Protein AF-A0A2G6EHA2-F1 (afdb_monomer_lite)

pLDDT: mean 75.26, std 22.92, range [24.14, 98.5]

Secondary structure (DSSP, 8-state):
--------------------------------------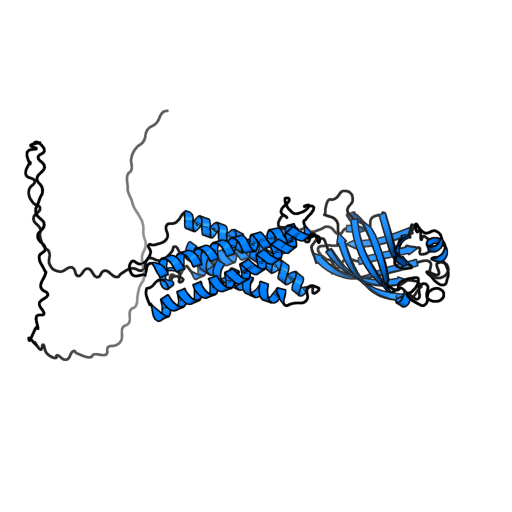-------------PPPP---PPPP------------PPPP----------------PPPPHHHHHHHHHHHHHHHHHHHHHHHHTTS-TTSHHHHHHHHHHHHHHHHHHHHHHHHHHHHHHSPPPPPPTTS-HHHHHHHHHHHHHHHHHHHHHHHHHHHHHHT-TT---EEETTTEEEPP-HHHHT-TTHHHHHHHHHHHHHHHHHHHHHHHHHHHHHHHHIIIII--STGGGTSPPSSTTHHHHHHHHHHHHHHHHHHHHHHT---PPPEEEEEEEEEEEEEEETTEEEEEEES-EEEEEEE-SS-GGG-EEEEEEEGGGEEESSHHHHHHTTSTTTT-TTT--EEEEEEEEEEEEETTEEEEEEEEEETTEEEEEEEEEEEPPTT-TT-EEEEEEEEEGGGGT-STTT--STTTEEEEEEEEEEEEEEE-

Sequence (470 aa):
MPRARCCARNSAWTSSRRPSAMKCRSTSARSFSPTELHCRDLSRRQPRHEWRAGSRRYRPVVHSMVHATVVIAGHPKPTMTTSPGQSVNRSVSIQRYSDVAIILHWLMAVLFIGLLAVGKYMASLPEDSAETFTLIQWHKTCGVLVLLLAVLRLLWRCTHKPPPETDAMPAWQQGGASAVHFCLYLAMLLIPLSGWVMVSASELGVPTLLFDVIEWPHLSLVENAANSRTISSNAHRAHELLANVAILALLVHVGAAIKHRLVDRDGVMQRMLPGKGTGFGGKLLVLGLLVAAGAALVNVLDARNSTPTTAGAESVVGFVATISGEAVGGNFTESNVDALIDADNAAGSHIRAEVQTGSVISDNAQVAGSLPDADWFDAQEHPLAVFESTAITATSADRMSVEGDLTIKGITQAVSFELLLDEEGAEDRHAHGEFTVDRRDFAVGLSQQPDDSMVAYEVMIRFSFSLEQA

Radius of gyration: 40.74 Å; chains: 1; bounding box: 104×83×125 Å

Structure (mmCIF, N/CA/C/O backbone):
data_AF-A0A2G6EHA2-F1
#
_entry.id   AF-A0A2G6EHA2-F1
#
loop_
_atom_site.group_PDB
_atom_site.id
_atom_site.type_symbol
_atom_site.label_atom_id
_atom_site.label_alt_id
_atom_site.label_comp_id
_atom_site.label_asym_id
_atom_site.label_entity_id
_atom_site.label_seq_id
_atom_site.pdbx_PDB_ins_code
_atom_site.Cartn_x
_atom_site.Cartn_y
_atom_site.Cartn_z
_atom_site.occupancy
_atom_site.B_iso_or_equiv
_atom_site.auth_seq_id
_atom_site.auth_comp_id
_atom_site.auth_asym_id
_atom_site.auth_atom_id
_atom_site.pdbx_PDB_model_num
ATOM 1 N N . MET A 1 1 ? -26.297 57.860 32.855 1.00 45.28 1 MET A N 1
ATOM 2 C CA . MET A 1 1 ? -25.363 56.717 33.007 1.00 45.28 1 MET A CA 1
ATOM 3 C C . MET A 1 1 ? -24.725 56.869 34.380 1.00 45.28 1 MET A C 1
ATOM 5 O O . MET A 1 1 ? -24.187 57.946 34.592 1.00 45.28 1 MET A O 1
ATOM 9 N N . PRO A 1 2 ? -24.909 55.949 35.349 1.00 45.44 2 PRO A N 1
ATOM 10 C CA . PRO A 1 2 ? -24.743 54.491 35.273 1.00 45.44 2 PRO A CA 1
ATOM 11 C C . PRO A 1 2 ? -25.977 53.664 35.724 1.00 45.44 2 PRO A C 1
ATOM 13 O O . PRO A 1 2 ? -27.006 54.217 36.089 1.00 45.44 2 PRO A O 1
ATOM 16 N N . ARG A 1 3 ? -25.825 52.331 35.617 1.00 30.42 3 ARG A N 1
ATOM 17 C CA . ARG A 1 3 ? -26.546 51.173 36.210 1.00 30.42 3 ARG A CA 1
ATOM 18 C C . ARG A 1 3 ? -27.792 51.427 37.087 1.00 30.42 3 ARG A C 1
ATOM 20 O O . ARG A 1 3 ? -27.670 52.075 38.115 1.00 30.42 3 ARG A O 1
ATOM 27 N N . ALA A 1 4 ? -28.874 50.673 36.844 1.00 27.30 4 ALA A N 1
ATOM 28 C CA . ALA A 1 4 ? -29.357 49.605 37.745 1.00 27.30 4 ALA A CA 1
ATOM 29 C C . ALA A 1 4 ? -30.698 48.987 37.287 1.00 27.30 4 ALA A C 1
ATOM 31 O O . ALA A 1 4 ? -31.493 49.591 36.581 1.00 27.30 4 ALA A O 1
ATOM 32 N N . ARG A 1 5 ? -30.873 47.734 37.713 1.00 31.27 5 ARG A N 1
ATOM 33 C CA . ARG A 1 5 ? -31.951 46.757 37.487 1.00 31.27 5 ARG A CA 1
ATOM 34 C C . ARG A 1 5 ? -33.317 47.234 38.007 1.00 31.27 5 ARG A C 1
ATOM 36 O O . ARG A 1 5 ? -33.333 47.945 39.002 1.00 31.27 5 ARG A O 1
ATOM 43 N N . CYS A 1 6 ? -34.424 46.698 37.474 1.00 24.14 6 CYS A N 1
ATOM 44 C CA . CYS A 1 6 ? -35.304 45.766 38.208 1.00 24.14 6 CYS A CA 1
ATOM 45 C C . CYS A 1 6 ? -36.634 45.436 37.499 1.00 24.14 6 CYS A C 1
ATOM 47 O O . CYS A 1 6 ? -37.259 46.284 36.879 1.00 24.14 6 CYS A O 1
ATOM 49 N N . CYS A 1 7 ? -37.086 44.216 37.805 1.00 26.12 7 CYS A N 1
ATOM 50 C CA . CYS A 1 7 ? -38.467 43.773 38.013 1.00 26.12 7 CYS A CA 1
ATOM 51 C C . CYS A 1 7 ? -39.408 43.438 36.841 1.00 26.12 7 CYS A C 1
ATOM 53 O O . CYS A 1 7 ? -39.661 44.191 35.913 1.00 26.12 7 CYS A O 1
ATOM 55 N N . ALA A 1 8 ? -39.984 42.249 37.023 1.00 29.25 8 ALA A N 1
ATOM 56 C CA . ALA A 1 8 ? -41.040 41.581 36.287 1.00 29.25 8 ALA A CA 1
ATOM 57 C C . ALA A 1 8 ? -42.425 42.239 36.426 1.00 29.25 8 ALA A C 1
ATOM 59 O O . ALA A 1 8 ? -42.714 42.817 37.473 1.00 29.25 8 ALA A O 1
ATOM 60 N N . ARG A 1 9 ? -43.324 41.976 35.458 1.00 27.00 9 ARG A N 1
ATOM 61 C CA . ARG A 1 9 ? -44.693 41.448 35.690 1.00 27.00 9 ARG A CA 1
ATOM 62 C C . ARG A 1 9 ? -45.500 41.245 34.392 1.00 27.00 9 ARG A C 1
ATOM 64 O O . ARG A 1 9 ? -45.652 42.161 33.606 1.00 27.00 9 ARG A O 1
ATOM 71 N N . ASN A 1 10 ? -46.026 40.024 34.266 1.00 26.86 10 ASN A N 1
ATOM 72 C CA . ASN A 1 10 ? -47.385 39.576 33.912 1.00 26.86 10 ASN A CA 1
ATOM 73 C C . ASN A 1 10 ? -48.320 40.308 32.921 1.00 26.86 10 ASN A C 1
ATOM 75 O O . ASN A 1 10 ? -48.570 41.502 33.029 1.00 26.86 10 ASN A O 1
ATOM 79 N N . SER A 1 11 ? -49.082 39.423 32.243 1.00 28.75 11 SER A N 1
ATOM 80 C CA . SER A 1 11 ? -50.488 39.503 31.771 1.00 28.75 11 SER A CA 1
ATOM 81 C C . SER A 1 11 ? -50.746 40.226 30.441 1.00 28.75 11 SER A C 1
ATOM 83 O O . SER A 1 11 ? -50.097 41.219 30.171 1.00 28.75 11 SER A O 1
ATOM 85 N N . ALA A 1 12 ? -51.700 39.870 29.570 1.00 29.05 12 ALA A N 1
ATOM 86 C CA . ALA A 1 12 ? -52.578 38.715 29.305 1.00 29.05 12 ALA A CA 1
ATOM 87 C C . ALA A 1 12 ? -53.459 39.093 28.063 1.00 29.05 12 ALA A C 1
ATOM 89 O O . ALA A 1 12 ? -53.420 40.251 27.659 1.00 29.05 12 ALA A O 1
ATOM 90 N N . TRP A 1 13 ? -54.298 38.164 27.553 1.00 26.95 13 TRP A N 1
ATOM 91 C CA . TRP A 1 13 ? -55.448 38.359 26.611 1.00 26.95 13 TRP A CA 1
ATOM 92 C C . TRP A 1 13 ? -55.123 38.605 25.107 1.00 26.95 13 TRP A C 1
ATOM 94 O O . TRP A 1 13 ? -54.177 39.310 24.804 1.00 26.95 13 TRP A O 1
ATOM 104 N N . THR A 1 14 ? -55.830 38.122 24.062 1.00 29.73 14 THR A N 1
ATOM 105 C CA . THR A 1 14 ? -56.952 37.166 23.853 1.00 29.73 14 THR A CA 1
ATOM 106 C C . THR A 1 14 ? -57.197 36.881 22.353 1.00 29.73 14 THR A C 1
ATOM 108 O O . THR A 1 14 ? -56.766 37.655 21.503 1.00 29.73 14 THR A O 1
ATOM 111 N N . SER A 1 15 ? -58.056 35.874 22.097 1.00 29.95 15 SER A N 1
ATOM 112 C CA . SER A 1 15 ? -58.975 35.654 20.947 1.00 29.95 15 SER A CA 1
ATOM 113 C C . SER A 1 15 ? -58.571 34.507 20.010 1.00 29.95 15 SER A C 1
ATOM 115 O O . SER A 1 15 ? -57.392 34.275 19.803 1.00 29.95 15 SER A O 1
ATOM 117 N N . SER A 1 16 ? -59.441 33.756 19.329 1.00 29.19 16 SER A N 1
ATOM 118 C CA . SER A 1 16 ? -60.795 33.200 19.530 1.00 29.19 16 SER A CA 1
ATOM 119 C C . SER A 1 16 ? -61.135 32.469 18.214 1.00 29.19 16 SER A C 1
ATOM 121 O O . SER A 1 16 ? -60.985 33.098 17.169 1.00 29.19 16 SER A O 1
ATOM 123 N N . ARG A 1 17 ? -61.604 31.208 18.242 1.00 30.27 17 ARG A N 1
ATOM 124 C CA . ARG A 1 17 ? -62.672 30.612 17.385 1.00 30.27 17 ARG A CA 1
ATOM 125 C C . ARG A 1 17 ? -62.670 29.066 17.476 1.00 30.27 17 ARG A C 1
ATOM 127 O O . ARG A 1 17 ? -61.631 28.423 17.495 1.00 30.27 17 ARG A O 1
ATOM 134 N N . ARG A 1 18 ? -63.879 28.505 17.567 1.00 32.50 18 ARG A N 1
ATOM 135 C CA . ARG A 1 18 ? -64.351 27.093 17.629 1.00 32.50 18 ARG A CA 1
ATOM 136 C C . ARG A 1 18 ? -65.484 26.968 16.559 1.00 32.50 18 ARG A C 1
ATOM 138 O O . ARG A 1 18 ? -65.861 28.022 16.047 1.00 32.50 18 ARG A O 1
ATOM 145 N N . PRO A 1 19 ? -66.236 25.851 16.389 1.00 54.53 19 PRO A N 1
ATOM 146 C CA . PRO A 1 19 ? -65.918 24.406 16.296 1.00 54.53 19 PRO A CA 1
ATOM 147 C C . PRO A 1 19 ? -66.753 23.659 15.194 1.00 54.53 19 PRO A C 1
ATOM 149 O O . PRO A 1 19 ? -67.629 24.253 14.574 1.00 54.53 19 PRO A O 1
ATOM 152 N N . SER A 1 20 ? -66.560 22.338 15.015 1.00 30.86 20 SER A N 1
ATOM 153 C CA . SER A 1 20 ? -67.586 21.307 14.656 1.00 30.86 20 SER A CA 1
ATOM 154 C C . SER A 1 20 ? -66.929 19.907 14.722 1.00 30.86 20 SER A C 1
ATOM 156 O O . SER A 1 20 ? -65.885 19.722 14.112 1.00 30.86 20 SER A O 1
ATOM 158 N N . ALA A 1 21 ? -67.272 19.018 15.674 1.00 32.69 21 ALA A N 1
ATOM 159 C CA . ALA A 1 21 ? -68.370 18.019 15.683 1.00 32.69 21 ALA A CA 1
ATOM 160 C C . ALA A 1 21 ? -68.115 16.830 14.717 1.00 32.69 21 ALA A C 1
ATOM 162 O O . ALA A 1 21 ? -67.705 17.063 13.595 1.00 32.69 21 ALA A O 1
ATOM 163 N N . MET A 1 22 ? -68.378 15.539 14.967 1.00 28.36 22 MET A N 1
ATOM 164 C CA . MET A 1 22 ? -68.814 14.684 16.088 1.00 28.36 22 MET A CA 1
ATOM 165 C C . MET A 1 22 ? -68.985 13.271 15.465 1.00 28.36 22 MET A C 1
ATOM 167 O O . MET A 1 22 ? -69.522 13.206 14.361 1.00 28.36 22 MET A O 1
ATOM 171 N N . LYS A 1 23 ? -68.601 12.164 16.131 1.00 26.86 23 LYS A N 1
ATOM 172 C CA . LYS A 1 23 ? -69.380 10.893 16.213 1.00 26.86 23 LYS A CA 1
ATOM 173 C C . LYS A 1 23 ? -68.607 9.742 16.876 1.00 26.86 23 LYS A C 1
ATOM 175 O O . LYS A 1 23 ? -67.627 9.234 16.345 1.00 26.86 23 LYS A O 1
ATOM 180 N N . CYS A 1 24 ? -69.157 9.287 18.002 1.00 24.56 24 CYS A N 1
ATOM 181 C CA . CYS A 1 24 ? -68.990 7.946 18.560 1.00 24.56 24 CYS A CA 1
ATOM 182 C C . CYS A 1 24 ? -69.909 6.946 17.840 1.00 24.56 24 CYS A C 1
ATOM 184 O O . CYS A 1 24 ? -71.031 7.299 17.467 1.00 24.56 24 CYS A O 1
ATOM 186 N N . ARG A 1 25 ? -69.511 5.669 17.799 1.00 26.14 25 ARG A N 1
ATOM 187 C CA . ARG A 1 25 ? -70.455 4.543 17.862 1.00 26.14 25 ARG A CA 1
ATOM 188 C C . ARG A 1 25 ? -69.832 3.355 18.595 1.00 26.14 25 ARG A C 1
ATOM 190 O O . ARG A 1 25 ? -68.686 2.997 18.354 1.00 26.14 25 ARG A O 1
ATOM 197 N N . SER A 1 26 ? -70.616 2.807 19.514 1.00 31.91 26 SER A N 1
ATOM 198 C CA . SER A 1 26 ? -70.397 1.600 20.304 1.00 31.91 26 SER A CA 1
ATOM 199 C C . SER A 1 26 ? -70.992 0.370 19.609 1.00 31.91 26 SER A C 1
ATOM 201 O O . SER A 1 26 ? -71.928 0.530 18.829 1.00 31.91 26 SER A O 1
ATOM 203 N N . THR A 1 27 ? -70.460 -0.816 19.945 1.00 28.56 27 THR A N 1
ATOM 204 C CA . THR A 1 27 ? -71.067 -2.177 20.032 1.00 28.56 27 THR A CA 1
ATOM 205 C C . THR A 1 27 ? -69.894 -3.174 20.130 1.00 28.56 27 THR A C 1
ATOM 207 O O . THR A 1 27 ? -68.930 -2.998 19.402 1.00 28.56 27 THR A O 1
ATOM 210 N N . SER A 1 28 ? -69.831 -4.219 20.958 1.00 31.62 28 SER A N 1
ATOM 211 C CA . SER A 1 28 ? -70.812 -4.884 21.817 1.00 31.62 28 SER A CA 1
ATOM 212 C C . SER A 1 28 ? -70.122 -5.789 22.857 1.00 31.62 28 SER A C 1
ATOM 214 O O . SER A 1 28 ? -69.139 -6.459 22.556 1.00 31.62 28 SER A O 1
ATOM 216 N N . ALA A 1 29 ? -70.721 -5.830 24.046 1.00 29.22 29 ALA A N 1
ATOM 217 C CA . ALA A 1 29 ? -70.651 -6.829 25.114 1.00 29.22 29 ALA A CA 1
ATOM 218 C C . ALA A 1 29 ? -70.268 -8.284 24.750 1.00 29.22 29 ALA A C 1
ATOM 220 O O . ALA A 1 29 ? -70.856 -8.878 23.847 1.00 29.22 29 ALA A O 1
ATOM 221 N N . ARG A 1 30 ? -69.451 -8.908 25.617 1.00 30.42 30 ARG A N 1
ATOM 222 C CA . ARG A 1 30 ? -69.724 -10.242 26.186 1.00 30.42 30 ARG A CA 1
ATOM 223 C C . ARG A 1 30 ? -69.344 -10.277 27.670 1.00 30.42 30 ARG A C 1
ATOM 225 O O . ARG A 1 30 ? -68.253 -9.889 28.066 1.00 30.42 30 ARG A O 1
ATOM 232 N N . SER A 1 31 ? -70.319 -10.714 28.451 1.00 30.95 31 SER A N 1
ATOM 233 C CA . SER A 1 31 ? -70.377 -10.913 29.896 1.00 30.95 31 SER A CA 1
ATOM 234 C C . SER A 1 31 ? -69.737 -12.230 30.337 1.00 30.95 31 SER A C 1
ATOM 236 O O . SER A 1 31 ? -70.006 -13.241 29.698 1.00 30.95 31 SER A O 1
ATOM 238 N N . PHE A 1 32 ? -69.042 -12.246 31.478 1.00 29.52 32 PHE A N 1
ATOM 239 C CA . PHE A 1 32 ? -69.046 -13.374 32.423 1.00 29.52 32 PHE A CA 1
ATOM 240 C C . PHE A 1 32 ? -68.835 -12.842 33.851 1.00 29.52 32 PHE A C 1
ATOM 242 O O . PHE A 1 32 ? -67.946 -12.030 34.100 1.00 29.52 32 PHE A O 1
ATOM 249 N N . SER A 1 33 ? -69.722 -13.249 34.758 1.00 33.97 33 SER A N 1
ATOM 250 C CA . SER A 1 33 ? -69.773 -12.905 36.184 1.00 33.97 33 SER A CA 1
ATOM 251 C C . SER A 1 33 ? -68.767 -13.715 37.020 1.00 33.97 33 SER A C 1
ATOM 253 O O . SER A 1 33 ? -68.335 -14.783 36.582 1.00 33.97 33 SER A O 1
ATOM 255 N N . PRO A 1 34 ? -68.420 -13.254 38.238 1.00 37.09 34 PRO A N 1
ATOM 256 C CA . PRO A 1 34 ? -67.477 -13.931 39.121 1.00 37.09 34 PRO A CA 1
ATOM 257 C C . PRO A 1 34 ? -68.168 -15.072 39.876 1.00 37.09 34 PRO A C 1
ATOM 259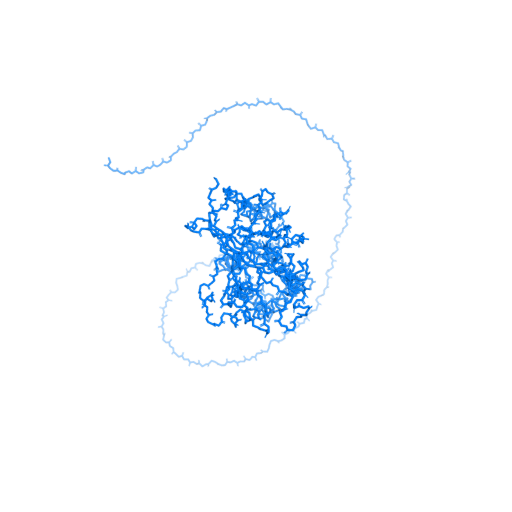 O O . PRO A 1 34 ? -69.297 -14.921 40.335 1.00 37.09 34 PRO A O 1
ATOM 262 N N . THR A 1 35 ? -67.482 -16.205 40.025 1.00 31.78 35 THR A N 1
ATOM 263 C CA . THR A 1 35 ? -67.894 -17.259 40.963 1.00 31.78 35 THR A CA 1
ATOM 264 C C . THR A 1 35 ? -66.943 -17.223 42.153 1.00 31.78 35 THR A C 1
ATOM 266 O O . THR A 1 35 ? -65.725 -17.273 41.980 1.00 31.78 35 THR A O 1
ATOM 269 N N . GLU A 1 36 ? -67.521 -17.064 43.342 1.00 33.53 36 GLU A N 1
ATOM 270 C CA . GLU A 1 36 ? -66.879 -17.214 44.645 1.00 33.53 36 GLU A CA 1
ATOM 271 C C . GLU A 1 36 ? -66.089 -18.522 44.750 1.00 33.53 36 GLU A C 1
ATOM 273 O O . GLU A 1 36 ? -66.538 -19.532 44.218 1.00 33.53 36 GLU A O 1
ATOM 278 N N . LEU A 1 37 ? -64.997 -18.533 45.527 1.00 30.28 37 LEU A N 1
ATOM 279 C CA . LEU A 1 37 ? -64.633 -19.678 46.372 1.00 30.28 37 LEU A CA 1
ATOM 280 C C . LEU A 1 37 ? -63.563 -19.299 47.417 1.00 30.28 37 LEU A C 1
ATOM 282 O O . LEU A 1 37 ? -62.379 -19.180 47.127 1.00 30.28 37 LEU A O 1
ATOM 286 N N . HIS A 1 38 ? -64.055 -19.158 48.650 1.00 28.66 38 HIS A N 1
ATOM 287 C CA . HIS A 1 38 ? -63.513 -19.683 49.907 1.00 28.66 38 HIS A CA 1
ATOM 288 C C . HIS A 1 38 ? -62.104 -19.291 50.399 1.00 28.66 38 HIS A C 1
ATOM 290 O O . HIS A 1 38 ? -61.078 -19.829 49.987 1.00 28.66 38 HIS A O 1
ATOM 296 N N . CYS A 1 39 ? -62.112 -18.502 51.482 1.00 25.83 39 CYS A N 1
ATOM 297 C CA . CYS A 1 39 ? -61.106 -18.533 52.543 1.00 25.83 39 CYS A CA 1
ATOM 298 C C . CYS A 1 39 ? -60.906 -19.958 53.079 1.00 25.83 39 CYS A C 1
ATOM 300 O O . CYS A 1 39 ? -61.871 -20.628 53.456 1.00 25.83 39 CYS A O 1
ATOM 302 N N . ARG A 1 40 ? -59.645 -20.375 53.234 1.00 30.22 40 ARG A N 1
ATOM 303 C CA . ARG A 1 40 ? -59.286 -21.461 54.148 1.00 30.22 40 ARG A CA 1
ATOM 304 C C . ARG A 1 40 ? -58.016 -21.112 54.916 1.00 30.22 40 ARG A C 1
ATOM 306 O O . ARG A 1 40 ? -56.918 -21.084 54.371 1.00 30.22 40 ARG A O 1
ATOM 313 N N . ASP A 1 41 ? -58.238 -20.820 56.191 1.00 31.91 41 ASP A N 1
ATOM 314 C CA . ASP A 1 41 ? -57.260 -20.794 57.271 1.00 31.91 41 ASP A CA 1
ATOM 315 C C . ASP A 1 41 ? -56.613 -22.180 57.415 1.00 31.91 41 ASP A C 1
ATOM 317 O O . ASP A 1 41 ? -57.306 -23.193 57.537 1.00 31.91 41 ASP A O 1
ATOM 321 N N . LEU A 1 42 ? -55.281 -22.215 57.389 1.00 34.84 42 LEU A N 1
ATOM 322 C CA . LEU A 1 42 ? -54.481 -23.340 57.857 1.00 34.84 42 LEU A CA 1
ATOM 323 C C . LEU A 1 42 ? -53.354 -22.810 58.744 1.00 34.84 42 LEU A C 1
ATOM 325 O O . LEU A 1 42 ? -52.175 -22.788 58.396 1.00 34.84 42 LEU A O 1
ATOM 329 N N . SER A 1 43 ? -53.734 -22.410 59.950 1.00 32.03 43 SER A N 1
ATOM 330 C CA . SER A 1 43 ? -52.875 -22.516 61.120 1.00 32.03 43 SER A CA 1
ATOM 331 C C . SER A 1 43 ? -52.321 -23.946 61.265 1.00 32.03 43 SER A C 1
ATOM 333 O O . SER A 1 43 ? -53.084 -24.895 61.438 1.00 32.03 43 SER A O 1
ATOM 335 N N . ARG A 1 44 ? -50.985 -24.114 61.238 1.00 31.08 44 ARG A N 1
ATOM 336 C CA . ARG A 1 44 ? -50.208 -24.899 62.230 1.00 31.08 44 ARG A CA 1
ATOM 337 C C . ARG A 1 44 ? -48.724 -25.106 61.873 1.00 31.08 44 ARG A C 1
ATOM 339 O O . ARG A 1 44 ? -48.386 -25.641 60.829 1.00 31.08 44 ARG A O 1
ATOM 346 N N . ARG A 1 45 ? -47.920 -24.868 62.923 1.00 32.78 45 ARG A N 1
ATOM 347 C CA . ARG A 1 45 ? -46.671 -25.538 63.355 1.00 32.78 45 ARG A CA 1
ATOM 348 C C . ARG A 1 45 ? -45.320 -25.038 62.811 1.00 32.78 45 ARG A C 1
ATOM 350 O O . ARG A 1 45 ? -44.867 -25.395 61.735 1.00 32.78 45 ARG A O 1
ATOM 357 N N . GLN A 1 46 ? -44.640 -24.301 63.701 1.00 36.06 46 GLN A N 1
ATOM 358 C CA . GLN A 1 46 ? -43.178 -24.187 63.811 1.00 36.06 46 GLN A CA 1
ATOM 359 C C . GLN A 1 46 ? -42.496 -25.563 63.922 1.00 36.06 46 GLN A C 1
ATOM 361 O O . GLN A 1 46 ? -43.082 -26.497 64.478 1.00 36.06 46 GLN A O 1
ATOM 366 N N . PRO A 1 47 ? -41.191 -25.607 63.611 1.00 36.50 47 PRO A N 1
ATOM 367 C CA . PRO A 1 47 ? -40.222 -26.008 64.625 1.00 36.50 47 PRO A CA 1
ATOM 368 C C . PRO A 1 47 ? -39.139 -24.944 64.847 1.00 36.50 47 PRO A C 1
ATOM 370 O O . PRO A 1 47 ? -38.613 -24.333 63.919 1.00 36.50 47 PRO A O 1
ATOM 373 N N . ARG A 1 48 ? -38.819 -24.738 66.127 1.00 31.00 48 ARG A N 1
ATOM 374 C CA . ARG A 1 48 ? -37.675 -23.965 66.614 1.00 31.00 48 ARG A CA 1
ATOM 375 C C . ARG A 1 48 ? -36.401 -24.785 66.413 1.00 31.00 48 ARG A C 1
ATOM 377 O O . ARG A 1 48 ? -36.368 -25.937 66.832 1.00 31.00 48 ARG A O 1
ATOM 384 N N . HIS A 1 49 ? -35.348 -24.166 65.890 1.00 32.19 49 HIS A N 1
ATOM 385 C CA . HIS A 1 49 ? -33.978 -24.621 66.114 1.00 32.19 49 HIS A CA 1
ATOM 386 C C . HIS A 1 49 ? -33.184 -23.494 66.773 1.00 32.19 49 HIS A C 1
ATOM 388 O O . HIS A 1 49 ? -32.988 -22.421 66.206 1.00 32.19 49 HIS A O 1
ATOM 394 N N . GLU A 1 50 ? -32.806 -23.756 68.022 1.00 30.86 50 GLU A N 1
ATOM 395 C CA . GLU A 1 50 ? -31.898 -22.969 68.845 1.00 30.86 50 GLU A CA 1
ATOM 396 C C . GLU A 1 50 ? -30.483 -23.003 68.258 1.00 30.86 50 GLU A C 1
ATOM 398 O O . GLU A 1 50 ? -29.944 -24.077 67.999 1.00 30.86 50 GLU A O 1
ATOM 403 N N . TRP A 1 51 ? -29.842 -21.840 68.147 1.00 31.36 51 TRP A N 1
ATOM 404 C CA . TRP A 1 51 ? -28.386 -21.739 68.076 1.00 31.36 51 TRP A CA 1
ATOM 405 C C . TRP A 1 51 ? -27.891 -20.994 69.315 1.00 31.36 51 TRP A C 1
ATOM 407 O O . TRP A 1 51 ? -28.222 -19.831 69.547 1.00 31.36 51 TRP A O 1
ATOM 417 N N . ARG A 1 52 ? -27.128 -21.711 70.146 1.00 31.64 52 ARG A N 1
ATOM 418 C CA . ARG A 1 52 ? -26.472 -21.212 71.359 1.00 31.64 52 ARG A CA 1
ATOM 419 C C . ARG A 1 52 ? -25.284 -20.326 70.982 1.00 31.64 52 ARG A C 1
ATOM 421 O O . ARG A 1 52 ? -24.367 -20.784 70.307 1.00 31.64 52 ARG A O 1
ATOM 428 N N . ALA A 1 53 ? -25.267 -19.093 71.481 1.00 36.34 53 ALA A N 1
ATOM 429 C CA . ALA A 1 53 ? -24.099 -18.218 71.445 1.00 36.34 53 ALA A CA 1
ATOM 430 C C . ALA A 1 53 ? -23.183 -18.509 72.648 1.00 36.34 53 ALA A C 1
ATOM 432 O O . ALA A 1 53 ? -23.607 -18.426 73.803 1.00 36.34 53 ALA A O 1
ATOM 433 N N . GLY A 1 54 ? -21.929 -18.869 72.369 1.00 33.03 54 GLY A N 1
ATOM 434 C CA . GLY A 1 54 ? -20.875 -19.058 73.363 1.00 33.03 54 GLY A CA 1
ATOM 435 C C . GLY A 1 54 ? -20.310 -17.722 73.846 1.00 33.03 54 GLY A C 1
ATOM 436 O O . GLY A 1 54 ? -19.939 -16.861 73.053 1.00 33.03 54 GLY A O 1
ATOM 437 N N . SER A 1 55 ? -20.232 -17.563 75.163 1.00 33.03 55 SER A N 1
ATOM 438 C CA . SER A 1 55 ? -19.661 -16.408 75.847 1.00 33.03 55 SER A CA 1
ATOM 439 C C . SER A 1 55 ? -18.150 -16.581 76.044 1.00 33.03 55 SER A C 1
ATOM 441 O O . SER A 1 55 ? -17.696 -17.520 76.694 1.00 33.03 55 SER A O 1
ATOM 443 N N . ARG A 1 56 ? -17.346 -15.640 75.532 1.00 36.12 56 ARG A N 1
ATOM 444 C CA . ARG A 1 56 ? -15.970 -15.417 76.005 1.00 36.12 56 ARG A CA 1
ATOM 445 C C . ARG A 1 56 ? -15.911 -14.081 76.735 1.00 36.12 56 ARG A C 1
ATOM 447 O O . ARG A 1 56 ? -16.210 -13.035 76.173 1.00 36.12 56 ARG A O 1
ATOM 454 N N . ARG A 1 57 ? -15.557 -14.158 78.019 1.00 33.28 57 ARG A N 1
ATOM 455 C CA . ARG A 1 57 ? -15.297 -13.022 78.908 1.00 33.28 57 ARG A CA 1
ATOM 456 C C . ARG A 1 57 ? -13.961 -12.388 78.529 1.00 33.28 57 ARG A C 1
ATOM 458 O O . ARG A 1 57 ? -12.969 -13.103 78.433 1.00 33.28 57 ARG A O 1
ATOM 465 N N . TYR A 1 58 ? -13.924 -11.065 78.421 1.00 32.62 58 TYR A N 1
ATOM 466 C CA . TYR A 1 58 ? -12.686 -10.291 78.484 1.00 32.62 58 TYR A CA 1
ATOM 467 C C . TYR A 1 58 ? -12.816 -9.264 79.614 1.00 32.62 58 TYR A C 1
ATOM 469 O O . TYR A 1 58 ? -13.832 -8.579 79.724 1.00 32.62 58 TYR A O 1
ATOM 477 N N . ARG A 1 59 ? -11.826 -9.244 80.512 1.00 33.19 59 ARG A N 1
ATOM 478 C CA . ARG A 1 59 ? -11.718 -8.322 81.655 1.00 33.19 59 ARG A CA 1
ATOM 479 C C . ARG A 1 59 ? -11.197 -6.955 81.180 1.00 33.19 59 ARG A C 1
ATOM 481 O O . ARG A 1 59 ? -10.357 -6.945 80.281 1.00 33.19 59 ARG A O 1
ATOM 488 N N . PRO A 1 60 ? -11.609 -5.828 81.787 1.00 40.97 60 PRO A N 1
ATOM 489 C CA . PRO A 1 60 ? -11.063 -4.523 81.445 1.00 40.97 60 PRO A CA 1
ATOM 490 C C . PRO A 1 60 ? -9.785 -4.230 82.245 1.00 40.97 60 PRO A C 1
ATOM 492 O O . PRO A 1 60 ? -9.683 -4.568 83.426 1.00 40.97 60 PRO A O 1
ATOM 495 N N . VAL A 1 61 ? -8.832 -3.563 81.595 1.00 38.75 61 VAL A N 1
ATOM 496 C CA . VAL A 1 61 ? -7.727 -2.848 82.240 1.00 38.75 61 VAL A CA 1
ATOM 497 C C . VAL A 1 61 ? -8.137 -1.381 82.327 1.00 38.75 61 VAL A C 1
ATOM 499 O O . VAL A 1 61 ? -8.491 -0.758 81.330 1.00 38.75 61 VAL A O 1
ATOM 502 N N . VAL A 1 62 ? -8.126 -0.864 83.549 1.00 34.78 62 VAL A N 1
ATOM 503 C CA . VAL A 1 62 ? -8.341 0.539 83.911 1.00 34.78 62 VAL A CA 1
ATOM 504 C C . VAL A 1 62 ? -7.164 1.388 83.437 1.00 34.78 62 VAL A C 1
ATOM 506 O O . VAL A 1 62 ? -6.022 1.061 83.747 1.00 34.78 62 VAL A O 1
ATOM 509 N N . HIS A 1 63 ? -7.441 2.500 82.756 1.00 34.66 63 HIS A N 1
ATOM 510 C CA . HIS A 1 63 ? -6.592 3.691 82.772 1.00 34.66 63 HIS A CA 1
ATOM 511 C C . HIS A 1 63 ? -7.477 4.918 82.992 1.00 34.66 63 HIS A C 1
ATOM 513 O O . HIS A 1 63 ? -8.483 5.124 82.317 1.00 34.66 63 HIS A O 1
ATOM 519 N N . SER A 1 64 ? -7.096 5.676 84.014 1.00 34.03 64 SER A N 1
ATOM 520 C CA . SER A 1 64 ? -7.691 6.928 84.458 1.00 34.03 64 SER A CA 1
ATOM 521 C C . SER A 1 64 ? -7.307 8.055 83.503 1.00 34.03 64 SER A C 1
ATOM 523 O O . SER A 1 64 ? -6.122 8.216 83.228 1.00 34.03 64 SER A O 1
ATOM 525 N N . MET A 1 65 ? -8.274 8.858 83.051 1.00 35.19 65 MET A N 1
ATOM 526 C CA . MET A 1 65 ? -8.030 10.232 82.604 1.00 35.19 65 MET A CA 1
ATOM 527 C C . MET A 1 65 ? -9.284 11.095 82.818 1.00 35.19 65 MET A C 1
ATOM 529 O O . MET A 1 65 ? -10.299 10.938 82.152 1.00 35.19 65 MET A O 1
ATOM 533 N N . VAL A 1 66 ? -9.174 11.931 83.853 1.00 38.16 66 VAL A N 1
ATOM 534 C CA . VAL A 1 66 ? -9.552 13.350 83.992 1.00 38.16 66 VAL A CA 1
ATOM 535 C C . VAL A 1 66 ? -10.792 13.876 83.243 1.00 38.16 66 VAL A C 1
ATOM 537 O O . VAL A 1 66 ? -10.900 13.841 82.023 1.00 38.16 66 VAL A O 1
ATOM 540 N N . HIS A 1 67 ? -11.678 14.471 84.048 1.00 32.34 67 HIS A N 1
ATOM 541 C CA . HIS A 1 67 ? -12.909 15.185 83.715 1.00 32.34 67 HIS A CA 1
ATOM 542 C C . HIS A 1 67 ? -12.825 16.201 82.563 1.00 32.34 67 HIS A C 1
ATOM 544 O O . HIS A 1 67 ? -11.966 17.078 82.550 1.00 32.34 67 HIS A O 1
ATOM 550 N N . ALA A 1 68 ? -13.883 16.215 81.748 1.00 32.94 68 ALA A N 1
ATOM 551 C CA . ALA A 1 68 ? -14.475 17.441 81.223 1.00 32.94 68 ALA A CA 1
ATOM 552 C C . ALA A 1 68 ? -16.006 17.313 81.291 1.00 32.94 68 ALA A C 1
ATOM 554 O O . ALA A 1 68 ? -16.631 16.572 80.534 1.00 32.94 68 ALA A O 1
ATOM 555 N N . THR A 1 69 ? -16.603 18.007 82.255 1.00 35.78 69 THR A N 1
ATOM 556 C CA . THR A 1 69 ? -18.052 18.128 82.423 1.00 35.78 69 THR A CA 1
ATOM 557 C C . THR A 1 69 ? -18.587 19.081 81.357 1.00 35.78 69 THR A C 1
ATOM 559 O O . THR A 1 69 ? -18.329 20.279 81.425 1.00 35.78 69 THR A O 1
ATOM 562 N N . VAL A 1 70 ? -19.353 18.572 80.391 1.00 37.09 70 VAL A N 1
ATOM 563 C CA . VAL A 1 70 ? -20.205 19.403 79.529 1.00 37.09 70 VAL A CA 1
ATOM 564 C C . VAL A 1 70 ? -21.657 19.046 79.818 1.00 37.09 70 VAL A C 1
ATOM 566 O O . VAL A 1 70 ? -22.086 17.902 79.686 1.00 37.09 70 VAL A O 1
ATOM 569 N N . VAL A 1 71 ? -22.386 20.058 80.278 1.00 40.16 71 VAL A N 1
ATOM 570 C CA . VAL A 1 71 ? -23.807 20.033 80.618 1.00 40.16 71 VAL A CA 1
ATOM 571 C C . VAL A 1 71 ? -24.630 19.709 79.367 1.00 40.16 71 VAL A C 1
ATOM 573 O O . VAL A 1 71 ? -24.554 20.408 78.360 1.00 40.16 71 VAL A O 1
ATOM 576 N N . ILE A 1 72 ? -25.428 18.642 79.445 1.00 37.94 72 ILE A N 1
ATOM 577 C CA . ILE A 1 72 ? -26.381 18.226 78.412 1.00 37.94 72 ILE A CA 1
ATOM 578 C C . ILE A 1 72 ? -27.606 19.148 78.477 1.00 37.94 72 ILE A C 1
ATOM 580 O O . ILE A 1 72 ? -28.395 19.070 79.417 1.00 37.94 72 ILE A O 1
ATOM 584 N N . ALA A 1 73 ? -27.796 19.991 77.462 1.00 42.75 73 ALA A N 1
ATOM 585 C CA . ALA A 1 73 ? -29.092 20.601 77.186 1.00 42.75 73 ALA A CA 1
ATOM 586 C C . ALA A 1 73 ? -30.000 19.545 76.532 1.00 42.75 73 ALA A C 1
ATOM 588 O O . ALA A 1 73 ? -29.677 18.989 75.481 1.00 42.75 73 ALA A O 1
ATOM 589 N N . GLY A 1 74 ? -31.118 19.220 77.183 1.00 37.69 74 GLY A N 1
ATOM 590 C CA . GLY A 1 74 ? -32.081 18.238 76.696 1.00 37.69 74 GLY A CA 1
ATOM 591 C C . GLY A 1 74 ? -32.790 18.712 75.427 1.00 37.69 74 GLY A C 1
ATOM 592 O O . GLY A 1 74 ? -33.617 19.618 75.477 1.00 37.69 74 GLY A O 1
ATOM 593 N N . HIS A 1 75 ? -32.514 18.059 74.299 1.00 40.81 75 HIS A N 1
ATOM 594 C CA . HIS A 1 75 ? -33.375 18.132 73.122 1.00 40.81 75 HIS A CA 1
ATOM 595 C C . HIS A 1 75 ? -34.596 17.213 73.315 1.00 40.81 75 HIS A C 1
ATOM 597 O O . HIS A 1 75 ? -34.430 16.064 73.742 1.00 40.81 75 HIS A O 1
ATOM 603 N N . PRO A 1 76 ? -35.825 17.663 72.999 1.00 47.69 76 PRO A N 1
ATOM 604 C CA . PRO A 1 76 ? -36.993 16.792 73.021 1.00 47.69 76 PRO A CA 1
ATOM 605 C C . PRO A 1 76 ? -36.835 15.680 71.974 1.00 47.69 76 PRO A C 1
ATOM 607 O O . PRO A 1 76 ? -36.479 15.932 70.823 1.00 47.69 76 PRO A O 1
ATOM 610 N N . LYS A 1 77 ? -37.086 14.433 72.390 1.00 43.47 77 LYS A N 1
ATOM 611 C CA . LYS A 1 77 ? -37.065 13.254 71.513 1.00 43.47 77 LYS A CA 1
ATOM 612 C C . LYS A 1 77 ? -38.092 13.437 70.384 1.00 43.47 77 LYS A C 1
ATOM 614 O O . LYS A 1 77 ? -39.244 13.738 70.695 1.00 43.47 77 LYS A O 1
ATOM 619 N N . PRO A 1 78 ? -37.740 13.207 69.107 1.00 45.28 78 PRO A N 1
ATOM 620 C CA . PRO A 1 78 ? -38.735 13.160 68.050 1.00 45.28 78 PRO A CA 1
ATOM 621 C C . PRO A 1 78 ? -39.643 11.949 68.276 1.00 45.28 78 PRO A C 1
ATOM 623 O O . PRO A 1 78 ? -39.189 10.807 68.383 1.00 45.28 78 PRO A O 1
ATOM 626 N N . THR A 1 79 ? -40.938 12.216 68.379 1.00 45.25 79 THR A N 1
ATOM 627 C CA . THR A 1 79 ? -42.008 11.225 68.409 1.00 45.25 79 THR A CA 1
ATOM 628 C C . THR A 1 79 ? -41.925 10.398 67.125 1.00 45.25 79 THR A C 1
ATOM 630 O O . THR A 1 79 ? -42.185 10.906 66.037 1.00 45.25 79 THR A O 1
ATOM 633 N N . MET A 1 80 ? -41.521 9.127 67.223 1.00 41.59 80 MET A N 1
ATOM 634 C CA . MET A 1 80 ? -41.600 8.206 66.090 1.00 41.59 80 MET A CA 1
ATOM 635 C C . MET A 1 80 ? -43.058 7.807 65.877 1.00 41.59 80 MET A C 1
ATOM 637 O O . MET A 1 80 ? -43.550 6.849 66.472 1.00 41.59 80 MET A O 1
ATOM 641 N N . THR A 1 81 ? -43.748 8.532 65.003 1.00 44.28 81 THR A N 1
ATOM 642 C CA . THR A 1 81 ? -44.989 8.058 64.395 1.00 44.28 81 THR A CA 1
ATOM 643 C C . THR A 1 81 ? -44.614 6.945 63.417 1.00 44.28 81 THR A C 1
ATOM 645 O O . THR A 1 81 ? -44.217 7.195 62.280 1.00 44.28 81 THR A O 1
ATOM 648 N N . THR A 1 82 ? -44.657 5.695 63.872 1.00 47.34 82 THR A N 1
ATOM 649 C CA . THR A 1 82 ? -44.529 4.531 62.993 1.00 47.34 82 THR A CA 1
ATOM 650 C C . THR A 1 82 ? -45.815 4.412 62.181 1.00 47.34 82 THR A C 1
ATOM 652 O O . THR A 1 82 ? -46.849 3.994 62.688 1.00 47.34 82 THR A O 1
ATOM 655 N N . SER A 1 83 ? -45.765 4.832 60.916 1.00 42.50 83 SER A N 1
ATOM 656 C CA . SER A 1 83 ? -46.819 4.533 59.945 1.00 42.50 83 SER A CA 1
ATOM 657 C C . SER A 1 83 ? -46.610 3.100 59.434 1.00 42.50 83 SER A C 1
ATOM 659 O O . SER A 1 83 ? -45.552 2.823 58.858 1.00 42.50 83 SER A O 1
ATOM 661 N N . PRO A 1 84 ? -47.541 2.158 59.661 1.00 52.72 84 PRO A N 1
ATOM 662 C CA . PRO A 1 84 ? -47.408 0.805 59.151 1.00 52.72 84 PRO A CA 1
ATOM 663 C C . PRO A 1 84 ? -47.862 0.761 57.685 1.00 52.72 84 PRO A C 1
ATOM 665 O O . PRO A 1 84 ? -48.974 1.170 57.363 1.00 52.72 84 PRO A O 1
ATOM 668 N N . GLY A 1 85 ? -47.022 0.215 56.799 1.00 49.03 85 GLY A N 1
ATOM 669 C CA . GLY A 1 85 ? -47.503 -0.321 55.519 1.00 49.03 85 GLY A CA 1
ATOM 670 C C . GLY A 1 85 ? -47.071 0.378 54.229 1.00 49.03 85 GLY A C 1
ATOM 671 O O . GLY A 1 85 ? -47.847 0.397 53.280 1.00 49.03 85 GLY A O 1
ATOM 672 N N . GLN A 1 86 ? -45.836 0.875 54.117 1.00 48.25 86 GLN A N 1
ATOM 673 C CA . GLN A 1 86 ? -45.227 1.011 52.788 1.00 48.25 86 GLN A CA 1
ATOM 674 C C . GLN A 1 86 ? -44.312 -0.181 52.520 1.00 48.25 86 GLN A C 1
ATOM 676 O O . GLN A 1 86 ? -43.175 -0.237 52.983 1.00 48.25 86 GLN A O 1
ATOM 681 N N . SER A 1 87 ? -44.822 -1.150 51.757 1.00 48.25 87 SER A N 1
ATOM 682 C CA . SER A 1 87 ? -43.992 -2.132 51.068 1.00 48.25 87 SER A CA 1
ATOM 683 C C . SER A 1 87 ? -43.071 -1.373 50.114 1.00 48.25 87 SER A C 1
ATOM 685 O O . SER A 1 87 ? -43.476 -0.995 49.012 1.00 48.25 87 SER A O 1
ATOM 687 N N . VAL A 1 88 ? -41.842 -1.093 50.547 1.00 52.19 88 VAL A N 1
ATOM 688 C CA . VAL A 1 88 ? -40.815 -0.532 49.671 1.00 52.19 88 VAL A CA 1
ATOM 689 C C . VAL A 1 88 ? -40.446 -1.628 48.681 1.00 52.19 88 VAL A C 1
ATOM 691 O O . VAL A 1 88 ? -39.580 -2.461 48.941 1.00 52.19 88 VAL A O 1
ATOM 694 N N . ASN A 1 89 ? -41.135 -1.652 47.545 1.00 45.53 89 ASN A N 1
ATOM 695 C CA . ASN A 1 89 ? -40.767 -2.486 46.417 1.00 45.53 89 ASN A CA 1
ATOM 696 C C . ASN A 1 89 ? -39.490 -1.878 45.814 1.00 45.53 89 ASN A C 1
ATOM 698 O O . ASN A 1 89 ? -39.546 -1.083 44.877 1.00 45.53 89 ASN A O 1
ATOM 702 N N . ARG A 1 90 ? -38.325 -2.157 46.419 1.00 48.53 90 ARG A N 1
ATOM 703 C CA . ARG A 1 90 ? -37.026 -1.828 45.821 1.00 48.53 90 ARG A CA 1
ATOM 704 C C . ARG A 1 90 ? -36.851 -2.741 44.616 1.00 48.53 90 ARG A C 1
ATOM 706 O O . ARG A 1 90 ? -36.232 -3.795 44.714 1.00 48.53 90 ARG A O 1
ATOM 713 N N . SER A 1 91 ? -37.382 -2.334 43.467 1.00 48.47 91 SER A N 1
ATOM 714 C CA . SER A 1 91 ? -36.879 -2.835 42.196 1.00 48.47 91 SER A CA 1
ATOM 715 C C . SER A 1 91 ? -35.384 -2.518 42.166 1.00 48.47 91 SER A C 1
ATOM 717 O O . SER A 1 91 ? -35.012 -1.344 42.111 1.00 48.47 91 SER A O 1
ATOM 719 N N . VAL A 1 92 ? -34.529 -3.534 42.284 1.00 55.03 92 VAL A N 1
ATOM 720 C CA . VAL A 1 92 ? -33.080 -3.378 42.128 1.00 55.03 92 VAL A CA 1
ATOM 721 C C . VAL A 1 92 ? -32.847 -2.912 40.694 1.00 55.03 92 VAL A C 1
ATOM 723 O O . VAL A 1 92 ? -32.945 -3.691 39.748 1.00 55.03 92 VAL A O 1
ATOM 726 N N . SER A 1 93 ? -32.641 -1.610 40.509 1.00 60.66 93 SER A N 1
ATOM 727 C CA . SER A 1 93 ? -32.391 -1.038 39.195 1.00 60.66 93 SER A CA 1
ATOM 728 C C . SER A 1 93 ? -30.946 -1.340 38.801 1.00 60.66 93 SER A C 1
ATOM 730 O O . SER A 1 93 ? -29.998 -0.866 39.423 1.00 60.66 93 SER A O 1
ATOM 732 N N . ILE A 1 94 ? -30.766 -2.158 37.762 1.00 70.38 94 ILE A N 1
ATOM 733 C CA . ILE A 1 94 ? -29.445 -2.407 37.177 1.00 70.38 94 ILE A CA 1
ATOM 734 C C . ILE A 1 94 ? -28.927 -1.079 36.613 1.00 70.38 94 ILE A C 1
ATOM 736 O O . ILE A 1 94 ? -29.487 -0.551 35.649 1.00 70.38 94 ILE A O 1
ATOM 740 N N . GLN A 1 95 ? -27.860 -0.534 37.203 1.00 80.94 95 GLN A N 1
ATOM 741 C CA . GLN A 1 95 ? -27.229 0.679 36.686 1.00 80.94 95 GLN A CA 1
ATOM 742 C C . GLN A 1 95 ? -26.436 0.370 35.415 1.00 80.94 95 GLN A C 1
ATOM 744 O O . GLN A 1 95 ? -25.464 -0.393 35.437 1.00 80.94 95 GLN A O 1
ATOM 749 N N . ARG A 1 96 ? -26.875 0.967 34.305 1.00 84.69 96 ARG A N 1
ATOM 750 C CA . ARG A 1 96 ? -26.282 0.814 32.971 1.00 84.69 96 ARG A CA 1
ATOM 751 C C . ARG A 1 96 ? -25.185 1.849 32.734 1.00 84.69 96 ARG A C 1
ATOM 753 O O . ARG A 1 96 ? -25.139 2.877 33.406 1.00 84.69 96 ARG A O 1
ATOM 760 N N . TYR A 1 97 ? -24.318 1.568 31.766 1.00 87.69 97 TYR A N 1
ATOM 761 C CA . TYR A 1 97 ? -23.364 2.556 31.266 1.00 87.69 97 TYR A CA 1
ATOM 762 C C . TYR A 1 97 ? -24.083 3.666 30.489 1.00 87.69 97 TYR A C 1
ATOM 764 O O . TYR A 1 97 ? -25.228 3.499 30.063 1.00 87.69 97 TYR A O 1
ATOM 772 N N . SER A 1 98 ? -23.406 4.802 30.302 1.00 88.50 98 SER A N 1
ATOM 773 C CA . SER A 1 98 ? -23.913 5.856 29.424 1.00 88.50 98 SER A CA 1
ATOM 774 C C . SER A 1 98 ? -24.052 5.344 27.987 1.00 88.50 98 SER A C 1
ATOM 776 O O . SER A 1 98 ? -23.261 4.511 27.539 1.00 88.50 98 SER A O 1
ATOM 778 N N . ASP A 1 99 ? -25.027 5.876 27.244 1.00 86.62 99 ASP A N 1
ATOM 779 C CA . ASP A 1 99 ? -25.251 5.504 25.839 1.00 86.62 99 ASP A CA 1
ATOM 780 C C . ASP A 1 99 ? -23.967 5.635 25.001 1.00 86.62 99 ASP A C 1
ATOM 782 O O . ASP A 1 99 ? -23.672 4.761 24.193 1.00 86.62 99 ASP A O 1
ATOM 786 N N . VAL A 1 100 ? -23.171 6.686 25.234 1.00 87.75 100 VAL A N 1
ATOM 787 C CA . VAL A 1 100 ? -21.893 6.919 24.538 1.00 87.75 100 VAL A CA 1
ATOM 788 C C . VAL A 1 100 ? -20.896 5.790 24.805 1.00 87.75 100 VAL A C 1
ATOM 790 O O . VAL A 1 100 ? -20.302 5.265 23.869 1.00 87.75 100 VAL A O 1
ATOM 793 N N . ALA A 1 101 ? -20.743 5.359 26.061 1.00 88.56 101 ALA A N 1
ATOM 794 C CA . ALA A 1 101 ? -19.832 4.269 26.409 1.00 88.56 101 ALA A CA 1
ATOM 795 C C . ALA A 1 101 ? -20.259 2.932 25.780 1.00 88.56 101 ALA A C 1
ATOM 797 O O . ALA A 1 101 ? -19.403 2.148 25.360 1.00 88.56 101 ALA A O 1
ATOM 798 N N . ILE A 1 102 ? -21.573 2.693 25.696 1.00 90.44 102 ILE A N 1
ATOM 799 C CA . ILE A 1 102 ? -22.156 1.515 25.044 1.00 90.44 102 ILE A CA 1
ATOM 800 C C . ILE A 1 102 ? -21.883 1.557 23.538 1.00 90.44 102 ILE A C 1
ATOM 802 O O . ILE A 1 102 ? -21.375 0.582 22.991 1.00 90.44 102 ILE A O 1
ATOM 806 N N . ILE A 1 103 ? -22.161 2.680 22.872 1.00 87.88 103 ILE A N 1
ATOM 807 C CA . ILE A 1 103 ? -21.926 2.838 21.429 1.00 87.88 103 ILE A CA 1
ATOM 808 C C . ILE A 1 103 ? -20.442 2.652 21.106 1.00 87.88 103 ILE A C 1
ATOM 810 O O . ILE A 1 103 ? -20.105 1.812 20.275 1.00 87.88 103 ILE A O 1
ATOM 814 N N . LEU A 1 104 ? -19.552 3.345 21.826 1.00 90.06 104 LEU A N 1
ATOM 815 C CA . LEU A 1 104 ? -18.107 3.178 21.666 1.00 90.06 104 LEU A CA 1
ATOM 816 C C . LEU A 1 104 ? -17.658 1.739 21.947 1.00 90.06 104 LEU A C 1
ATOM 818 O O . LEU A 1 104 ? -16.644 1.315 21.419 1.00 90.06 104 LEU A O 1
ATOM 822 N N . HIS A 1 105 ? -18.350 0.976 22.798 1.00 92.69 105 HIS A N 1
ATOM 823 C CA . HIS A 1 105 ? -17.973 -0.414 23.073 1.00 92.69 105 HIS A CA 1
ATOM 824 C C . HIS A 1 105 ? -18.289 -1.325 21.903 1.00 92.69 105 HIS A C 1
ATOM 826 O O . HIS A 1 105 ? -17.409 -2.054 21.461 1.00 92.69 105 HIS A O 1
ATOM 832 N N . TRP A 1 106 ? -19.519 -1.268 21.400 1.00 91.81 106 TRP A N 1
ATOM 833 C CA . TRP A 1 106 ? -19.944 -2.141 20.313 1.00 91.81 106 TRP A CA 1
ATOM 834 C C . TRP A 1 106 ? -19.296 -1.769 18.985 1.00 91.81 106 TRP A C 1
ATOM 836 O O . TRP A 1 106 ? -18.909 -2.669 18.249 1.00 91.81 106 TRP A O 1
ATOM 846 N N . LEU A 1 107 ? -19.102 -0.474 18.715 1.00 90.06 107 LEU A N 1
ATOM 847 C CA . LEU A 1 107 ? -18.350 -0.027 17.543 1.00 90.06 107 LEU A CA 1
ATOM 848 C C . LEU A 1 107 ? -16.918 -0.578 17.573 1.00 90.06 107 LEU A C 1
ATOM 850 O O . LEU A 1 107 ? -16.487 -1.219 16.620 1.00 90.06 107 LEU A O 1
ATOM 854 N N . MET A 1 108 ? -16.219 -0.405 18.700 1.00 92.62 108 MET A N 1
ATOM 855 C CA . MET A 1 108 ? -14.872 -0.954 18.881 1.00 92.62 108 MET A CA 1
ATOM 856 C C . MET A 1 108 ? -14.858 -2.476 18.790 1.00 92.62 108 MET A C 1
ATOM 858 O O . MET A 1 108 ? -13.960 -3.028 18.174 1.00 92.62 108 MET A O 1
ATOM 862 N N . ALA A 1 109 ? -15.843 -3.164 19.372 1.00 92.38 109 ALA A N 1
ATOM 863 C CA . ALA A 1 109 ? -15.913 -4.619 19.325 1.00 92.38 109 ALA A CA 1
ATOM 864 C C . ALA A 1 109 ? -16.022 -5.132 17.882 1.00 92.38 109 ALA A C 1
ATOM 866 O O . ALA A 1 109 ? -15.278 -6.031 17.510 1.00 92.38 109 ALA A O 1
ATOM 867 N N . VAL A 1 110 ? -16.898 -4.539 17.062 1.00 92.56 110 VAL A N 1
ATOM 868 C CA . VAL A 1 110 ? -17.060 -4.926 15.651 1.00 92.56 110 VAL A CA 1
ATOM 869 C C . VAL A 1 110 ? -15.783 -4.656 14.857 1.00 92.56 110 VAL A C 1
ATOM 871 O O . VAL A 1 110 ? -15.283 -5.566 14.200 1.00 92.56 110 VAL A O 1
ATOM 874 N N . LEU A 1 111 ? -15.223 -3.446 14.960 1.00 92.38 111 LEU A N 1
ATOM 875 C CA . LEU A 1 111 ? -14.005 -3.075 14.232 1.00 92.38 111 LEU A CA 1
ATOM 876 C C . LEU A 1 111 ? -12.804 -3.930 14.647 1.00 92.38 111 LEU A C 1
ATOM 878 O O . LEU A 1 111 ? -12.070 -4.422 13.798 1.00 92.38 111 LEU A O 1
ATOM 882 N N . PHE A 1 112 ? -12.618 -4.147 15.949 1.00 95.25 112 PHE A N 1
ATOM 883 C CA . PHE A 1 112 ? -11.479 -4.890 16.479 1.00 95.25 112 PHE A CA 1
ATOM 884 C C . PHE A 1 112 ? -11.553 -6.383 16.134 1.00 95.25 112 PHE A C 1
ATOM 886 O O . PHE A 1 112 ? -10.546 -6.966 15.749 1.00 95.25 112 PHE A O 1
ATOM 893 N N . ILE A 1 113 ? -12.742 -6.998 16.200 1.00 94.94 113 ILE A N 1
ATOM 894 C CA . ILE A 1 113 ? -12.945 -8.383 15.740 1.00 94.94 113 ILE A CA 1
ATOM 895 C C . ILE A 1 113 ? -12.668 -8.493 14.236 1.00 94.94 113 ILE A C 1
ATOM 897 O O . ILE A 1 113 ? -11.955 -9.404 13.819 1.00 94.94 113 ILE A O 1
ATOM 901 N N . GLY A 1 114 ? -13.203 -7.562 13.438 1.00 93.12 114 GLY A N 1
ATOM 902 C CA . GLY A 1 114 ? -12.984 -7.518 11.993 1.00 93.12 114 GLY A CA 1
ATOM 903 C C . GLY A 1 114 ? -11.503 -7.408 11.637 1.00 93.12 114 GLY A C 1
ATOM 904 O O . GLY A 1 114 ? -11.009 -8.212 10.857 1.00 93.12 114 GLY A O 1
ATOM 905 N N . LEU A 1 115 ? -10.773 -6.489 12.275 1.00 95.69 115 LEU A N 1
ATOM 906 C CA . LEU A 1 115 ? -9.331 -6.315 12.075 1.00 95.69 115 LEU A CA 1
ATOM 907 C C . LEU A 1 115 ? -8.528 -7.568 12.420 1.00 95.69 115 LEU A C 1
ATOM 909 O O . LEU A 1 115 ? -7.652 -7.945 11.651 1.00 95.69 115 LEU A O 1
ATOM 913 N N . LEU A 1 116 ? -8.822 -8.237 13.540 1.00 94.25 116 LEU A N 1
ATOM 914 C CA . LEU A 1 116 ? -8.120 -9.470 13.912 1.00 94.25 116 LEU A CA 1
ATOM 915 C C . LEU A 1 116 ? -8.375 -10.599 12.900 1.00 94.25 116 LEU A C 1
ATOM 917 O O . LEU A 1 116 ? -7.452 -11.340 12.566 1.00 94.25 116 LEU A O 1
ATOM 921 N N . ALA A 1 117 ? -9.608 -10.721 12.396 1.00 92.94 117 ALA A N 1
ATOM 922 C CA . ALA A 1 117 ? -9.959 -11.711 11.380 1.00 92.94 117 ALA A CA 1
ATOM 923 C C . ALA A 1 117 ? -9.296 -11.405 10.027 1.00 92.94 117 ALA A C 1
ATOM 925 O O . ALA A 1 117 ? -8.645 -12.277 9.457 1.00 92.94 117 ALA A O 1
ATOM 926 N N . VAL A 1 118 ? -9.406 -10.159 9.552 1.00 90.81 118 VAL A N 1
ATOM 927 C CA . VAL A 1 118 ? -8.777 -9.698 8.304 1.00 90.81 118 VAL A CA 1
ATOM 928 C C . VAL A 1 118 ? -7.261 -9.825 8.386 1.00 90.81 118 VAL A C 1
ATOM 930 O O . VAL A 1 118 ? -6.663 -10.333 7.451 1.00 90.81 118 VAL A O 1
ATOM 933 N N . GLY A 1 119 ? -6.644 -9.459 9.513 1.00 91.06 119 GLY A N 1
ATOM 934 C CA . GLY A 1 119 ? -5.199 -9.585 9.721 1.00 91.06 119 GLY A CA 1
ATOM 935 C C . GLY A 1 119 ? -4.701 -11.029 9.597 1.00 91.06 119 GLY A C 1
ATOM 936 O O . GLY A 1 119 ? -3.655 -11.273 9.006 1.00 91.06 119 GLY A O 1
ATOM 937 N N . LYS A 1 120 ? -5.468 -12.010 10.095 1.00 90.44 120 LYS A N 1
ATOM 938 C CA . LYS A 1 120 ? -5.151 -13.436 9.900 1.00 90.44 120 LYS A CA 1
ATOM 939 C C . LYS A 1 120 ? -5.399 -13.918 8.475 1.00 90.44 120 LYS A C 1
ATOM 941 O O . LYS A 1 120 ? -4.647 -14.760 8.000 1.00 90.44 120 LYS A O 1
ATOM 946 N N . TYR A 1 121 ? -6.432 -13.401 7.818 1.00 89.00 121 TYR A N 1
ATOM 947 C CA . TYR A 1 121 ? -6.750 -13.749 6.439 1.00 89.00 121 TYR A CA 1
ATOM 948 C C . TYR A 1 121 ? -5.700 -13.209 5.459 1.00 89.00 121 TYR A C 1
ATOM 950 O O . TYR A 1 121 ? -5.133 -13.991 4.705 1.00 89.00 121 TYR A O 1
ATOM 958 N N . MET A 1 122 ? -5.360 -11.918 5.527 1.00 85.06 122 MET A N 1
ATOM 959 C CA . MET A 1 122 ? -4.357 -11.306 4.644 1.00 85.06 122 MET A CA 1
ATOM 960 C C . MET A 1 122 ? -2.970 -11.944 4.801 1.00 85.06 122 MET A C 1
ATOM 962 O O . MET A 1 122 ? -2.273 -12.123 3.815 1.00 85.06 122 MET A O 1
ATOM 966 N N . ALA A 1 123 ? -2.604 -12.382 6.013 1.00 86.19 123 ALA A N 1
ATOM 967 C CA . ALA A 1 123 ? -1.348 -13.094 6.266 1.00 86.19 123 ALA A CA 1
ATOM 968 C C . ALA A 1 123 ? -1.297 -14.514 5.662 1.00 86.19 123 ALA A C 1
ATOM 970 O O . ALA A 1 123 ? -0.263 -15.172 5.736 1.00 86.19 123 ALA A O 1
ATOM 971 N N . SER A 1 124 ? -2.413 -15.017 5.124 1.00 83.56 124 SER A N 1
ATOM 972 C CA . SER A 1 124 ? -2.487 -16.315 4.440 1.00 83.56 124 SER A CA 1
ATOM 973 C C . SER A 1 124 ? -2.517 -16.209 2.914 1.00 83.56 124 SER A C 1
ATOM 975 O O . SER A 1 124 ? -2.514 -17.240 2.243 1.00 83.56 124 SER A O 1
ATOM 977 N N . LEU A 1 125 ? -2.568 -14.989 2.372 1.00 78.88 125 LEU A N 1
ATOM 978 C CA . LEU A 1 125 ? -2.612 -14.728 0.936 1.00 78.88 125 LEU A CA 1
ATOM 979 C C . LEU A 1 125 ? -1.199 -14.505 0.365 1.00 78.88 125 LEU A C 1
ATOM 981 O O . LEU A 1 125 ? -0.297 -14.137 1.119 1.00 78.88 125 LEU A O 1
ATOM 985 N N . PRO A 1 126 ? -0.997 -14.696 -0.953 1.00 76.44 126 PRO A N 1
ATOM 986 C CA . PRO A 1 126 ? 0.234 -14.294 -1.634 1.00 76.44 126 PRO A CA 1
ATOM 987 C C . PRO A 1 126 ? 0.464 -12.775 -1.535 1.00 76.44 126 PRO A C 1
ATOM 989 O O . PRO A 1 126 ? -0.471 -11.991 -1.736 1.00 76.44 126 PRO A O 1
ATOM 992 N N . GLU A 1 127 ? 1.691 -12.363 -1.201 1.00 70.94 127 GLU A N 1
ATOM 993 C CA . GLU A 1 127 ? 2.063 -10.956 -0.955 1.00 70.94 127 GLU A CA 1
ATOM 994 C C . GLU A 1 127 ? 2.124 -10.102 -2.235 1.00 70.94 127 GLU A C 1
ATOM 996 O O . GLU A 1 127 ? 2.017 -8.883 -2.159 1.00 70.94 127 GLU A O 1
ATOM 1001 N N . ASP A 1 128 ? 2.250 -10.736 -3.400 1.00 69.62 128 ASP A N 1
ATOM 1002 C CA . ASP A 1 128 ? 2.442 -10.132 -4.723 1.00 69.62 128 ASP A CA 1
ATOM 1003 C C . ASP A 1 128 ? 1.136 -9.778 -5.454 1.00 69.62 128 ASP A C 1
ATOM 1005 O O . ASP A 1 128 ? 1.160 -9.197 -6.537 1.00 69.62 128 ASP A O 1
ATOM 1009 N N . SER A 1 129 ? -0.024 -10.101 -4.877 1.00 69.81 129 SER A N 1
ATOM 1010 C CA . SER A 1 129 ? -1.312 -9.811 -5.513 1.00 69.81 129 SER A CA 1
ATOM 1011 C C . SER A 1 129 ? -1.850 -8.416 -5.171 1.00 69.81 129 SER A C 1
ATOM 1013 O O . SER A 1 129 ? -1.826 -7.980 -4.015 1.00 69.81 129 SER A O 1
ATOM 1015 N N . ALA A 1 130 ? -2.436 -7.744 -6.170 1.00 72.88 130 ALA A N 1
ATOM 1016 C CA . ALA A 1 130 ? -3.105 -6.452 -5.995 1.00 72.88 130 ALA A CA 1
ATOM 1017 C C . ALA A 1 130 ? -4.221 -6.506 -4.931 1.00 72.88 130 ALA A C 1
ATOM 1019 O O . ALA A 1 130 ? -4.383 -5.579 -4.140 1.00 72.88 130 ALA A O 1
ATOM 1020 N N . GLU A 1 131 ? -4.948 -7.627 -4.844 1.00 71.69 131 GLU A N 1
ATOM 1021 C CA . GLU A 1 131 ? -5.988 -7.828 -3.827 1.00 71.69 131 GLU A CA 1
ATOM 1022 C C . GLU A 1 131 ? -5.420 -7.825 -2.399 1.00 71.69 131 GLU A C 1
ATOM 1024 O O . GLU A 1 131 ? -5.997 -7.194 -1.505 1.00 71.69 131 GLU A O 1
ATOM 1029 N N . THR A 1 132 ? -4.280 -8.493 -2.171 1.00 74.56 132 THR A N 1
ATOM 1030 C CA . THR A 1 132 ? -3.590 -8.481 -0.871 1.00 74.56 132 THR A CA 1
ATOM 1031 C C . THR A 1 132 ? -3.162 -7.064 -0.508 1.00 74.56 132 THR A C 1
ATOM 1033 O O . THR A 1 132 ? -3.388 -6.634 0.626 1.00 74.56 132 THR A O 1
ATOM 1036 N N . PHE A 1 133 ? -2.620 -6.306 -1.465 1.00 78.56 133 PHE A N 1
ATOM 1037 C CA . PHE A 1 133 ? -2.231 -4.912 -1.253 1.00 78.56 133 PHE A CA 1
ATOM 1038 C C . PHE A 1 133 ? -3.418 -4.035 -0.825 1.00 78.56 133 PHE A C 1
ATOM 1040 O O . PHE A 1 133 ? -3.360 -3.386 0.225 1.00 78.56 133 PHE A O 1
ATOM 1047 N N . THR A 1 134 ? -4.532 -4.069 -1.563 1.00 79.94 134 THR A N 1
ATOM 1048 C CA . THR A 1 134 ? -5.749 -3.314 -1.218 1.00 79.94 134 THR A CA 1
ATOM 1049 C C . THR A 1 134 ? -6.265 -3.693 0.169 1.00 79.94 134 THR A C 1
ATOM 1051 O O . THR A 1 134 ? -6.595 -2.829 0.986 1.00 79.94 134 THR A O 1
ATOM 1054 N N . LEU A 1 135 ? -6.304 -4.990 0.482 1.00 82.38 135 LEU A N 1
ATOM 1055 C CA . LEU A 1 135 ? -6.770 -5.472 1.778 1.00 82.38 135 LEU A CA 1
ATOM 1056 C C . LEU A 1 135 ? -5.878 -4.978 2.931 1.00 82.38 135 LEU A C 1
ATOM 1058 O O . LEU A 1 135 ? -6.390 -4.614 3.995 1.00 82.38 135 LEU A O 1
ATOM 1062 N N . ILE A 1 136 ? -4.561 -4.915 2.714 1.00 87.19 136 ILE A N 1
ATOM 1063 C CA . ILE A 1 136 ? -3.588 -4.362 3.662 1.00 87.19 136 ILE A CA 1
ATOM 1064 C C . ILE A 1 136 ? -3.834 -2.865 3.896 1.00 87.19 136 ILE A C 1
ATOM 1066 O O . ILE A 1 136 ? -3.843 -2.434 5.053 1.00 87.19 136 ILE A O 1
ATOM 1070 N N . GLN A 1 137 ? -4.072 -2.068 2.852 1.00 84.31 137 GLN A N 1
ATOM 1071 C CA . GLN A 1 137 ? -4.343 -0.629 3.002 1.00 84.31 137 GLN A CA 1
ATOM 1072 C C . GLN A 1 137 ? -5.632 -0.376 3.803 1.00 84.31 137 GLN A C 1
ATOM 1074 O O . GLN A 1 137 ? -5.640 0.411 4.760 1.00 84.31 137 GLN A O 1
ATOM 1079 N N . TRP A 1 138 ? -6.696 -1.140 3.529 1.00 85.12 138 TRP A N 1
ATOM 1080 C CA . TRP A 1 138 ? -7.928 -1.096 4.325 1.00 85.12 138 TRP A CA 1
ATOM 1081 C C . TRP A 1 138 ? -7.713 -1.526 5.779 1.00 85.12 138 TRP A C 1
ATOM 1083 O O . TRP A 1 138 ? -8.273 -0.915 6.699 1.00 85.12 138 TRP A O 1
ATOM 1093 N N . HIS A 1 139 ? -6.877 -2.540 6.014 1.00 92.81 139 HIS A N 1
ATOM 1094 C CA . HIS A 1 139 ? -6.500 -2.973 7.358 1.00 92.81 139 HIS A CA 1
ATOM 1095 C C . HIS A 1 139 ? -5.768 -1.861 8.125 1.00 92.81 139 HIS A C 1
ATOM 1097 O O . HIS A 1 139 ? -6.126 -1.578 9.272 1.00 92.81 139 HIS A O 1
ATOM 1103 N N . LYS A 1 140 ? -4.796 -1.181 7.499 1.00 90.75 140 LYS A N 1
ATOM 1104 C CA . LYS A 1 140 ? -4.079 -0.040 8.099 1.00 90.75 140 LYS A CA 1
ATOM 1105 C C . LYS A 1 140 ? -5.040 1.100 8.443 1.00 90.75 140 LYS A C 1
ATOM 1107 O O . LYS A 1 140 ? -5.058 1.553 9.589 1.00 90.75 140 LYS A O 1
ATOM 1112 N N . THR A 1 141 ? -5.898 1.493 7.498 1.00 88.00 141 THR A N 1
ATOM 1113 C CA . THR A 1 141 ? -6.907 2.552 7.685 1.00 88.00 141 THR A CA 1
ATOM 1114 C C . THR A 1 141 ? -7.818 2.258 8.878 1.00 88.00 141 THR A C 1
ATOM 1116 O O . THR A 1 141 ? -7.970 3.075 9.793 1.00 88.00 141 THR A O 1
ATOM 1119 N N . CYS A 1 142 ? -8.396 1.056 8.919 1.00 91.00 142 CYS A N 1
ATOM 1120 C CA . CYS A 1 142 ? -9.261 0.640 10.021 1.00 91.00 142 CYS A CA 1
ATOM 1121 C C . CYS A 1 142 ? -8.490 0.539 11.349 1.00 91.00 142 CYS A C 1
ATOM 1123 O O . CYS A 1 142 ? -9.043 0.847 12.408 1.00 91.00 142 CYS A O 1
ATOM 1125 N N . GLY A 1 143 ? -7.213 0.148 11.308 1.00 94.56 143 GLY A N 1
ATOM 1126 C CA . GLY A 1 143 ? -6.319 0.109 12.464 1.00 94.56 143 GLY A CA 1
ATOM 1127 C C . GLY A 1 143 ? -6.102 1.487 13.092 1.00 94.56 143 GLY A C 1
ATOM 1128 O O . GLY A 1 143 ? -6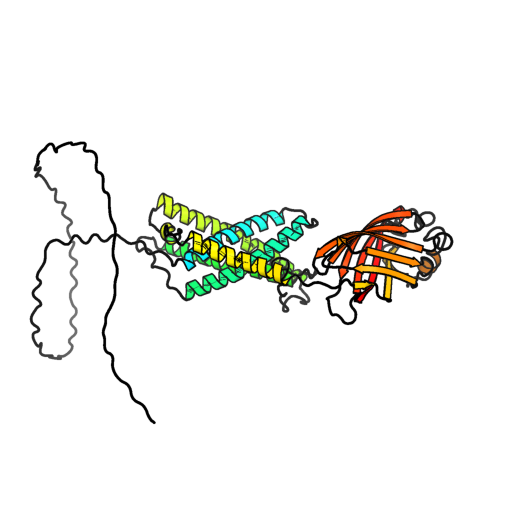.242 1.634 14.310 1.00 94.56 143 GLY A O 1
ATOM 1129 N N . VAL A 1 144 ? -5.844 2.514 12.276 1.00 92.88 144 VAL A N 1
ATOM 1130 C CA . VAL A 1 144 ? -5.723 3.910 12.738 1.00 92.88 144 VAL A CA 1
ATOM 1131 C C . VAL A 1 144 ? -7.051 4.413 13.307 1.00 92.88 144 VAL A C 1
ATOM 1133 O O . VAL A 1 144 ? -7.073 5.008 14.386 1.00 92.88 144 VAL A O 1
ATOM 1136 N N . LEU A 1 145 ? -8.181 4.101 12.665 1.00 91.75 145 LEU A N 1
ATOM 1137 C CA . LEU A 1 145 ? -9.505 4.445 13.194 1.00 91.75 145 LEU A CA 1
ATOM 1138 C C . LEU A 1 145 ? -9.742 3.839 14.588 1.00 91.75 145 LEU A C 1
ATOM 1140 O O . LEU A 1 145 ? -10.200 4.531 15.501 1.00 91.75 145 LEU A O 1
ATOM 1144 N N . VAL A 1 146 ? -9.403 2.562 14.781 1.00 93.94 146 VAL A N 1
ATOM 1145 C CA . VAL A 1 146 ? -9.500 1.893 16.088 1.00 93.94 146 VAL A CA 1
ATOM 1146 C C . VAL A 1 146 ? -8.574 2.536 17.116 1.00 93.94 146 VAL A C 1
ATOM 1148 O O . VAL A 1 146 ? -9.006 2.725 18.252 1.00 93.94 146 VAL A O 1
ATOM 1151 N N . LEU A 1 147 ? -7.353 2.930 16.746 1.00 95.12 147 LEU A N 1
ATOM 1152 C CA . LEU A 1 147 ? -6.437 3.647 17.640 1.00 95.12 147 LEU A CA 1
ATOM 1153 C C . LEU A 1 147 ? -7.054 4.965 18.138 1.00 95.12 147 LEU A C 1
ATOM 1155 O O . LEU A 1 147 ? -7.102 5.212 19.346 1.00 95.12 147 LEU A O 1
ATOM 1159 N N . LEU A 1 148 ? -7.598 5.784 17.234 1.00 93.50 148 LEU A N 1
ATOM 1160 C CA . LEU A 1 148 ? -8.237 7.060 17.579 1.00 93.50 148 LEU A CA 1
ATOM 1161 C C . LEU A 1 148 ? -9.473 6.859 18.470 1.00 93.50 148 LEU A C 1
ATOM 1163 O O . LEU A 1 148 ? -9.634 7.524 19.500 1.00 93.50 148 LEU A O 1
ATOM 1167 N N . LEU A 1 149 ? -10.331 5.895 18.124 1.00 93.50 149 LEU A N 1
ATOM 1168 C CA . LEU A 1 149 ? -11.510 5.555 18.921 1.00 93.50 149 LEU A CA 1
ATOM 1169 C C . LEU A 1 149 ? -11.139 4.944 20.282 1.00 93.50 149 LEU A C 1
ATOM 1171 O O . LEU A 1 149 ? -11.844 5.184 21.266 1.00 93.50 149 LEU A O 1
ATOM 1175 N N . ALA A 1 150 ? -10.033 4.202 20.379 1.00 94.56 150 ALA A N 1
ATOM 1176 C CA . ALA A 1 150 ? -9.511 3.678 21.639 1.00 94.56 150 ALA A CA 1
ATOM 1177 C C . ALA A 1 150 ? -9.074 4.811 22.574 1.00 94.56 150 ALA A C 1
ATOM 1179 O O . ALA A 1 150 ? -9.435 4.791 23.755 1.00 94.56 150 ALA A O 1
ATOM 1180 N N . VAL A 1 151 ? -8.369 5.822 22.053 1.00 94.19 151 VAL A N 1
ATOM 1181 C CA . VAL A 1 151 ? -7.997 7.026 22.813 1.00 94.19 151 VAL A CA 1
ATOM 1182 C C . VAL A 1 151 ? -9.249 7.759 23.292 1.00 94.19 151 VAL A C 1
ATOM 1184 O O . VAL A 1 151 ? -9.378 8.028 24.487 1.00 94.19 151 VAL A O 1
ATOM 1187 N N . LEU A 1 152 ? -10.227 7.996 22.412 1.00 93.31 152 LEU A N 1
ATOM 1188 C CA . LEU A 1 152 ? -11.501 8.620 22.788 1.00 93.31 152 LEU A CA 1
ATOM 1189 C C . LEU A 1 152 ? -12.235 7.819 23.875 1.00 93.31 152 LEU A C 1
ATOM 1191 O O . LEU A 1 152 ? -12.734 8.381 24.851 1.00 93.31 152 LEU A O 1
ATOM 1195 N N . ARG A 1 153 ? -12.273 6.490 23.743 1.00 92.12 153 ARG A N 1
ATOM 1196 C CA . ARG A 1 153 ? -12.871 5.583 24.728 1.00 92.12 153 ARG A CA 1
ATOM 1197 C C . ARG A 1 153 ? -12.147 5.648 26.073 1.00 92.12 153 ARG A C 1
ATOM 1199 O O . ARG A 1 153 ? -12.807 5.578 27.113 1.00 92.12 153 ARG A O 1
ATOM 1206 N N . LEU A 1 154 ? -10.821 5.757 26.072 1.00 93.19 154 LEU A N 1
ATOM 1207 C CA . LEU A 1 154 ? -10.017 5.887 27.284 1.00 93.19 154 LEU A CA 1
ATOM 1208 C C . LEU A 1 154 ? -10.276 7.235 27.968 1.00 93.19 154 LEU A C 1
ATOM 1210 O O . LEU A 1 154 ? -10.583 7.258 29.159 1.00 93.19 154 LEU A O 1
ATOM 1214 N N . LEU A 1 155 ? -10.271 8.335 27.210 1.00 92.44 155 LEU A N 1
ATOM 1215 C CA . LEU A 1 155 ? -10.623 9.671 27.702 1.00 92.44 155 LEU A CA 1
ATOM 1216 C C . LEU A 1 155 ? -12.035 9.700 28.298 1.00 92.44 155 LEU A C 1
ATOM 1218 O O . LEU A 1 155 ? -12.243 10.235 29.391 1.00 92.44 155 LEU A O 1
ATOM 1222 N N . TRP A 1 156 ? -13.004 9.065 27.633 1.00 92.25 156 TRP A N 1
ATOM 1223 C CA . TRP A 1 156 ? -14.366 8.940 28.149 1.00 92.25 156 TRP A CA 1
ATOM 1224 C C . TRP A 1 156 ? -14.399 8.189 29.483 1.00 92.25 156 TRP A C 1
ATOM 1226 O O . TRP A 1 156 ? -15.051 8.629 30.429 1.00 92.25 156 TRP A O 1
ATOM 1236 N N . ARG A 1 157 ? -13.664 7.077 29.592 1.00 90.00 157 ARG A N 1
ATOM 1237 C CA . ARG A 1 157 ? -13.584 6.286 30.827 1.00 90.00 157 ARG A CA 1
ATOM 1238 C C . ARG A 1 157 ? -12.909 7.041 31.974 1.00 90.00 157 ARG A C 1
ATOM 1240 O O . ARG A 1 157 ? -13.322 6.868 33.116 1.00 90.00 157 ARG A O 1
ATOM 1247 N N . CYS A 1 158 ? -11.914 7.877 31.691 1.00 91.06 158 CYS A N 1
ATOM 1248 C CA . CYS A 1 158 ? -11.249 8.697 32.707 1.00 91.06 158 CYS A CA 1
ATOM 1249 C C . CYS A 1 158 ? -12.130 9.857 33.202 1.00 91.06 158 CYS A C 1
ATOM 1251 O O . CYS A 1 158 ? -12.019 10.265 34.354 1.00 91.06 158 CYS A O 1
ATOM 1253 N N . THR A 1 159 ? -13.020 10.374 32.353 1.00 90.75 159 THR A N 1
ATOM 1254 C CA . THR A 1 159 ? -13.894 11.518 32.674 1.00 90.75 159 THR A CA 1
ATOM 1255 C C . THR A 1 159 ? -15.255 11.114 33.248 1.00 90.75 159 THR A C 1
ATOM 1257 O O . THR A 1 159 ? -15.894 11.915 33.929 1.00 90.75 159 THR A O 1
ATOM 1260 N N . HIS A 1 160 ? -15.698 9.871 33.036 1.00 89.50 160 HIS A N 1
ATOM 1261 C CA . HIS A 1 160 ? -17.004 9.379 33.474 1.00 89.50 160 HIS A CA 1
ATOM 1262 C C . HIS A 1 160 ? -16.862 8.189 34.423 1.00 89.50 160 HIS A C 1
ATOM 1264 O O . HIS A 1 160 ? -16.335 7.140 34.054 1.00 89.50 160 HIS A O 1
ATOM 1270 N N . LYS A 1 161 ? -17.396 8.320 35.645 1.00 83.00 161 LYS A N 1
ATOM 1271 C CA . LYS A 1 161 ? -17.351 7.239 36.639 1.00 83.00 161 LYS A CA 1
ATOM 1272 C C . LYS A 1 161 ? -18.128 6.014 36.131 1.00 83.00 161 LYS A C 1
ATOM 1274 O O . LYS A 1 161 ? -19.319 6.152 35.834 1.00 83.00 161 LYS A O 1
ATOM 1279 N N . PRO A 1 162 ? -17.500 4.825 36.043 1.00 81.38 162 PRO A N 1
ATOM 1280 C CA . PRO A 1 162 ? -18.224 3.610 35.715 1.00 81.38 162 PRO A CA 1
ATOM 1281 C C . PRO A 1 162 ? -19.227 3.304 36.835 1.00 81.38 162 PRO A C 1
ATOM 1283 O O . PRO A 1 162 ? -18.959 3.603 38.004 1.00 81.38 162 PRO A O 1
ATOM 1286 N N . PRO A 1 163 ? -20.391 2.726 36.506 1.00 79.06 163 PRO A N 1
ATOM 1287 C CA . PRO A 1 163 ? -21.348 2.350 37.526 1.00 79.06 163 PRO A CA 1
ATOM 1288 C C . PRO A 1 163 ? -20.725 1.259 38.425 1.00 79.06 163 PRO A C 1
ATOM 1290 O O . PRO A 1 163 ? -19.963 0.426 37.927 1.00 79.06 163 PRO A O 1
ATOM 1293 N N . PRO A 1 164 ? -21.020 1.263 39.737 1.00 76.94 164 PRO A N 1
ATOM 1294 C CA . PRO A 1 164 ? -20.300 0.463 40.728 1.00 76.94 164 PRO A CA 1
ATOM 1295 C C . PRO A 1 164 ? -20.339 -1.031 40.402 1.00 76.94 164 PRO A C 1
ATOM 1297 O O . PRO A 1 164 ? -21.300 -1.523 39.795 1.00 76.94 164 PRO A O 1
ATOM 1300 N N . GLU A 1 165 ? -19.282 -1.753 40.767 1.00 71.12 165 GLU A N 1
ATOM 1301 C CA . GLU A 1 165 ? -19.275 -3.210 40.655 1.00 71.12 165 GLU A CA 1
ATOM 1302 C C . GLU A 1 165 ? -20.379 -3.804 41.535 1.00 71.12 165 GLU A C 1
ATOM 1304 O O . GLU A 1 165 ? -20.777 -3.226 42.544 1.00 71.12 165 GLU A O 1
ATOM 1309 N N . THR A 1 166 ? -20.957 -4.920 41.103 1.00 67.00 166 THR A N 1
ATOM 1310 C CA . THR A 1 166 ? -22.018 -5.570 41.871 1.00 67.00 166 THR A CA 1
ATOM 1311 C C . THR A 1 166 ? -21.403 -6.232 43.100 1.00 67.00 166 THR A C 1
ATOM 1313 O O . THR A 1 166 ? -20.555 -7.109 42.941 1.00 67.00 166 THR A O 1
ATOM 1316 N N . ASP A 1 167 ? -21.888 -5.896 44.298 1.00 62.56 167 ASP A N 1
ATOM 1317 C CA . ASP A 1 167 ? -21.412 -6.443 45.585 1.00 62.56 167 ASP A CA 1
ATOM 1318 C C . ASP A 1 167 ? -21.466 -7.988 45.681 1.00 62.56 167 ASP A C 1
ATOM 1320 O O . ASP A 1 167 ? -20.913 -8.583 46.600 1.00 62.56 167 ASP A O 1
ATOM 1324 N N . ALA A 1 168 ? -22.134 -8.652 44.732 1.00 70.94 168 ALA A N 1
ATOM 1325 C CA . ALA A 1 168 ? -22.301 -10.102 44.669 1.00 70.94 168 ALA A CA 1
ATOM 1326 C C . ALA A 1 168 ? -21.154 -10.865 43.967 1.00 70.94 168 ALA A C 1
ATOM 1328 O O . ALA A 1 168 ? -21.158 -12.095 43.983 1.00 70.94 168 ALA A O 1
ATOM 1329 N N . MET A 1 169 ? -20.192 -10.186 43.326 1.00 80.19 169 MET A N 1
ATOM 1330 C CA . MET A 1 169 ? -19.154 -10.860 42.531 1.00 80.19 169 MET A CA 1
ATOM 1331 C C . MET A 1 169 ? -17.927 -11.249 43.383 1.00 80.19 169 MET A C 1
ATOM 1333 O O . MET A 1 169 ? -17.397 -10.388 44.085 1.00 80.19 169 MET A O 1
ATOM 1337 N N . PRO A 1 170 ? -17.409 -12.494 43.303 1.00 86.88 170 PRO A N 1
ATOM 1338 C CA . PRO A 1 170 ? -16.167 -12.883 43.974 1.00 86.88 170 PRO A CA 1
ATOM 1339 C C . PRO A 1 170 ? -14.966 -12.026 43.547 1.00 86.88 170 PRO A C 1
ATOM 1341 O O . PRO A 1 170 ? -14.797 -11.741 42.362 1.00 86.88 170 PRO A O 1
ATOM 1344 N N . ALA A 1 171 ? -14.070 -11.699 44.484 1.00 87.44 171 ALA A N 1
ATOM 1345 C CA . ALA A 1 171 ? -12.922 -10.817 44.232 1.00 87.44 171 ALA A CA 1
ATOM 1346 C C . ALA A 1 171 ? -11.998 -11.290 43.089 1.00 87.44 171 ALA A C 1
ATOM 1348 O O . ALA A 1 171 ? -11.460 -10.474 42.348 1.00 87.44 171 ALA A O 1
ATOM 1349 N N . TRP A 1 172 ? -11.843 -12.606 42.894 1.00 89.38 172 TRP A N 1
ATOM 1350 C CA . TRP A 1 172 ? -11.040 -13.145 41.790 1.00 89.38 172 TRP A CA 1
ATOM 1351 C C . TRP A 1 172 ? -11.682 -12.909 40.413 1.00 89.38 172 TRP A C 1
ATOM 1353 O O . TRP A 1 172 ? -10.960 -12.719 39.437 1.00 89.38 172 TRP A O 1
ATOM 1363 N N . GLN A 1 173 ? -13.019 -12.875 40.322 1.00 90.50 173 GLN A N 1
ATOM 1364 C CA . GLN A 1 173 ? -13.727 -12.536 39.081 1.00 90.50 173 GLN A CA 1
ATOM 1365 C C . GLN A 1 173 ? -13.612 -11.043 38.780 1.00 90.50 173 GLN A C 1
ATOM 1367 O O . GLN A 1 173 ? -13.369 -10.682 37.633 1.00 90.50 173 GLN A O 1
ATOM 1372 N N . GLN A 1 174 ? -13.698 -10.186 39.802 1.00 88.31 174 GLN A N 1
ATOM 1373 C CA . GLN A 1 174 ? -13.473 -8.742 39.663 1.00 88.31 174 GLN A CA 1
ATOM 1374 C C . GLN A 1 174 ? -12.037 -8.441 39.202 1.00 88.31 174 GLN A C 1
ATOM 1376 O O . GLN A 1 174 ? -11.817 -7.695 38.243 1.00 88.31 174 GLN A O 1
ATOM 1381 N N . GLY A 1 175 ? -11.049 -9.088 39.834 1.00 90.06 175 GLY A N 1
ATOM 1382 C CA . GLY A 1 175 ? -9.640 -8.988 39.456 1.00 90.06 175 GLY A CA 1
ATOM 1383 C C . GLY A 1 175 ? -9.379 -9.500 38.038 1.00 90.06 175 GLY A C 1
ATOM 1384 O O . GLY A 1 175 ? -8.740 -8.810 37.245 1.00 90.06 175 GLY A O 1
ATOM 1385 N N . GLY A 1 176 ? -9.936 -10.662 37.681 1.00 93.19 176 GLY A N 1
ATOM 1386 C CA . GLY A 1 176 ? -9.834 -11.228 36.334 1.00 93.19 176 GLY A CA 1
ATOM 1387 C C . GLY A 1 176 ? -10.488 -10.348 35.268 1.00 93.19 176 GLY A C 1
ATOM 1388 O O . GLY A 1 176 ? -9.886 -10.093 34.227 1.00 93.19 176 GLY A O 1
ATOM 1389 N N . ALA A 1 177 ? -11.680 -9.812 35.540 1.00 91.31 177 ALA A N 1
ATOM 1390 C CA . ALA A 1 177 ? -12.349 -8.872 34.648 1.00 91.31 177 ALA A CA 1
ATOM 1391 C C . ALA A 1 177 ? -11.511 -7.603 34.455 1.00 91.31 177 ALA A C 1
ATOM 1393 O O . ALA A 1 177 ? -11.345 -7.148 33.324 1.00 91.31 177 ALA A O 1
ATOM 1394 N N . SER A 1 178 ? -10.948 -7.046 35.527 1.00 91.19 178 SER A N 1
ATOM 1395 C CA . SER A 1 178 ? -10.071 -5.874 35.451 1.00 91.19 178 SER A CA 1
ATOM 1396 C C . SER A 1 178 ? -8.818 -6.150 34.618 1.00 91.19 178 SER A C 1
ATOM 1398 O O . SER A 1 178 ? -8.490 -5.351 33.740 1.00 91.19 178 SER A O 1
ATOM 1400 N N . ALA A 1 179 ? -8.170 -7.299 34.828 1.00 95.06 179 ALA A N 1
ATOM 1401 C CA . ALA A 1 179 ? -6.986 -7.714 34.079 1.00 95.06 179 ALA A CA 1
ATOM 1402 C C . ALA A 1 179 ? -7.283 -7.890 32.583 1.00 95.06 179 ALA A C 1
ATOM 1404 O O . ALA A 1 179 ? -6.594 -7.306 31.753 1.00 95.06 179 ALA A O 1
ATOM 1405 N N . VAL A 1 180 ? -8.348 -8.615 32.223 1.00 96.50 180 VAL A N 1
ATOM 1406 C CA . VAL A 1 180 ? -8.727 -8.833 30.816 1.00 96.50 180 VAL A CA 1
ATOM 1407 C C . VAL A 1 180 ? -9.084 -7.519 30.125 1.00 96.50 180 VAL A C 1
ATOM 1409 O O . VAL A 1 180 ? -8.624 -7.270 29.013 1.00 96.50 180 VAL A O 1
ATOM 1412 N N . HIS A 1 181 ? -9.854 -6.639 30.777 1.00 94.00 181 HIS A N 1
ATOM 1413 C CA . HIS A 1 181 ? -10.134 -5.320 30.208 1.00 94.00 181 HIS A CA 1
ATOM 1414 C C . HIS A 1 181 ? -8.850 -4.513 30.011 1.00 94.00 181 HIS A C 1
ATOM 1416 O O . HIS A 1 181 ? -8.695 -3.894 28.963 1.00 94.00 181 HIS A O 1
ATOM 1422 N N . PHE A 1 182 ? -7.934 -4.521 30.982 1.00 95.06 182 PHE A N 1
ATOM 1423 C CA . PHE A 1 182 ? -6.648 -3.836 30.867 1.00 95.06 182 PHE A CA 1
ATOM 1424 C C . PHE A 1 182 ? -5.815 -4.375 29.697 1.00 95.06 182 PHE A C 1
ATOM 1426 O O . PHE A 1 182 ? -5.355 -3.587 28.873 1.00 95.06 182 PHE A O 1
ATOM 1433 N N . CYS A 1 183 ? -5.703 -5.699 29.555 1.00 96.56 183 CYS A N 1
ATOM 1434 C CA . CYS A 1 183 ? -5.035 -6.337 28.420 1.00 96.56 183 CYS A CA 1
ATOM 1435 C C . CYS A 1 183 ? -5.658 -5.927 27.081 1.00 96.56 183 CYS A C 1
ATOM 1437 O O . CYS A 1 183 ? -4.929 -5.597 26.153 1.00 96.56 183 CYS A O 1
ATOM 1439 N N . LEU A 1 184 ? -6.990 -5.889 26.982 1.00 96.31 184 LEU A N 1
ATOM 1440 C CA . LEU A 1 184 ? -7.674 -5.448 25.764 1.00 96.31 184 LEU A CA 1
ATOM 1441 C C . LEU A 1 184 ? -7.435 -3.961 25.468 1.00 96.31 184 LEU A C 1
ATOM 1443 O O . LEU A 1 184 ? -7.258 -3.603 24.309 1.00 96.31 184 LEU A O 1
ATOM 1447 N N . TYR A 1 185 ? -7.384 -3.090 26.483 1.00 95.50 185 TYR A N 1
ATOM 1448 C CA . TYR A 1 185 ? -7.010 -1.683 26.286 1.00 95.50 185 TYR A CA 1
ATOM 1449 C C . TYR A 1 185 ? -5.583 -1.537 25.768 1.00 95.50 185 TYR A C 1
ATOM 1451 O O . TYR A 1 185 ? -5.367 -0.784 24.822 1.00 95.50 185 TYR A O 1
ATOM 1459 N N . LEU A 1 186 ? -4.628 -2.266 26.352 1.00 96.88 186 LEU A N 1
ATOM 1460 C CA . LEU A 1 186 ? -3.257 -2.279 25.852 1.00 96.88 186 LEU A CA 1
ATOM 1461 C C . LEU A 1 186 ? -3.198 -2.810 24.421 1.00 96.88 186 LEU A C 1
ATOM 1463 O O . LEU A 1 186 ? -2.556 -2.189 23.589 1.00 96.88 186 LEU A O 1
ATOM 1467 N N . ALA A 1 187 ? -3.903 -3.895 24.106 1.00 97.00 187 ALA A N 1
ATOM 1468 C CA . ALA A 1 187 ? -3.942 -4.452 22.758 1.00 97.00 187 ALA A CA 1
ATOM 1469 C C . ALA A 1 187 ? -4.472 -3.446 21.724 1.00 97.00 187 ALA A C 1
ATOM 1471 O O . ALA A 1 187 ? -3.834 -3.236 20.696 1.00 97.00 187 ALA A O 1
ATOM 1472 N N . MET A 1 188 ? -5.586 -2.766 22.019 1.00 96.38 188 MET A N 1
ATOM 1473 C CA . MET A 1 188 ? -6.179 -1.760 21.124 1.00 96.38 188 MET A CA 1
ATOM 1474 C C . MET A 1 188 ? -5.269 -0.546 20.866 1.00 96.38 188 MET A C 1
ATOM 1476 O O . MET A 1 188 ? -5.499 0.171 19.900 1.00 96.38 188 MET A O 1
ATOM 1480 N N . LEU A 1 189 ? -4.258 -0.303 21.708 1.00 97.06 189 LEU A N 1
ATOM 1481 C CA . LEU A 1 189 ? -3.276 0.768 21.513 1.00 97.06 189 LEU A CA 1
ATOM 1482 C C . LEU A 1 189 ? -1.972 0.240 20.901 1.00 97.06 189 LEU A C 1
ATOM 1484 O O . LEU A 1 189 ? -1.488 0.772 19.910 1.00 97.06 189 LEU A O 1
ATOM 1488 N N . LEU A 1 190 ? -1.399 -0.816 21.475 1.00 97.75 190 LEU A N 1
ATOM 1489 C CA . LEU A 1 190 ? -0.069 -1.311 21.122 1.00 97.75 190 LEU A CA 1
ATOM 1490 C C . LEU A 1 190 ? -0.036 -2.055 19.783 1.00 97.75 190 LEU A C 1
ATOM 1492 O O . LEU A 1 190 ? 0.980 -1.993 19.096 1.00 97.75 190 LEU A O 1
ATOM 1496 N N . ILE A 1 191 ? -1.117 -2.731 19.379 1.00 97.75 191 ILE A N 1
ATOM 1497 C CA . ILE A 1 191 ? -1.191 -3.384 18.061 1.00 97.75 191 ILE A CA 1
ATOM 1498 C C . ILE A 1 191 ? -1.097 -2.341 16.934 1.00 97.75 191 ILE A C 1
ATOM 1500 O O . ILE A 1 191 ? -0.153 -2.416 16.149 1.00 97.75 191 ILE A O 1
ATOM 1504 N N . PRO A 1 192 ? -1.983 -1.331 16.843 1.00 96.38 192 PRO A N 1
ATOM 1505 C CA . PRO A 1 192 ? -1.870 -0.336 15.779 1.00 96.38 192 PRO A CA 1
ATOM 1506 C C . PRO A 1 192 ? -0.594 0.509 15.891 1.00 96.38 192 PRO A C 1
ATOM 1508 O O . PRO A 1 192 ? -0.003 0.821 14.866 1.00 96.38 192 PRO A O 1
ATOM 1511 N N . LEU A 1 193 ? -0.100 0.813 17.100 1.00 96.19 193 LEU A N 1
ATOM 1512 C CA . LEU A 1 193 ? 1.186 1.509 17.261 1.00 96.19 193 LEU A CA 1
ATOM 1513 C C . LEU A 1 193 ? 2.374 0.686 16.743 1.00 96.19 193 LEU A C 1
ATOM 1515 O O . LEU A 1 193 ? 3.240 1.231 16.068 1.00 96.19 193 LEU A O 1
ATOM 1519 N N . SER A 1 194 ? 2.421 -0.620 17.022 1.00 96.56 194 SER A N 1
ATOM 1520 C CA . SER A 1 194 ? 3.466 -1.493 16.466 1.00 96.56 194 SER A CA 1
ATOM 1521 C C . SER A 1 194 ? 3.342 -1.645 14.950 1.00 96.56 194 SER A C 1
ATOM 1523 O O . SER A 1 194 ? 4.361 -1.646 14.269 1.00 96.56 194 SER A O 1
ATOM 1525 N N . GLY A 1 195 ? 2.120 -1.676 14.407 1.00 93.81 195 GLY A N 1
ATOM 1526 C CA . GLY A 1 195 ? 1.889 -1.643 12.958 1.00 93.81 195 GLY A CA 1
ATOM 1527 C C . GLY A 1 195 ? 2.366 -0.335 12.318 1.00 93.81 195 GLY A C 1
ATOM 1528 O O . GLY A 1 195 ? 2.997 -0.359 11.266 1.00 93.81 195 GLY A O 1
ATOM 1529 N N . TRP A 1 196 ? 2.147 0.798 12.990 1.00 93.75 196 TRP A N 1
ATOM 1530 C CA . TRP A 1 196 ? 2.635 2.102 12.540 1.00 93.75 196 TRP A CA 1
ATOM 1531 C C . TRP A 1 196 ? 4.167 2.160 12.540 1.00 93.75 196 TRP A C 1
ATOM 1533 O O . TRP A 1 196 ? 4.762 2.539 11.540 1.00 93.75 196 TRP A O 1
ATOM 1543 N N . VAL A 1 197 ? 4.826 1.679 13.600 1.00 93.56 197 VAL A N 1
ATOM 1544 C CA . VAL A 1 197 ? 6.297 1.559 13.629 1.00 93.56 197 VAL A CA 1
ATOM 1545 C C . VAL A 1 197 ? 6.807 0.635 12.519 1.00 93.56 197 VAL A C 1
ATOM 1547 O O . VAL A 1 197 ? 7.807 0.951 11.883 1.00 93.56 197 VAL A O 1
ATOM 1550 N N . MET A 1 198 ? 6.125 -0.486 12.267 1.00 90.38 198 MET A N 1
ATOM 1551 C CA . MET A 1 198 ? 6.494 -1.450 11.227 1.00 90.38 198 MET A CA 1
ATOM 1552 C C . MET A 1 198 ? 6.513 -0.813 9.834 1.00 90.38 198 MET A C 1
ATOM 1554 O O . MET A 1 198 ? 7.508 -0.964 9.126 1.00 90.38 198 MET A O 1
ATOM 1558 N N . VAL A 1 199 ? 5.450 -0.089 9.461 1.00 87.31 199 VAL A N 1
ATOM 1559 C CA . VAL A 1 199 ? 5.359 0.584 8.153 1.00 87.31 199 VAL A CA 1
ATOM 1560 C C . VAL A 1 199 ? 6.259 1.820 8.080 1.00 87.31 199 VAL A C 1
ATOM 1562 O O . VAL A 1 199 ? 6.853 2.084 7.044 1.00 87.31 199 VAL A O 1
ATOM 1565 N N . SER A 1 200 ? 6.450 2.541 9.190 1.00 86.31 200 SER A N 1
ATOM 1566 C CA . SER A 1 200 ? 7.386 3.670 9.254 1.00 86.31 200 SER A CA 1
ATOM 1567 C C . SER A 1 200 ? 8.851 3.277 9.145 1.00 86.31 200 SER A C 1
ATOM 1569 O O . SER A 1 200 ? 9.641 4.103 8.729 1.00 86.31 200 SER A O 1
ATOM 1571 N N . ALA A 1 201 ? 9.221 2.048 9.496 1.00 85.25 201 ALA A N 1
ATOM 1572 C CA . ALA A 1 201 ? 10.592 1.556 9.375 1.00 85.25 201 ALA A CA 1
ATOM 1573 C C . ALA A 1 201 ? 10.811 0.667 8.133 1.00 85.25 201 ALA A C 1
ATOM 1575 O O . ALA A 1 201 ? 11.843 0.000 8.046 1.00 85.25 201 ALA A O 1
ATOM 1576 N N . SER A 1 202 ? 9.832 0.569 7.224 1.00 76.81 202 SER A N 1
ATOM 1577 C CA . SER A 1 202 ? 9.935 -0.293 6.039 1.00 76.81 202 SER A CA 1
ATOM 1578 C C . SER A 1 202 ? 10.816 0.347 4.963 1.00 76.81 202 SER A C 1
ATOM 1580 O O . SER A 1 202 ? 10.686 1.537 4.701 1.00 76.81 202 SER A O 1
ATOM 1582 N N . GLU A 1 203 ? 11.671 -0.446 4.315 1.00 66.56 203 GLU A N 1
ATOM 1583 C CA . GLU A 1 203 ? 12.570 0.038 3.251 1.00 66.56 203 GLU A CA 1
ATOM 1584 C C . GLU A 1 203 ? 11.834 0.384 1.951 1.00 66.56 203 GLU A C 1
ATOM 1586 O O . GLU A 1 203 ? 12.328 1.184 1.170 1.00 66.56 203 GLU A O 1
ATOM 1591 N N . LEU A 1 204 ? 10.645 -0.190 1.738 1.00 61.75 204 LEU A N 1
ATOM 1592 C CA . LEU A 1 204 ? 9.826 0.060 0.550 1.00 61.75 204 LEU A CA 1
ATOM 1593 C C . LEU A 1 204 ? 9.162 1.445 0.560 1.00 61.75 204 LEU A C 1
ATOM 1595 O O . LEU A 1 204 ? 8.589 1.839 -0.447 1.00 61.75 204 LEU A O 1
ATOM 1599 N N . GLY A 1 205 ? 9.175 2.158 1.695 1.00 65.31 205 GLY A N 1
ATOM 1600 C CA . GLY A 1 205 ? 8.650 3.525 1.792 1.00 65.31 205 GLY A CA 1
ATOM 1601 C C . GLY A 1 205 ? 7.163 3.680 1.450 1.00 65.31 205 GLY A C 1
ATOM 1602 O O . GLY A 1 205 ? 6.724 4.791 1.190 1.00 65.31 205 GLY A O 1
ATOM 1603 N N . VAL A 1 206 ? 6.383 2.590 1.433 1.00 68.75 206 VAL A N 1
ATOM 1604 C CA . VAL A 1 206 ? 4.994 2.631 0.951 1.00 68.75 206 VAL A CA 1
ATOM 1605 C C . VAL A 1 206 ? 4.136 3.513 1.868 1.00 68.75 206 VAL A C 1
ATOM 1607 O O . VAL A 1 206 ? 3.991 3.175 3.057 1.00 68.75 206 VAL A O 1
ATOM 1610 N N . PRO A 1 207 ? 3.503 4.578 1.336 1.00 72.69 207 PRO A N 1
ATOM 1611 C CA . PRO A 1 207 ? 2.682 5.474 2.132 1.00 72.69 207 PRO A CA 1
ATOM 1612 C C . PRO A 1 207 ? 1.467 4.743 2.710 1.00 72.69 207 PRO A C 1
ATOM 1614 O O . PRO A 1 207 ? 0.845 3.863 2.101 1.00 72.69 207 PRO A O 1
ATOM 1617 N N . THR A 1 208 ? 1.115 5.097 3.946 1.00 78.19 208 THR A N 1
ATOM 1618 C CA . THR A 1 208 ? -0.127 4.622 4.562 1.00 78.19 208 THR A CA 1
ATOM 1619 C C . THR A 1 208 ? -1.251 5.577 4.204 1.00 78.19 208 THR A C 1
ATOM 1621 O O . THR A 1 208 ? -1.412 6.606 4.851 1.00 78.19 208 THR A O 1
ATOM 1624 N N . LEU A 1 209 ? -2.049 5.223 3.201 1.00 76.50 209 LEU A N 1
ATOM 1625 C CA . LEU A 1 209 ? -3.209 6.011 2.801 1.00 76.50 209 LEU A CA 1
ATOM 1626 C C . LEU A 1 209 ? -4.409 5.661 3.687 1.00 76.50 209 LEU A C 1
ATOM 1628 O O . LEU A 1 209 ? -4.834 4.507 3.756 1.00 76.50 209 LEU A O 1
ATOM 1632 N N . LEU A 1 210 ? -4.955 6.650 4.393 1.00 75.81 210 LEU A N 1
ATOM 1633 C CA . LEU A 1 210 ? -6.224 6.526 5.099 1.00 75.81 210 LEU A CA 1
ATOM 1634 C C . LEU A 1 210 ? -7.367 6.748 4.122 1.00 75.81 210 LEU A C 1
ATOM 1636 O O . LEU A 1 210 ? -7.517 7.844 3.578 1.00 75.81 210 LEU A O 1
ATOM 1640 N N . PHE A 1 211 ? -8.203 5.720 3.975 1.00 75.75 211 PHE A N 1
ATOM 1641 C CA . PHE A 1 211 ? -9.320 5.712 3.026 1.00 75.75 211 PHE A CA 1
ATOM 1642 C C . PHE A 1 211 ? -8.867 6.036 1.595 1.00 75.75 211 PHE A C 1
ATOM 1644 O O . PHE A 1 211 ? -9.610 6.685 0.875 1.00 75.75 211 PHE A O 1
ATOM 1651 N N . ASP A 1 212 ? -7.647 5.624 1.233 1.00 66.12 212 ASP A N 1
ATOM 1652 C CA . ASP A 1 212 ? -7.002 5.868 -0.065 1.00 66.12 212 ASP A CA 1
ATOM 1653 C C . ASP A 1 212 ? -6.767 7.347 -0.435 1.00 66.12 212 ASP A C 1
ATOM 1655 O O . ASP A 1 212 ? -6.352 7.628 -1.549 1.00 66.12 212 ASP A O 1
ATOM 1659 N N . VAL A 1 213 ? -6.956 8.287 0.504 1.00 63.75 213 VAL A N 1
ATOM 1660 C CA . VAL A 1 213 ? -6.873 9.735 0.213 1.00 63.75 213 VAL A CA 1
ATOM 1661 C C . VAL A 1 213 ? -5.920 10.488 1.140 1.00 63.75 213 VAL A C 1
ATOM 1663 O O . VAL A 1 213 ? -5.177 11.359 0.704 1.00 63.75 213 VAL A O 1
ATOM 1666 N N . ILE A 1 214 ? -5.942 10.207 2.449 1.00 73.56 214 ILE A N 1
ATOM 1667 C CA . ILE A 1 214 ? -5.137 10.975 3.412 1.00 73.56 214 ILE A CA 1
ATOM 1668 C C . ILE A 1 214 ? -3.880 10.193 3.763 1.00 73.56 214 ILE A C 1
ATOM 1670 O O . ILE A 1 214 ? -3.955 9.205 4.493 1.00 73.56 214 ILE A O 1
ATOM 1674 N N . GLU A 1 215 ? -2.720 10.674 3.333 1.00 80.06 215 GLU A N 1
ATOM 1675 C CA . GLU A 1 215 ? -1.437 10.139 3.779 1.00 80.06 215 GLU A CA 1
ATOM 1676 C C . GLU A 1 215 ? -1.267 10.290 5.292 1.00 80.06 215 GLU A C 1
ATOM 1678 O O . GLU A 1 215 ? -1.283 11.384 5.868 1.00 80.06 215 GLU A O 1
ATOM 1683 N N . TRP A 1 216 ? -1.122 9.153 5.962 1.00 82.06 216 TRP A N 1
ATOM 1684 C CA . TRP A 1 216 ? -0.796 9.109 7.371 1.00 82.06 216 TRP A CA 1
ATOM 1685 C C . TRP A 1 216 ? 0.719 9.212 7.543 1.00 82.06 216 TRP A C 1
ATOM 1687 O O . TRP A 1 216 ? 1.444 8.375 7.001 1.00 82.06 216 TRP A O 1
ATOM 1697 N N . PRO A 1 217 ? 1.213 10.183 8.330 1.00 83.56 217 PRO A N 1
ATOM 1698 C CA . PRO A 1 217 ? 2.637 10.465 8.398 1.00 83.56 217 PRO A CA 1
ATOM 1699 C C . PRO A 1 217 ? 3.425 9.269 8.934 1.00 83.56 217 PRO A C 1
ATOM 1701 O O . PRO A 1 217 ? 3.029 8.624 9.917 1.00 83.56 217 PRO A O 1
ATOM 1704 N N . HIS A 1 218 ? 4.584 9.013 8.331 1.00 83.75 218 HIS A N 1
ATOM 1705 C CA . HIS A 1 218 ? 5.560 8.097 8.900 1.00 83.75 218 HIS A CA 1
ATOM 1706 C C . HIS A 1 218 ? 6.189 8.708 10.161 1.00 83.75 218 HIS A C 1
ATOM 1708 O O . HIS A 1 218 ? 6.243 9.923 10.374 1.00 83.75 218 HIS A O 1
ATOM 1714 N N . LEU A 1 219 ? 6.613 7.839 11.074 1.00 83.75 219 LEU A N 1
ATOM 1715 C CA . LEU A 1 219 ? 7.309 8.244 12.284 1.00 83.75 219 LEU A CA 1
ATOM 1716 C C . LEU A 1 219 ? 8.756 8.605 11.930 1.00 83.75 219 LEU A C 1
ATOM 1718 O O . LEU A 1 219 ? 9.607 7.723 11.806 1.00 83.75 219 LEU A O 1
ATOM 1722 N N . SER A 1 220 ? 9.046 9.905 11.879 1.00 79.38 220 SER A N 1
ATOM 1723 C CA . SER A 1 220 ? 10.371 10.456 11.543 1.00 79.38 220 SER A CA 1
ATOM 1724 C C . SER A 1 220 ? 11.534 9.893 12.374 1.00 79.38 220 SER A C 1
ATOM 1726 O O . SER A 1 220 ? 12.677 9.875 11.927 1.00 79.38 220 SER A O 1
ATOM 1728 N N . LEU A 1 221 ? 11.254 9.397 13.585 1.00 78.69 221 LEU A N 1
ATOM 1729 C CA . LEU A 1 221 ? 12.241 8.758 14.462 1.00 78.69 221 LEU A CA 1
ATOM 1730 C C . LEU A 1 221 ? 12.770 7.412 13.937 1.00 78.69 221 LEU A C 1
ATOM 1732 O O . LEU A 1 221 ? 13.819 6.968 14.402 1.00 78.69 221 LEU A O 1
ATOM 1736 N N . VAL A 1 222 ? 12.045 6.734 13.040 1.00 81.50 222 VAL A N 1
ATOM 1737 C CA . VAL A 1 222 ? 12.395 5.386 12.547 1.00 81.50 222 VAL A CA 1
ATOM 1738 C C . VAL 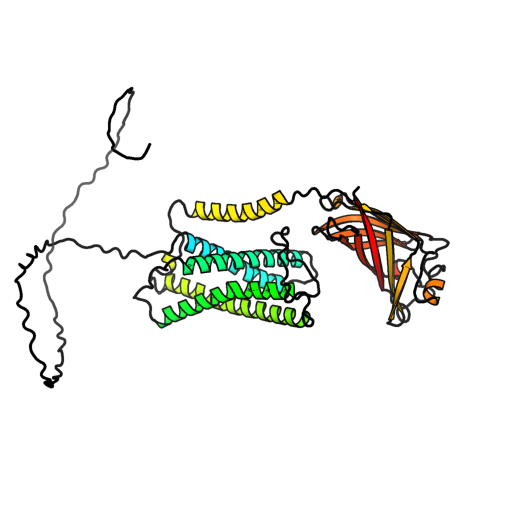A 1 222 ? 12.539 5.293 11.027 1.00 81.50 222 VAL A C 1
ATOM 1740 O O . VAL A 1 222 ? 13.175 4.355 10.558 1.00 81.50 222 VAL A O 1
ATOM 1743 N N . GLU A 1 223 ? 12.020 6.273 10.289 1.00 64.75 223 GLU A N 1
ATOM 1744 C CA . GLU A 1 223 ? 12.002 6.340 8.818 1.00 64.75 223 GLU A CA 1
ATOM 1745 C C . GLU A 1 223 ? 13.394 6.280 8.173 1.00 64.75 223 GLU A C 1
ATOM 1747 O O . GLU A 1 223 ? 13.582 5.595 7.178 1.00 64.75 223 GLU A O 1
ATOM 1752 N N . ASN A 1 224 ? 14.404 6.883 8.809 1.00 66.75 224 ASN A N 1
ATOM 1753 C CA . ASN A 1 224 ? 15.790 6.917 8.315 1.00 66.75 224 ASN A CA 1
ATOM 1754 C C . ASN A 1 224 ? 16.792 6.303 9.303 1.00 66.75 224 ASN A C 1
ATOM 1756 O O . ASN A 1 224 ? 17.978 6.643 9.326 1.00 66.75 224 ASN A O 1
ATOM 1760 N N . ALA A 1 225 ? 16.316 5.432 10.194 1.00 73.50 225 ALA A N 1
ATOM 1761 C CA . ALA A 1 225 ? 17.190 4.794 11.164 1.00 73.50 225 ALA A CA 1
ATOM 1762 C C . ALA A 1 225 ? 18.151 3.824 10.455 1.00 73.50 225 ALA A C 1
ATOM 1764 O O . ALA A 1 225 ? 17.724 2.986 9.666 1.00 73.50 225 ALA A O 1
ATOM 1765 N N . ALA A 1 226 ? 19.442 3.856 10.806 1.00 75.12 226 ALA A N 1
ATOM 1766 C CA . ALA A 1 226 ? 20.458 2.956 10.238 1.00 75.12 226 ALA A CA 1
ATOM 1767 C C . ALA A 1 226 ? 20.141 1.452 10.426 1.00 75.12 226 ALA A C 1
ATOM 1769 O O . ALA A 1 226 ? 20.734 0.595 9.779 1.00 75.12 226 ALA A O 1
ATOM 1770 N N . ASN A 1 227 ? 19.220 1.123 11.334 1.00 82.12 227 ASN A N 1
ATOM 1771 C CA . ASN A 1 227 ? 18.730 -0.220 11.628 1.00 82.12 227 ASN A CA 1
ATOM 1772 C C . ASN A 1 227 ? 17.229 -0.405 11.309 1.00 82.12 227 ASN A C 1
ATOM 1774 O O . ASN A 1 227 ? 16.587 -1.266 11.922 1.00 82.12 227 ASN A O 1
ATOM 1778 N N . SER A 1 228 ? 16.677 0.369 10.367 1.00 78.38 228 SER A N 1
ATOM 1779 C CA . SER A 1 228 ? 15.265 0.354 9.938 1.00 78.38 228 SER A CA 1
ATOM 1780 C C . SER A 1 228 ? 14.726 -1.062 9.696 1.00 78.38 228 SER A C 1
ATOM 1782 O O . SER A 1 228 ? 13.749 -1.460 10.331 1.00 78.38 228 SER A O 1
ATOM 1784 N N . ARG A 1 229 ? 15.443 -1.900 8.932 1.00 79.62 229 ARG A N 1
ATOM 1785 C CA . ARG A 1 229 ? 15.092 -3.315 8.687 1.00 79.62 229 ARG A CA 1
ATOM 1786 C C . ARG A 1 229 ? 14.861 -4.122 9.964 1.00 79.62 229 ARG A C 1
ATOM 1788 O O . ARG A 1 229 ? 13.909 -4.896 10.075 1.00 79.62 229 ARG A O 1
ATOM 1795 N N . THR A 1 230 ? 15.739 -3.948 10.953 1.00 86.00 230 THR A N 1
ATOM 1796 C CA . THR A 1 230 ? 15.642 -4.661 12.237 1.00 86.00 230 THR A CA 1
ATOM 1797 C C . THR A 1 230 ? 14.469 -4.141 13.061 1.00 86.00 230 THR A C 1
ATOM 1799 O O . THR A 1 230 ? 13.764 -4.929 13.695 1.00 86.00 230 THR A O 1
ATOM 1802 N N . ILE A 1 231 ? 14.238 -2.826 13.041 1.00 88.31 231 ILE A N 1
ATOM 1803 C CA . ILE A 1 231 ? 13.100 -2.193 13.712 1.00 88.31 231 ILE A CA 1
ATOM 1804 C C . ILE A 1 231 ? 11.791 -2.703 13.108 1.00 88.31 231 ILE A C 1
ATOM 1806 O O . ILE A 1 231 ? 10.941 -3.178 13.859 1.00 88.31 231 ILE A O 1
ATOM 1810 N N . SER A 1 232 ? 11.656 -2.682 11.780 1.00 87.06 232 SER A N 1
ATOM 1811 C CA . SER A 1 232 ? 10.462 -3.155 11.076 1.00 87.06 232 SER A CA 1
ATOM 1812 C C . SER A 1 232 ? 10.190 -4.636 11.357 1.00 87.06 232 SER A C 1
ATOM 1814 O O . SER A 1 232 ? 9.095 -4.990 11.791 1.00 87.06 232 SER A O 1
ATOM 1816 N N . SER A 1 233 ? 11.212 -5.497 11.266 1.00 85.19 233 SER A N 1
ATOM 1817 C CA . SER A 1 233 ? 11.085 -6.929 11.582 1.00 85.19 233 SER A CA 1
ATOM 1818 C C . SER A 1 233 ? 10.644 -7.186 13.031 1.00 85.19 233 SER A C 1
ATOM 1820 O O . SER A 1 233 ? 9.775 -8.020 13.292 1.00 85.19 233 SER A O 1
ATOM 1822 N N . ASN A 1 234 ? 11.205 -6.458 14.000 1.00 93.44 234 ASN A N 1
ATOM 1823 C CA . ASN A 1 234 ? 10.808 -6.589 15.402 1.00 93.44 234 ASN A CA 1
ATOM 1824 C C . ASN A 1 234 ? 9.403 -6.038 15.662 1.00 93.44 234 ASN A C 1
ATOM 1826 O O . ASN A 1 234 ? 8.656 -6.628 16.444 1.00 93.44 234 ASN A O 1
ATOM 1830 N N . ALA A 1 235 ? 9.031 -4.943 15.002 1.00 95.06 235 ALA A N 1
ATOM 1831 C CA . ALA A 1 235 ? 7.695 -4.372 15.074 1.00 95.06 235 ALA A CA 1
ATOM 1832 C C . ALA A 1 235 ? 6.647 -5.327 14.488 1.00 95.06 235 ALA A C 1
ATOM 1834 O O . ALA A 1 235 ? 5.609 -5.522 15.113 1.00 95.06 235 ALA A O 1
ATOM 1835 N N . HIS A 1 236 ? 6.954 -6.005 13.378 1.00 91.75 236 HIS A N 1
ATOM 1836 C CA . HIS A 1 236 ? 6.111 -7.056 12.807 1.00 91.75 236 HIS A CA 1
ATOM 18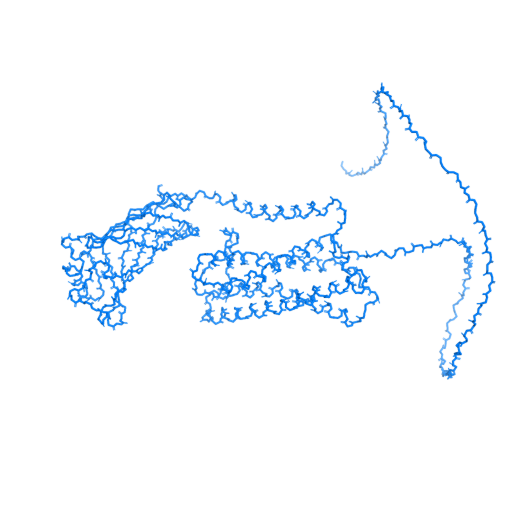37 C C . HIS A 1 236 ? 5.888 -8.211 13.796 1.00 91.75 236 HIS A C 1
ATOM 1839 O O . HIS A 1 236 ? 4.747 -8.557 14.105 1.00 91.75 236 HIS A O 1
ATOM 1845 N N . ARG A 1 237 ? 6.966 -8.745 14.394 1.00 95.31 237 ARG A N 1
ATOM 1846 C CA . ARG A 1 237 ? 6.870 -9.793 15.431 1.00 95.31 237 ARG A CA 1
ATOM 1847 C C . ARG A 1 237 ? 6.040 -9.345 16.631 1.00 95.31 237 ARG A C 1
ATOM 1849 O O . ARG A 1 237 ? 5.236 -10.114 17.154 1.00 95.31 237 ARG A O 1
ATOM 1856 N N . ALA A 1 238 ? 6.242 -8.109 17.086 1.00 97.00 238 ALA A N 1
ATOM 1857 C CA . ALA A 1 238 ? 5.480 -7.543 18.190 1.00 97.00 238 ALA A CA 1
ATOM 1858 C C . ALA A 1 238 ? 3.997 -7.407 17.829 1.00 97.00 238 ALA A C 1
ATOM 1860 O O . ALA A 1 238 ? 3.149 -7.797 18.628 1.00 97.00 238 ALA A O 1
ATOM 1861 N N . HIS A 1 239 ? 3.686 -6.910 16.632 1.00 97.31 239 HIS A N 1
ATOM 1862 C CA . HIS A 1 239 ? 2.325 -6.756 16.132 1.00 97.31 239 HIS A CA 1
ATOM 1863 C C . HIS A 1 239 ? 1.593 -8.102 16.097 1.00 97.31 239 HIS A C 1
ATOM 1865 O O . HIS A 1 239 ? 0.501 -8.226 16.655 1.00 97.31 239 HIS A O 1
ATOM 1871 N N . GLU A 1 240 ? 2.222 -9.135 15.533 1.00 94.38 240 GLU A N 1
ATOM 1872 C CA . GLU A 1 240 ? 1.631 -10.471 15.450 1.00 94.38 240 GLU A CA 1
ATOM 1873 C C . GLU A 1 240 ? 1.444 -11.110 16.836 1.00 94.38 240 GLU A C 1
ATOM 1875 O O . GLU A 1 240 ? 0.372 -11.636 17.155 1.00 94.38 240 GLU A O 1
ATOM 1880 N N . LEU A 1 241 ? 2.459 -11.023 17.704 1.00 96.31 241 LEU A N 1
ATOM 1881 C CA . LEU A 1 241 ? 2.384 -11.532 19.073 1.00 96.31 241 LEU A CA 1
ATOM 1882 C C . LEU A 1 241 ? 1.263 -10.845 19.861 1.00 96.31 241 LEU A C 1
ATOM 1884 O O . LEU A 1 241 ? 0.457 -11.518 20.508 1.00 96.31 241 LEU A O 1
ATOM 1888 N N . LEU A 1 242 ? 1.192 -9.513 19.798 1.00 97.62 242 LEU A N 1
ATOM 1889 C CA . LEU A 1 242 ? 0.157 -8.729 20.465 1.00 97.62 242 LEU A CA 1
ATOM 1890 C C . LEU A 1 242 ? -1.235 -9.082 19.930 1.00 97.62 242 LEU A C 1
ATOM 1892 O O . LEU A 1 242 ? -2.156 -9.233 20.732 1.00 97.62 242 LEU A O 1
ATOM 1896 N N . ALA A 1 243 ? -1.392 -9.278 18.617 1.00 96.69 243 ALA A N 1
ATOM 1897 C CA . ALA A 1 243 ? -2.649 -9.714 18.012 1.00 96.69 243 ALA A CA 1
ATOM 1898 C C . ALA A 1 243 ? -3.074 -11.106 18.509 1.00 96.69 243 ALA A C 1
ATOM 1900 O O . ALA A 1 243 ? -4.225 -11.296 18.905 1.00 96.69 243 ALA A O 1
ATOM 1901 N N . ASN A 1 244 ? -2.148 -12.065 18.589 1.00 95.12 244 ASN A N 1
ATOM 1902 C CA . ASN A 1 244 ? -2.424 -13.407 19.114 1.00 95.12 244 ASN A CA 1
ATOM 1903 C C . ASN A 1 244 ? -2.846 -13.374 20.595 1.00 95.12 244 ASN A C 1
ATOM 1905 O O . ASN A 1 244 ? -3.824 -14.017 20.989 1.00 95.12 244 ASN A O 1
ATOM 1909 N N . VAL A 1 245 ? -2.158 -12.577 21.420 1.00 96.81 245 VAL A N 1
ATOM 1910 C CA . VAL A 1 245 ? -2.531 -12.360 22.829 1.00 96.81 245 VAL A CA 1
ATOM 1911 C C . VAL A 1 245 ? -3.896 -11.674 22.938 1.00 96.81 245 VAL A C 1
ATOM 1913 O O . VAL A 1 245 ? -4.704 -12.037 23.797 1.00 96.81 245 VAL A O 1
ATOM 1916 N N . ALA A 1 246 ? -4.192 -10.718 22.057 1.00 97.44 246 ALA A N 1
ATOM 1917 C CA . ALA A 1 246 ? -5.476 -10.030 22.019 1.00 97.44 246 ALA A CA 1
ATOM 1918 C C . ALA A 1 246 ? -6.629 -10.965 21.646 1.00 97.44 246 ALA A C 1
ATOM 1920 O O . ALA A 1 246 ? -7.683 -10.876 22.273 1.00 97.44 246 ALA A O 1
ATOM 1921 N N . ILE A 1 247 ? -6.429 -11.892 20.703 1.00 97.25 247 ILE A N 1
ATOM 1922 C CA . ILE A 1 247 ? -7.413 -12.933 20.366 1.00 97.25 247 ILE A CA 1
ATOM 1923 C C . ILE A 1 247 ? -7.733 -13.766 21.609 1.00 97.25 247 ILE A C 1
ATOM 1925 O O . ILE A 1 247 ? -8.904 -13.937 21.948 1.00 97.25 247 ILE A O 1
ATOM 1929 N N . LEU A 1 248 ? -6.716 -14.227 22.344 1.00 97.12 248 LEU A N 1
ATOM 1930 C CA . LEU A 1 248 ? -6.931 -14.983 23.579 1.00 97.12 248 LEU A CA 1
ATOM 1931 C C . LEU A 1 248 ? -7.698 -14.160 24.627 1.00 97.12 248 LEU A C 1
ATOM 1933 O O . LEU A 1 248 ? -8.691 -14.634 25.181 1.00 97.12 248 LEU A O 1
ATOM 1937 N N . ALA A 1 249 ? -7.279 -12.917 24.878 1.00 97.50 249 ALA A N 1
ATOM 1938 C CA . ALA A 1 249 ? -7.948 -12.027 25.828 1.00 97.50 249 ALA A CA 1
ATOM 1939 C C . ALA A 1 249 ? -9.404 -11.737 25.424 1.00 97.50 249 ALA A C 1
ATOM 1941 O O . ALA A 1 249 ? -10.291 -11.694 26.279 1.00 97.50 249 ALA A O 1
ATOM 1942 N N . LEU A 1 250 ? -9.668 -11.584 24.126 1.00 97.38 250 LEU A N 1
ATOM 1943 C CA . LEU A 1 250 ? -10.996 -11.373 23.565 1.00 97.38 250 LEU A CA 1
ATOM 1944 C C . LEU A 1 250 ? -11.885 -12.607 23.752 1.00 97.38 250 LEU A C 1
ATOM 1946 O O . LEU A 1 250 ? -13.026 -12.465 24.188 1.00 97.38 250 LEU A O 1
ATOM 1950 N N . LEU A 1 251 ? -11.371 -13.810 23.488 1.00 97.25 251 LEU A N 1
ATOM 1951 C CA . LEU A 1 251 ? -12.104 -15.058 23.719 1.00 97.25 251 LEU A CA 1
ATOM 1952 C C . LEU A 1 251 ? -12.472 -15.221 25.196 1.00 97.25 251 LEU A C 1
ATOM 1954 O O . LEU A 1 251 ? -13.617 -15.547 25.512 1.00 97.25 251 LEU A O 1
ATOM 1958 N N . VAL A 1 252 ? -11.540 -14.924 26.107 1.00 97.25 252 VAL A N 1
ATOM 1959 C CA . VAL A 1 252 ? -11.810 -14.924 27.552 1.00 97.25 252 VAL A CA 1
ATOM 1960 C C . VAL A 1 252 ? -12.868 -13.876 27.911 1.00 97.25 252 VAL A C 1
ATOM 1962 O O . VAL A 1 252 ? -13.798 -14.180 28.657 1.00 97.25 252 VAL A O 1
ATOM 1965 N N . HIS A 1 253 ? -12.777 -12.663 27.362 1.00 96.44 253 HIS A N 1
ATOM 1966 C CA . HIS A 1 253 ? -13.737 -11.583 27.604 1.00 96.44 253 HIS A CA 1
ATOM 1967 C C . HIS A 1 253 ? -15.159 -11.946 27.153 1.00 96.44 253 HIS A C 1
ATOM 1969 O O . HIS A 1 253 ? -16.110 -11.832 27.931 1.00 96.44 253 HIS A O 1
ATOM 1975 N N . VAL A 1 254 ? -15.306 -12.421 25.914 1.00 95.69 254 VAL A N 1
ATOM 1976 C CA . VAL A 1 254 ? -16.597 -12.821 25.339 1.00 95.69 254 VAL A CA 1
ATOM 1977 C C . VAL A 1 254 ? -17.147 -14.048 26.064 1.00 95.69 254 VAL A C 1
ATOM 1979 O O . VAL A 1 254 ? -18.320 -14.064 26.438 1.00 95.69 254 VAL A O 1
ATOM 1982 N N . GLY A 1 255 ? -16.301 -15.044 26.344 1.00 95.31 255 GLY A N 1
ATOM 1983 C CA . GLY A 1 255 ? -16.673 -16.232 27.111 1.00 95.31 255 GLY A CA 1
ATOM 1984 C C . GLY A 1 255 ? -17.174 -15.888 28.514 1.00 95.31 255 GLY A C 1
ATOM 1985 O O . GLY A 1 255 ? -18.213 -16.397 28.940 1.00 95.31 255 GLY A O 1
ATOM 1986 N N . ALA A 1 256 ? -16.508 -14.961 29.209 1.00 92.94 256 ALA A N 1
ATOM 1987 C CA . ALA A 1 256 ? -16.959 -14.457 30.502 1.00 92.94 256 ALA A CA 1
ATOM 1988 C C . ALA A 1 256 ? -18.310 -13.735 30.386 1.00 92.94 256 ALA A C 1
ATOM 1990 O O . ALA A 1 256 ? -19.220 -14.024 31.159 1.00 92.94 256 ALA A O 1
ATOM 1991 N N . ALA A 1 257 ? -18.493 -12.854 29.397 1.00 91.50 257 ALA A N 1
ATOM 1992 C CA . ALA A 1 257 ? -19.767 -12.164 29.181 1.00 91.50 257 ALA A CA 1
ATOM 1993 C C . ALA A 1 257 ? -20.930 -13.144 28.930 1.00 91.50 257 ALA A C 1
ATOM 1995 O O . ALA A 1 257 ? -22.019 -12.981 29.490 1.00 91.50 257 ALA A O 1
ATOM 1996 N N . ILE A 1 258 ? -20.689 -14.198 28.142 1.00 93.25 258 ILE A N 1
ATOM 1997 C CA . ILE A 1 258 ? -21.655 -15.276 27.893 1.00 93.25 258 ILE A CA 1
ATOM 1998 C C . ILE A 1 258 ? -21.940 -16.057 29.182 1.00 93.25 258 ILE A C 1
ATOM 2000 O O . ILE A 1 258 ? -23.108 -16.288 29.501 1.00 93.25 258 ILE A O 1
ATOM 2004 N N . LYS A 1 259 ? -20.912 -16.415 29.962 1.00 93.00 259 LYS A N 1
ATOM 2005 C CA . LYS A 1 259 ? -21.069 -17.080 31.267 1.00 93.00 259 LYS A CA 1
ATOM 2006 C C . LYS A 1 259 ? -21.926 -16.243 32.220 1.00 93.00 259 LYS A C 1
ATOM 2008 O O . LYS A 1 259 ? -22.901 -16.763 32.760 1.00 93.00 259 LYS A O 1
ATOM 2013 N N . HIS A 1 260 ? -21.633 -14.951 32.363 1.00 90.31 260 HIS A N 1
ATOM 2014 C CA . HIS A 1 260 ? -22.412 -14.044 33.211 1.00 90.31 260 HIS A CA 1
ATOM 2015 C C . HIS A 1 260 ? -23.874 -13.946 32.754 1.00 90.31 260 HIS A C 1
ATOM 2017 O O . HIS A 1 260 ? -24.793 -13.856 33.568 1.00 90.31 260 HIS A O 1
ATOM 2023 N N . ARG A 1 261 ? -24.131 -14.031 31.443 1.00 88.62 261 ARG A N 1
ATOM 2024 C CA . ARG A 1 261 ? -25.491 -14.003 30.899 1.00 88.62 261 ARG A CA 1
ATOM 2025 C C . ARG A 1 261 ? -26.259 -15.309 31.089 1.00 88.62 261 ARG A C 1
ATOM 2027 O O . ARG A 1 261 ? -27.443 -15.261 31.424 1.00 88.62 261 ARG A O 1
ATOM 2034 N N . LEU A 1 262 ? -25.634 -16.444 30.793 1.00 92.69 262 LEU A N 1
ATOM 2035 C CA . LEU A 1 262 ? -26.311 -17.739 30.691 1.00 92.69 262 LEU A CA 1
ATOM 2036 C C . LEU A 1 262 ? -26.271 -18.537 31.997 1.00 92.69 262 LEU A C 1
ATOM 2038 O O . LEU A 1 262 ? -27.245 -19.221 32.316 1.00 92.69 262 LEU A O 1
ATOM 2042 N N . VAL A 1 263 ? -25.172 -18.439 32.746 1.00 90.94 263 VAL A N 1
ATOM 2043 C CA . VAL A 1 263 ? -24.931 -19.195 33.980 1.00 90.94 263 VAL A CA 1
ATOM 2044 C C . VAL A 1 263 ? -25.231 -18.325 35.195 1.00 90.94 263 VAL A C 1
ATOM 2046 O O . VAL A 1 263 ? -26.198 -18.607 35.902 1.00 90.94 263 VAL A O 1
ATOM 2049 N N . ASP A 1 264 ? -24.464 -17.248 35.400 1.00 87.25 264 ASP A N 1
ATOM 2050 C CA . ASP A 1 264 ? -24.530 -16.464 36.644 1.00 87.25 264 ASP A CA 1
ATOM 2051 C C . ASP A 1 264 ? -25.802 -15.597 36.723 1.00 87.25 264 ASP A C 1
ATOM 2053 O O . ASP A 1 264 ? -26.333 -15.364 37.806 1.00 87.25 264 ASP A O 1
ATOM 2057 N N . ARG A 1 265 ? -26.329 -15.154 35.570 1.00 86.19 265 ARG A N 1
ATOM 2058 C CA . ARG A 1 265 ? -27.546 -14.326 35.430 1.00 86.19 265 ARG A CA 1
ATOM 2059 C C . ARG A 1 265 ? -27.551 -13.077 36.325 1.00 86.19 265 ARG A C 1
ATOM 2061 O O . ARG A 1 265 ? -28.608 -12.591 36.722 1.00 86.19 265 ARG A O 1
ATOM 2068 N N . ASP A 1 266 ? -26.377 -12.517 36.581 1.00 83.25 266 ASP A N 1
ATOM 2069 C CA . ASP A 1 266 ? -26.128 -11.434 37.542 1.00 83.25 266 ASP A CA 1
ATOM 2070 C C . ASP A 1 266 ? -26.401 -10.017 37.005 1.00 83.25 266 ASP A C 1
ATOM 2072 O O . ASP A 1 266 ? -26.272 -9.025 37.722 1.00 83.25 266 ASP A O 1
ATOM 2076 N N . GLY A 1 267 ? -26.805 -9.897 35.740 1.00 81.12 267 GLY A N 1
ATOM 2077 C CA . GLY A 1 267 ? -27.137 -8.609 35.142 1.00 81.12 267 GLY A CA 1
ATOM 2078 C C . GLY A 1 267 ? -25.950 -7.858 34.532 1.00 81.12 267 GLY A C 1
ATOM 2079 O O . GLY A 1 267 ? -26.166 -6.775 33.985 1.00 81.12 267 GLY A O 1
ATOM 2080 N N . VAL A 1 268 ? -24.723 -8.396 34.579 1.00 85.88 268 VAL A N 1
ATOM 2081 C CA . VAL A 1 268 ? -23.506 -7.710 34.098 1.00 85.88 268 VAL A CA 1
ATOM 2082 C C . VAL A 1 268 ? -23.594 -7.380 32.606 1.00 85.88 268 VAL A C 1
ATOM 2084 O O . VAL A 1 268 ? -23.375 -6.233 32.214 1.00 85.88 268 VAL A O 1
ATOM 2087 N N . MET A 1 269 ? -24.012 -8.336 31.769 1.00 85.12 269 MET A N 1
ATOM 2088 C CA . MET A 1 269 ? -24.159 -8.118 30.322 1.00 85.12 269 MET A CA 1
ATOM 2089 C C . MET A 1 269 ? -25.218 -7.045 30.002 1.00 85.12 269 MET A C 1
ATOM 2091 O O . MET A 1 269 ? -25.050 -6.238 29.088 1.00 85.12 269 MET A O 1
ATOM 2095 N N . GLN A 1 270 ? -26.299 -6.977 30.786 1.00 86.38 270 GLN A N 1
ATOM 2096 C CA . GLN A 1 270 ? -27.400 -6.021 30.613 1.00 86.38 270 GLN A CA 1
ATOM 2097 C C . GLN A 1 270 ? -26.944 -4.562 30.773 1.00 86.38 270 GLN A C 1
ATOM 2099 O O . GLN A 1 270 ? -27.613 -3.654 30.275 1.00 86.38 270 GLN A O 1
ATOM 2104 N N . ARG A 1 271 ? -25.798 -4.326 31.424 1.00 86.81 271 ARG A N 1
ATOM 2105 C CA . ARG A 1 271 ? -25.207 -2.991 31.591 1.00 86.81 271 ARG A CA 1
ATOM 2106 C C . ARG A 1 271 ? -24.625 -2.444 30.288 1.00 86.81 271 ARG A C 1
ATOM 2108 O O . ARG A 1 271 ? -24.613 -1.226 30.130 1.00 86.81 271 ARG A O 1
ATOM 2115 N N . MET A 1 272 ? -24.193 -3.328 29.381 1.00 88.56 272 MET A N 1
ATOM 2116 C CA . MET A 1 272 ? -23.594 -2.990 28.083 1.00 88.56 272 MET A CA 1
ATOM 2117 C C . MET A 1 272 ? -24.524 -3.229 26.893 1.00 88.56 272 MET A C 1
ATOM 2119 O O . MET A 1 272 ? -24.216 -2.777 25.798 1.00 88.56 272 MET A O 1
ATOM 2123 N N . LEU A 1 273 ? -25.661 -3.909 27.058 1.00 85.56 273 LEU A N 1
ATOM 2124 C CA . LEU A 1 273 ? -26.604 -4.083 25.952 1.00 85.56 273 LEU A CA 1
ATOM 2125 C C . LEU A 1 273 ? -27.170 -2.732 25.482 1.00 85.56 273 LEU A C 1
ATOM 2127 O O . LEU A 1 273 ? -27.444 -1.874 26.324 1.00 85.56 273 LEU A O 1
ATOM 2131 N N . PRO A 1 274 ? -27.423 -2.556 24.176 1.00 78.69 274 PRO A N 1
ATOM 2132 C CA . PRO A 1 274 ? -28.247 -1.478 23.637 1.00 78.69 274 PRO A CA 1
ATOM 2133 C C . PRO A 1 274 ? -29.584 -1.304 24.367 1.00 78.69 274 PRO A C 1
ATOM 2135 O O . PRO A 1 274 ? -30.254 -2.277 24.712 1.00 78.69 274 PRO A O 1
ATOM 2138 N N . GLY A 1 275 ? -30.005 -0.060 24.614 1.00 68.50 275 GLY A N 1
ATOM 2139 C CA . GLY A 1 275 ? -31.312 0.205 25.229 1.00 68.50 275 GLY A CA 1
ATOM 2140 C C . GLY A 1 275 ? -32.456 0.054 24.224 1.00 68.50 275 GLY A C 1
ATOM 2141 O O . GLY A 1 275 ? -32.307 0.456 23.079 1.00 68.50 275 GLY A O 1
ATOM 2142 N N . LYS A 1 276 ? -33.632 -0.421 24.665 1.00 61.28 276 LYS A N 1
ATOM 2143 C CA . LYS A 1 276 ? -34.873 -0.473 23.855 1.00 61.28 276 LYS A CA 1
ATOM 2144 C C . LYS A 1 276 ? -35.501 0.908 23.558 1.00 61.28 276 LYS A C 1
ATOM 2146 O O . LYS A 1 276 ? -36.625 0.977 23.073 1.00 61.28 276 LYS A O 1
ATOM 2151 N N . GLY A 1 277 ? -34.820 2.008 23.885 1.00 55.00 277 GLY A N 1
ATOM 2152 C CA . GLY A 1 277 ? -35.308 3.361 23.617 1.00 55.00 277 GLY A CA 1
ATOM 2153 C C . GLY A 1 277 ? -35.163 3.715 22.137 1.00 55.00 277 GLY A C 1
ATOM 2154 O O . GLY A 1 277 ? -34.130 3.429 21.533 1.00 55.00 277 GLY A O 1
ATOM 2155 N N . THR A 1 278 ? -36.170 4.386 21.582 1.00 49.31 278 THR A N 1
ATOM 2156 C CA . THR A 1 278 ? -36.353 4.797 20.172 1.00 49.31 278 THR A CA 1
ATOM 2157 C C . THR A 1 278 ? -35.249 5.685 19.567 1.00 49.31 278 THR A C 1
ATOM 2159 O O . THR A 1 278 ? -35.411 6.196 18.467 1.00 49.31 278 THR A O 1
ATOM 2162 N N . GLY A 1 279 ? -34.105 5.856 20.236 1.00 57.16 279 GLY A N 1
ATOM 2163 C CA . GLY A 1 279 ? -32.968 6.644 19.760 1.00 57.16 279 GLY A CA 1
ATOM 2164 C C . GLY A 1 279 ? -31.668 5.863 19.560 1.00 57.16 279 GLY A C 1
ATOM 2165 O O . GLY A 1 279 ? -30.733 6.431 19.016 1.00 57.16 279 GLY A O 1
ATOM 2166 N N . PHE A 1 280 ? -31.555 4.595 19.977 1.00 60.28 280 PHE A N 1
ATOM 2167 C CA . PHE A 1 280 ? -30.282 3.861 19.853 1.00 60.28 280 PHE A CA 1
ATOM 2168 C C . PHE A 1 280 ? -29.926 3.551 18.394 1.00 60.28 280 PHE A C 1
ATOM 2170 O O . PHE A 1 280 ? -28.803 3.813 17.973 1.00 60.28 280 PHE A O 1
ATOM 2177 N N . GLY A 1 281 ? -30.904 3.079 17.612 1.00 57.75 281 GLY A N 1
ATOM 2178 C CA . GLY A 1 281 ? -30.741 2.883 16.170 1.00 57.75 281 GLY A CA 1
ATOM 2179 C C . GLY A 1 281 ? -30.393 4.193 15.465 1.00 57.75 281 GLY A C 1
ATOM 2180 O O . GLY A 1 281 ? -29.415 4.242 14.739 1.00 57.75 281 GLY A O 1
ATOM 2181 N N . GLY A 1 282 ? -31.107 5.281 15.779 1.00 56.81 282 GLY A N 1
ATOM 2182 C CA . GLY A 1 282 ? -30.815 6.609 15.230 1.00 56.81 282 GLY A CA 1
ATOM 2183 C C . GLY A 1 282 ? -29.425 7.139 15.599 1.00 56.81 282 GLY A C 1
ATOM 2184 O O . GLY A 1 282 ? -28.747 7.688 14.746 1.00 56.81 282 GLY A O 1
ATOM 2185 N N . LYS A 1 283 ? -28.951 6.934 16.835 1.00 63.31 283 LYS A N 1
ATOM 2186 C CA . LYS A 1 283 ? -27.610 7.363 17.277 1.00 63.31 283 LYS A CA 1
ATOM 2187 C C . LYS A 1 283 ? -26.483 6.548 16.632 1.00 63.31 283 LYS A C 1
ATOM 2189 O O . LYS A 1 283 ? -25.460 7.126 16.286 1.00 63.31 283 LYS A O 1
ATOM 2194 N N . LEU A 1 284 ? -26.666 5.236 16.451 1.00 61.22 284 LEU A N 1
ATOM 2195 C CA . LEU A 1 284 ? -25.735 4.389 15.692 1.00 61.22 284 LEU A CA 1
ATOM 2196 C C . LEU A 1 284 ? -25.713 4.759 14.212 1.00 61.22 284 LEU A C 1
ATOM 2198 O O . LEU A 1 284 ? -24.647 4.782 13.615 1.00 61.22 284 LEU A O 1
ATOM 2202 N N . LEU A 1 285 ? -26.876 5.073 13.644 1.00 57.00 285 LEU A N 1
ATOM 2203 C CA . LEU A 1 285 ? -27.009 5.474 12.250 1.00 57.00 285 LEU A CA 1
ATOM 2204 C C . LEU A 1 285 ? -26.402 6.864 12.028 1.00 57.00 285 LEU A C 1
ATOM 2206 O O . LEU A 1 285 ? -25.717 7.048 11.042 1.00 57.00 285 LEU A O 1
ATOM 2210 N N . VAL A 1 286 ? -26.540 7.804 12.971 1.00 59.12 286 VAL A N 1
ATOM 2211 C CA . VAL A 1 286 ? -25.871 9.118 12.924 1.00 59.12 286 VAL A CA 1
ATOM 2212 C C . VAL A 1 286 ? -24.361 8.998 13.121 1.00 59.12 286 VAL A C 1
ATOM 2214 O O . VAL A 1 286 ? -23.623 9.651 12.402 1.00 59.12 286 VAL A O 1
ATOM 2217 N N . LEU A 1 287 ? -23.871 8.167 14.047 1.00 62.16 287 LEU A N 1
ATOM 2218 C CA . LEU A 1 287 ? -22.425 7.964 14.203 1.00 62.16 287 LEU A CA 1
ATOM 2219 C C . LEU A 1 287 ? -21.832 7.223 12.997 1.00 62.16 287 LEU A C 1
ATOM 2221 O O . LEU A 1 287 ? -20.779 7.609 12.507 1.00 62.16 287 LEU A O 1
ATOM 2225 N N . GLY A 1 288 ? -22.533 6.208 12.490 1.00 58.97 288 GLY A N 1
ATOM 2226 C CA . GLY A 1 288 ? -22.190 5.513 11.253 1.00 58.97 288 GLY A CA 1
ATOM 2227 C C . GLY A 1 288 ? -22.228 6.443 10.041 1.00 58.97 288 GLY A C 1
ATOM 2228 O O . GLY A 1 288 ? -21.302 6.411 9.249 1.00 58.97 288 GLY A O 1
ATOM 2229 N N . LEU A 1 289 ? -23.225 7.330 9.941 1.00 57.22 289 LEU A N 1
ATOM 2230 C CA . LEU A 1 289 ? -23.305 8.384 8.926 1.00 57.22 289 LEU A CA 1
ATOM 2231 C C . LEU A 1 289 ? -22.234 9.450 9.109 1.00 57.22 289 LEU A C 1
ATOM 2233 O O . LEU A 1 289 ? -21.825 10.003 8.114 1.00 57.22 289 LEU A O 1
ATOM 2237 N N . LEU A 1 290 ? -21.776 9.768 10.320 1.00 59.34 290 LEU A N 1
ATOM 2238 C CA . LEU A 1 290 ? -20.687 10.730 10.533 1.00 59.34 290 LEU A CA 1
ATOM 2239 C C . LEU A 1 290 ? -19.328 10.126 10.175 1.00 59.34 290 LEU A C 1
ATOM 2241 O O . LEU A 1 290 ? -18.496 10.819 9.606 1.00 59.34 290 LEU A O 1
ATOM 2245 N N . VAL A 1 291 ? -19.113 8.838 10.457 1.00 61.12 291 VAL A N 1
ATOM 2246 C CA . VAL A 1 291 ? -17.926 8.101 9.994 1.00 61.12 291 VAL A CA 1
ATOM 2247 C C . VAL A 1 291 ? -17.972 7.928 8.473 1.00 61.12 291 VAL A C 1
ATOM 2249 O O . VAL A 1 291 ? -16.991 8.219 7.799 1.00 61.12 291 VAL A O 1
ATOM 2252 N N . ALA A 1 292 ? -19.123 7.541 7.919 1.00 55.03 292 ALA A N 1
ATOM 2253 C CA . ALA A 1 292 ? -19.319 7.394 6.480 1.00 55.03 292 ALA A CA 1
ATOM 2254 C C . ALA A 1 292 ? -19.325 8.737 5.740 1.00 55.03 292 ALA A C 1
ATOM 2256 O O . ALA A 1 292 ? -18.834 8.797 4.628 1.00 55.03 292 ALA A O 1
ATOM 2257 N N . ALA A 1 293 ? -19.834 9.818 6.337 1.00 54.38 293 ALA A N 1
ATOM 2258 C CA . ALA A 1 293 ? -19.753 11.170 5.786 1.00 54.38 293 ALA A CA 1
ATOM 2259 C C . ALA A 1 293 ? -18.358 11.759 5.960 1.00 54.38 293 ALA A C 1
ATOM 2261 O O . ALA A 1 293 ? -17.975 12.570 5.142 1.00 54.38 293 ALA A O 1
ATOM 2262 N N . GLY A 1 294 ? -17.584 11.350 6.969 1.00 55.22 294 GLY A N 1
ATOM 2263 C CA . GLY A 1 294 ? -16.151 11.629 7.029 1.00 55.22 294 GLY A CA 1
ATOM 2264 C C . GLY A 1 294 ? -15.424 10.978 5.853 1.00 55.22 294 GLY A C 1
ATOM 2265 O O . GLY A 1 294 ? -14.755 11.675 5.106 1.00 55.22 294 GLY A O 1
ATOM 2266 N N . ALA A 1 295 ? -15.646 9.680 5.626 1.00 52.91 295 ALA A N 1
ATOM 2267 C CA . ALA A 1 295 ? -15.090 8.958 4.477 1.00 52.91 295 ALA A CA 1
ATOM 2268 C C . ALA A 1 295 ? -15.597 9.500 3.122 1.00 52.91 295 ALA A C 1
ATOM 2270 O O . ALA A 1 295 ? -14.830 9.650 2.183 1.00 52.91 295 ALA A O 1
ATOM 2271 N N . ALA A 1 296 ? -16.878 9.867 3.021 1.00 46.31 296 ALA A N 1
ATOM 2272 C CA . ALA A 1 296 ? -17.458 10.418 1.798 1.00 46.31 296 ALA A CA 1
ATOM 2273 C C . ALA A 1 296 ? -17.090 11.893 1.566 1.00 46.31 296 ALA A C 1
ATOM 2275 O O . ALA A 1 296 ? -16.977 12.305 0.422 1.00 46.31 296 ALA A O 1
ATOM 2276 N N . LEU A 1 297 ? -16.893 12.696 2.618 1.00 46.88 297 LEU A N 1
ATOM 2277 C CA . LEU A 1 297 ? -16.389 14.069 2.502 1.00 46.88 297 LEU A CA 1
ATOM 2278 C C . LEU A 1 297 ? -14.925 14.066 2.065 1.00 46.88 297 LEU A C 1
ATOM 2280 O O . LEU A 1 297 ? -14.536 14.952 1.320 1.00 46.88 297 LEU A O 1
ATOM 2284 N N . VAL A 1 298 ? -14.148 13.062 2.475 1.00 48.56 298 VAL A N 1
ATOM 2285 C CA . VAL A 1 298 ? -12.799 12.818 1.957 1.00 48.56 298 VAL A CA 1
ATOM 2286 C C . VAL A 1 298 ? -12.857 12.488 0.458 1.00 48.56 298 VAL A C 1
ATOM 2288 O O . VAL A 1 298 ? -12.233 13.200 -0.313 1.00 48.56 298 VAL A O 1
ATOM 2291 N N . ASN A 1 299 ? -13.735 11.576 0.021 1.00 46.06 299 ASN A N 1
ATOM 2292 C CA . ASN A 1 299 ? -13.934 11.291 -1.413 1.00 46.06 299 ASN A CA 1
ATOM 2293 C C . ASN A 1 299 ? -14.484 12.477 -2.237 1.00 46.06 299 ASN A C 1
ATOM 2295 O O . ASN A 1 299 ? -14.276 12.536 -3.441 1.00 46.06 299 ASN A O 1
ATOM 2299 N N . VAL A 1 300 ? -15.234 13.406 -1.629 1.00 45.84 300 VAL A N 1
ATOM 2300 C CA . VAL A 1 300 ? -15.809 14.581 -2.323 1.00 45.84 300 VAL A CA 1
ATOM 2301 C C . VAL A 1 300 ? -14.853 15.779 -2.327 1.00 45.84 300 VAL A C 1
ATOM 2303 O O . VAL A 1 300 ? -14.930 16.613 -3.225 1.00 45.84 300 VAL A O 1
ATOM 2306 N N . LEU A 1 301 ? -13.954 15.882 -1.345 1.00 48.16 301 LEU A N 1
ATOM 2307 C CA . LEU A 1 301 ? -12.876 16.877 -1.341 1.00 48.16 301 LEU A CA 1
ATOM 2308 C C . LEU A 1 301 ? -11.703 16.474 -2.246 1.00 48.16 301 LEU A C 1
ATOM 2310 O O . LEU A 1 301 ? -10.873 17.330 -2.541 1.00 48.16 301 LEU A O 1
ATOM 2314 N N . ASP A 1 302 ? -11.675 15.218 -2.698 1.00 42.50 302 ASP A N 1
ATOM 2315 C CA . ASP A 1 302 ? -10.671 14.664 -3.609 1.00 42.50 302 ASP A CA 1
ATOM 2316 C C . ASP A 1 302 ? -11.082 14.693 -5.088 1.00 42.50 302 ASP A C 1
ATOM 2318 O O . ASP A 1 302 ? -10.412 14.133 -5.942 1.00 42.50 302 ASP A O 1
ATOM 2322 N N . ALA A 1 303 ? -12.135 15.438 -5.439 1.00 41.78 303 ALA A N 1
ATOM 2323 C CA . ALA A 1 303 ? -12.227 15.978 -6.794 1.00 41.78 303 ALA A CA 1
ATOM 2324 C C . ALA A 1 303 ? -11.211 17.129 -6.938 1.00 41.78 303 ALA A C 1
ATOM 2326 O O . ALA A 1 303 ? -11.580 18.291 -7.132 1.00 41.78 303 ALA A O 1
ATOM 2327 N N . ARG A 1 304 ? -9.919 16.829 -6.762 1.00 49.38 304 ARG A N 1
ATOM 2328 C CA . ARG A 1 304 ? -8.875 17.619 -7.402 1.00 49.38 304 ARG A CA 1
ATOM 2329 C C . ARG A 1 304 ? -9.012 17.290 -8.876 1.00 49.38 304 ARG A C 1
ATOM 2331 O O . ARG A 1 304 ? -8.885 16.137 -9.232 1.00 49.38 304 ARG A O 1
ATOM 2338 N N . ASN A 1 305 ? -9.334 18.283 -9.697 1.00 48.19 305 ASN A N 1
ATOM 2339 C CA . ASN A 1 305 ? -9.079 18.154 -11.122 1.00 48.19 305 ASN A CA 1
ATOM 2340 C C . ASN A 1 305 ? -7.560 18.288 -11.275 1.00 48.19 305 ASN A C 1
ATOM 2342 O O . ASN A 1 305 ? -7.070 19.422 -11.320 1.00 48.19 305 ASN A O 1
ATOM 2346 N N . SER A 1 306 ? -6.821 17.183 -11.262 1.00 59.09 306 SER A N 1
ATOM 2347 C CA . SER A 1 306 ? -5.443 17.192 -11.729 1.00 59.09 306 SER A CA 1
ATOM 2348 C C . SER A 1 306 ? -5.476 17.560 -13.213 1.00 59.09 306 SER A C 1
ATOM 2350 O O . SER A 1 306 ? -6.217 17.008 -14.027 1.00 59.09 306 SER A O 1
ATOM 2352 N N . THR A 1 307 ? -4.780 18.639 -13.561 1.00 67.94 307 THR A N 1
ATOM 2353 C CA . THR A 1 307 ? -4.677 19.052 -14.963 1.00 67.94 307 THR A CA 1
ATOM 2354 C C . THR A 1 307 ? -3.821 18.017 -15.685 1.00 67.94 307 THR A C 1
ATOM 2356 O O . THR A 1 307 ? -2.750 17.696 -15.161 1.00 67.94 307 THR A O 1
ATOM 2359 N N . PRO A 1 308 ? -4.236 17.521 -16.865 1.00 79.69 308 PRO A N 1
ATOM 2360 C CA . PRO A 1 308 ? -3.393 16.647 -17.663 1.00 79.69 308 PRO A CA 1
ATOM 2361 C C . PRO A 1 308 ? -2.009 17.270 -17.858 1.00 79.69 308 PRO A C 1
ATOM 2363 O O . PRO A 1 308 ? -1.880 18.478 -18.068 1.00 79.69 308 PRO A O 1
ATOM 2366 N N . THR A 1 309 ? -0.977 16.444 -17.773 1.00 83.75 309 THR A N 1
ATOM 2367 C CA . THR A 1 309 ? 0.414 16.831 -18.020 1.00 83.75 309 THR A CA 1
ATOM 2368 C C . THR A 1 309 ? 0.926 16.151 -19.275 1.00 83.75 309 THR A C 1
ATOM 2370 O O . THR A 1 309 ? 0.569 15.004 -19.539 1.00 83.75 309 THR A O 1
ATOM 2373 N N . THR A 1 310 ? 1.763 16.837 -20.042 1.00 87.31 310 THR A N 1
ATOM 2374 C CA . THR A 1 310 ? 2.438 16.276 -21.214 1.00 87.31 310 THR A CA 1
ATOM 2375 C C . THR A 1 310 ? 3.896 15.960 -20.917 1.00 87.31 310 THR A C 1
ATOM 2377 O O . THR A 1 310 ? 4.477 16.534 -19.999 1.00 87.31 310 THR A O 1
ATOM 2380 N N . ALA A 1 311 ? 4.509 15.068 -21.694 1.00 84.81 311 ALA A N 1
ATOM 2381 C CA . ALA A 1 311 ? 5.959 14.896 -21.648 1.00 84.81 311 ALA A CA 1
ATOM 2382 C C . ALA A 1 311 ? 6.670 16.210 -22.024 1.00 84.81 311 ALA A C 1
ATOM 2384 O O . ALA A 1 311 ? 6.317 16.858 -23.011 1.00 84.81 311 ALA A O 1
ATOM 2385 N N . GLY A 1 312 ? 7.649 16.603 -21.214 1.00 79.69 312 GLY A N 1
ATOM 2386 C CA . GLY A 1 312 ? 8.548 17.714 -21.491 1.00 79.69 312 GLY A CA 1
ATOM 2387 C C . GLY A 1 312 ? 9.712 17.304 -22.390 1.00 79.69 312 GLY A C 1
ATOM 2388 O O . GLY A 1 312 ? 9.800 16.177 -22.880 1.00 79.69 312 GLY A O 1
ATOM 2389 N N . ALA A 1 313 ? 10.632 18.238 -22.625 1.00 77.56 313 ALA A N 1
ATOM 2390 C CA . ALA A 1 313 ? 11.735 18.027 -23.568 1.00 77.56 313 ALA A CA 1
ATOM 2391 C C . ALA A 1 313 ? 12.829 17.058 -23.072 1.00 77.56 313 ALA A C 1
ATOM 2393 O O . ALA A 1 313 ? 13.643 16.595 -23.873 1.00 77.56 313 ALA A O 1
ATOM 2394 N N . GLU A 1 314 ? 12.891 16.779 -21.768 1.00 83.19 314 GLU A N 1
ATOM 2395 C CA . GLU A 1 314 ? 13.951 15.968 -21.173 1.00 83.19 314 GLU A CA 1
ATOM 2396 C C . GLU A 1 314 ? 13.484 14.524 -20.998 1.00 83.19 314 GLU A C 1
ATOM 2398 O O . GLU A 1 314 ? 12.486 14.247 -20.336 1.00 83.19 314 GLU A O 1
ATOM 2403 N N . SER A 1 315 ? 14.228 13.585 -21.580 1.00 87.00 315 SER A N 1
ATOM 2404 C CA . SER A 1 315 ? 14.028 12.156 -21.361 1.00 87.00 315 SER A CA 1
ATOM 2405 C C . SER A 1 315 ? 15.365 11.437 -21.259 1.00 87.00 315 SER A C 1
ATOM 2407 O O . SER A 1 315 ? 16.350 11.804 -21.901 1.00 87.00 315 SER A O 1
ATOM 2409 N N . VAL A 1 316 ? 15.397 10.407 -20.425 1.00 86.25 316 VAL A N 1
ATOM 2410 C CA . VAL A 1 316 ? 16.533 9.518 -20.237 1.00 86.25 316 VAL A CA 1
ATOM 2411 C C . VAL A 1 316 ? 16.009 8.101 -20.334 1.00 86.25 316 VAL A C 1
ATOM 2413 O O . VAL A 1 316 ? 15.171 7.692 -19.535 1.00 86.25 316 VAL A O 1
ATOM 2416 N N . VAL A 1 317 ? 16.535 7.335 -21.285 1.00 91.56 317 VAL A N 1
ATOM 2417 C CA . VAL A 1 317 ? 16.279 5.898 -21.391 1.00 91.56 317 VAL A CA 1
ATOM 2418 C C . VAL A 1 317 ? 17.599 5.160 -21.266 1.00 91.56 317 VAL A C 1
ATOM 2420 O O . VAL A 1 317 ? 18.592 5.498 -21.916 1.00 91.56 317 VAL A O 1
ATOM 2423 N N . GLY A 1 318 ? 17.619 4.133 -20.428 1.00 91.31 318 GLY A N 1
ATOM 2424 C CA . GLY A 1 318 ? 18.784 3.293 -20.239 1.00 91.31 318 GLY A CA 1
ATOM 2425 C C . GLY A 1 318 ? 18.427 1.853 -19.942 1.00 91.31 318 GLY A C 1
ATOM 2426 O O . GLY A 1 318 ? 17.264 1.471 -19.821 1.00 91.31 318 GLY A O 1
ATOM 2427 N N . PHE A 1 319 ? 19.467 1.045 -19.827 1.00 92.50 319 PHE A N 1
ATOM 2428 C CA . PHE A 1 319 ? 19.348 -0.369 -19.532 1.00 92.50 319 PHE A CA 1
ATOM 2429 C C . PHE A 1 319 ? 20.454 -0.824 -18.585 1.00 92.50 319 PHE A C 1
ATOM 2431 O O . PHE A 1 319 ? 21.497 -0.178 -18.445 1.00 92.50 319 PHE A O 1
ATOM 2438 N N . VAL A 1 320 ? 20.227 -1.967 -17.953 1.00 89.69 320 VAL A N 1
ATOM 2439 C CA . VAL A 1 320 ? 21.214 -2.704 -17.174 1.00 89.69 320 VAL A CA 1
ATOM 2440 C C . VAL A 1 320 ? 21.152 -4.162 -17.611 1.00 89.69 320 VAL A C 1
ATOM 2442 O O . VAL A 1 320 ? 20.119 -4.818 -17.485 1.00 89.69 320 VAL A O 1
ATOM 2445 N N . ALA A 1 321 ? 22.266 -4.662 -18.135 1.00 88.12 321 ALA A N 1
ATOM 2446 C CA . ALA A 1 321 ? 22.442 -6.061 -18.504 1.00 88.12 321 ALA A CA 1
ATOM 2447 C C . ALA A 1 321 ? 23.416 -6.737 -17.534 1.00 88.12 321 ALA A C 1
ATOM 2449 O O . ALA A 1 321 ? 24.313 -6.089 -16.997 1.00 88.12 321 ALA A O 1
ATOM 2450 N N . THR A 1 322 ? 23.276 -8.046 -17.332 1.00 89.81 322 THR A N 1
ATOM 2451 C CA . THR A 1 322 ? 24.245 -8.820 -16.541 1.00 89.81 322 THR A CA 1
ATOM 2452 C C . THR A 1 322 ? 25.222 -9.530 -17.471 1.00 89.81 322 THR A C 1
ATOM 2454 O O . THR A 1 322 ? 24.818 -10.389 -18.254 1.00 89.81 322 THR A O 1
ATOM 2457 N N . ILE A 1 323 ? 26.508 -9.190 -17.381 1.00 83.88 323 ILE A N 1
ATOM 2458 C CA . ILE A 1 323 ? 27.583 -9.746 -18.209 1.00 83.88 323 ILE A CA 1
ATOM 2459 C C . ILE A 1 323 ? 28.589 -10.448 -17.299 1.00 83.88 323 ILE A C 1
ATOM 2461 O O . ILE A 1 323 ? 29.194 -9.820 -16.437 1.00 83.88 323 ILE A O 1
ATOM 2465 N N . SER A 1 324 ? 28.769 -11.761 -17.466 1.00 83.69 324 SER A N 1
ATOM 2466 C CA . SER A 1 324 ? 29.640 -12.593 -16.613 1.00 83.69 324 SER A CA 1
ATOM 2467 C C . SER A 1 324 ? 29.353 -12.447 -15.105 1.00 83.69 324 SER A C 1
ATOM 2469 O O . SER A 1 324 ? 30.254 -12.560 -14.277 1.00 83.69 324 SER A O 1
ATOM 2471 N N . GLY A 1 325 ? 28.091 -12.182 -14.748 1.00 83.12 325 GLY A N 1
ATOM 2472 C CA . GLY A 1 325 ? 27.646 -11.956 -13.369 1.00 83.12 325 GLY A CA 1
ATOM 2473 C C . GLY A 1 325 ? 27.778 -10.515 -12.858 1.00 83.12 325 GLY A C 1
ATOM 2474 O O . GLY A 1 325 ? 27.379 -10.251 -11.727 1.00 83.12 325 GLY A O 1
ATOM 2475 N N . GLU A 1 326 ? 28.294 -9.582 -13.661 1.00 82.31 326 GLU A N 1
ATOM 2476 C CA . GLU A 1 326 ? 28.407 -8.163 -13.308 1.00 82.31 326 GLU A CA 1
ATOM 2477 C C . GLU A 1 326 ? 27.338 -7.319 -14.008 1.00 82.31 326 GLU A C 1
ATOM 2479 O O . GLU A 1 326 ? 27.037 -7.521 -15.184 1.00 82.31 326 GLU A O 1
ATOM 2484 N N . ALA A 1 327 ? 26.773 -6.347 -13.291 1.00 85.12 327 ALA A N 1
ATOM 2485 C CA . ALA A 1 327 ? 25.812 -5.408 -13.855 1.00 85.12 327 ALA A CA 1
ATOM 2486 C C . ALA A 1 327 ? 26.532 -4.350 -14.706 1.00 85.12 327 ALA A C 1
ATOM 2488 O O . ALA A 1 327 ? 27.349 -3.581 -14.199 1.00 85.12 327 ALA A O 1
ATOM 2489 N N . VAL A 1 328 ? 26.198 -4.291 -15.992 1.00 83.94 328 VAL A N 1
ATOM 2490 C CA . VAL A 1 328 ? 26.727 -3.329 -16.960 1.00 83.94 328 VAL A CA 1
ATOM 2491 C C . VAL A 1 328 ? 25.587 -2.450 -17.453 1.00 83.94 328 VAL A C 1
ATOM 2493 O O . VAL A 1 328 ? 24.624 -2.930 -18.052 1.00 83.94 328 VAL A O 1
ATOM 2496 N N . GLY A 1 329 ? 25.697 -1.151 -17.179 1.00 84.94 329 GLY A N 1
ATOM 2497 C CA . GLY A 1 329 ? 24.710 -0.155 -17.577 1.00 84.94 329 GLY A CA 1
ATOM 2498 C C . GLY A 1 329 ? 25.016 0.490 -18.926 1.00 84.94 329 GLY A C 1
ATOM 2499 O O . GLY A 1 329 ? 26.177 0.625 -19.327 1.00 84.94 329 GLY A O 1
ATOM 2500 N N . GLY A 1 330 ? 23.967 0.949 -19.596 1.00 84.38 330 GLY A N 1
ATOM 2501 C CA . GLY A 1 330 ? 24.055 1.836 -20.748 1.00 84.38 330 GLY A CA 1
ATOM 2502 C C . GLY A 1 330 ? 22.871 2.794 -20.807 1.00 84.38 330 GLY A C 1
ATOM 2503 O O . GLY A 1 330 ? 21.861 2.589 -20.134 1.00 84.38 330 GLY A O 1
ATOM 2504 N N . ASN A 1 331 ? 23.012 3.857 -21.591 1.00 88.88 331 ASN A N 1
ATOM 2505 C CA . ASN A 1 331 ? 21.964 4.844 -21.844 1.00 88.88 331 ASN A CA 1
ATOM 2506 C C . ASN A 1 331 ? 21.905 5.159 -23.339 1.00 88.88 331 ASN A C 1
ATOM 2508 O O . ASN A 1 331 ? 22.861 4.894 -24.068 1.00 88.88 331 ASN A O 1
ATOM 2512 N N . PHE A 1 332 ? 20.808 5.752 -23.784 1.00 92.88 332 PHE A N 1
ATOM 2513 C CA . PHE A 1 332 ? 20.656 6.273 -25.136 1.00 92.88 332 PHE A CA 1
ATOM 2514 C C . PHE A 1 332 ? 20.688 7.796 -25.080 1.00 92.88 332 PHE A C 1
ATOM 2516 O O . PHE A 1 332 ? 20.013 8.395 -24.245 1.00 92.88 332 PHE A O 1
ATOM 2523 N N . THR A 1 333 ? 21.502 8.430 -25.925 1.00 89.81 333 THR A N 1
ATOM 2524 C CA . THR A 1 333 ? 21.613 9.899 -25.937 1.00 89.81 333 THR A CA 1
ATOM 2525 C C . THR A 1 333 ? 20.520 10.572 -26.757 1.00 89.81 333 THR A C 1
ATOM 2527 O O . THR A 1 333 ? 20.359 11.785 -26.664 1.00 89.81 333 THR A O 1
ATOM 2530 N N . GLU A 1 334 ? 19.795 9.809 -27.576 1.00 91.44 334 GLU A N 1
ATOM 2531 C CA . GLU A 1 334 ? 18.690 10.296 -28.396 1.00 91.44 334 GLU A CA 1
ATOM 2532 C C . GLU A 1 334 ? 17.425 9.480 -28.098 1.00 91.44 334 GLU A C 1
ATOM 2534 O O . GLU A 1 334 ? 17.235 8.368 -28.604 1.00 91.44 334 GLU A O 1
ATOM 2539 N N . SER A 1 335 ? 16.556 10.056 -27.268 1.00 92.56 335 SER A N 1
ATOM 2540 C CA . SER A 1 335 ? 15.220 9.550 -26.962 1.00 92.56 335 SER A CA 1
ATOM 2541 C C . SER A 1 335 ? 14.184 10.666 -27.047 1.00 92.56 335 SER A C 1
ATOM 2543 O O . SER A 1 335 ? 14.483 11.833 -26.792 1.00 92.56 335 SER A O 1
ATOM 2545 N N . ASN A 1 336 ? 12.962 10.297 -27.412 1.00 91.75 336 ASN A N 1
ATOM 2546 C CA . ASN A 1 336 ? 11.807 11.178 -27.437 1.00 91.75 336 ASN A CA 1
ATOM 2547 C C . ASN A 1 336 ? 10.626 10.481 -26.761 1.00 91.75 336 ASN A C 1
ATOM 2549 O O . ASN A 1 336 ? 10.393 9.296 -26.996 1.00 91.75 336 ASN A O 1
ATOM 2553 N N . VAL A 1 337 ? 9.876 11.216 -25.947 1.00 93.94 337 VAL A N 1
ATOM 2554 C CA . VAL A 1 337 ? 8.664 10.722 -25.296 1.00 93.94 337 VAL A CA 1
ATOM 2555 C C . VAL A 1 337 ? 7.541 11.692 -25.625 1.00 93.94 337 VAL A C 1
ATOM 2557 O O . VAL A 1 337 ? 7.623 12.870 -25.305 1.00 93.94 337 VAL A O 1
ATOM 2560 N N . ASP A 1 338 ? 6.501 11.184 -26.274 1.00 92.69 338 ASP A N 1
ATOM 2561 C CA . ASP A 1 338 ? 5.222 11.859 -26.448 1.00 92.69 338 ASP A CA 1
ATOM 2562 C C . ASP A 1 338 ? 4.234 11.213 -25.479 1.00 92.69 338 ASP A C 1
ATOM 2564 O O . ASP A 1 338 ? 3.910 10.030 -25.601 1.00 92.69 338 ASP A O 1
ATOM 2568 N N . ALA A 1 339 ? 3.813 11.952 -24.459 1.00 92.38 339 ALA A N 1
ATOM 2569 C CA . ALA A 1 339 ? 2.892 11.436 -23.462 1.00 92.38 339 ALA A CA 1
ATOM 2570 C C . ALA A 1 339 ? 1.864 12.486 -23.070 1.00 92.38 339 ALA A C 1
ATOM 2572 O O . ALA A 1 339 ? 2.197 13.659 -22.923 1.00 92.38 339 ALA A O 1
ATOM 2573 N N . LEU A 1 340 ? 0.641 12.028 -22.819 1.00 91.94 340 LEU A N 1
ATOM 2574 C CA . LEU A 1 340 ? -0.380 12.735 -22.060 1.00 91.94 340 LEU A CA 1
ATOM 2575 C C . LEU A 1 340 ? -0.707 11.878 -20.845 1.00 91.94 340 LEU A C 1
ATOM 2577 O O . LEU A 1 340 ? -1.197 10.758 -20.991 1.00 91.94 340 LEU A O 1
ATOM 2581 N N . ILE A 1 341 ? -0.451 12.415 -19.662 1.00 89.44 341 ILE A N 1
ATOM 2582 C CA . ILE A 1 341 ? -0.712 11.775 -18.380 1.00 89.44 341 ILE A CA 1
ATOM 2583 C C . ILE A 1 341 ? -1.824 12.548 -17.681 1.00 89.44 341 ILE A C 1
ATOM 2585 O O . ILE A 1 341 ? -1.667 13.721 -17.345 1.00 89.44 341 ILE A O 1
ATOM 2589 N N . ASP A 1 342 ? -2.947 11.879 -17.464 1.00 87.38 342 ASP A N 1
ATOM 2590 C CA . ASP A 1 342 ? -4.100 12.371 -16.719 1.00 87.38 342 ASP A CA 1
ATOM 2591 C C . ASP A 1 342 ? -4.320 11.429 -15.530 1.00 87.38 342 ASP A C 1
ATOM 2593 O O . ASP A 1 342 ? -4.781 10.296 -15.695 1.00 87.38 342 ASP A O 1
ATOM 2597 N N . ALA A 1 343 ? -3.923 11.875 -14.335 1.00 77.50 343 ALA A N 1
ATOM 2598 C CA . ALA A 1 343 ? -4.011 11.061 -13.124 1.00 77.50 343 ALA A CA 1
ATOM 2599 C C . ALA A 1 343 ? -5.472 10.798 -12.711 1.00 77.50 343 ALA A C 1
ATOM 2601 O O . ALA A 1 343 ? -5.769 9.731 -12.169 1.00 77.50 343 ALA A O 1
ATOM 2602 N N . ASP A 1 344 ? -6.396 11.707 -13.037 1.00 78.25 344 ASP A N 1
ATOM 2603 C CA . ASP A 1 344 ? -7.828 11.548 -12.754 1.00 78.25 344 ASP A CA 1
ATOM 2604 C C . ASP A 1 344 ? -8.529 10.659 -13.790 1.00 78.25 344 ASP A C 1
ATOM 2606 O O . ASP A 1 344 ? -9.541 10.013 -13.499 1.00 78.25 344 ASP A O 1
ATOM 2610 N N . ASN A 1 345 ? -8.008 10.620 -15.017 1.00 84.88 345 ASN A N 1
ATOM 2611 C CA . ASN A 1 345 ? -8.505 9.804 -16.116 1.00 84.88 345 ASN A CA 1
ATOM 2612 C C . ASN A 1 345 ? -7.364 9.031 -16.791 1.00 84.88 345 ASN A C 1
ATOM 2614 O O . ASN A 1 345 ? -7.049 9.224 -17.968 1.00 84.88 345 ASN A O 1
ATOM 2618 N N . ALA A 1 346 ? -6.803 8.072 -16.051 1.00 86.19 346 ALA A N 1
ATOM 2619 C CA . ALA A 1 346 ? -5.735 7.196 -16.533 1.00 86.19 346 ALA A CA 1
ATOM 2620 C C . ALA A 1 346 ? -6.053 6.536 -17.884 1.00 86.19 346 ALA A C 1
ATOM 2622 O O . ALA A 1 346 ? -5.199 6.473 -18.758 1.00 86.19 346 ALA A O 1
ATOM 2623 N N . ALA A 1 347 ? -7.307 6.129 -18.105 1.00 86.31 347 ALA A N 1
ATOM 2624 C CA . ALA A 1 347 ? -7.734 5.508 -19.360 1.00 86.31 347 ALA A CA 1
ATOM 2625 C C . ALA A 1 347 ? -7.706 6.460 -20.576 1.00 86.31 347 ALA A C 1
ATOM 2627 O O . ALA A 1 347 ? -7.755 5.995 -21.712 1.00 86.31 347 ALA A O 1
ATOM 2628 N N . GLY A 1 348 ? -7.671 7.778 -20.355 1.00 87.38 348 GLY A N 1
ATOM 2629 C CA . GLY A 1 348 ? -7.459 8.791 -21.393 1.00 87.38 348 GLY A CA 1
ATOM 2630 C C . GLY A 1 348 ? -5.991 9.171 -21.603 1.00 87.38 348 GLY A C 1
ATOM 2631 O O . GLY A 1 348 ? -5.704 9.964 -22.501 1.00 87.38 348 GLY A O 1
ATOM 2632 N N . SER A 1 349 ? -5.081 8.626 -20.793 1.00 92.88 349 SER A N 1
ATOM 2633 C CA . SER A 1 349 ? -3.641 8.840 -20.932 1.00 92.88 349 SER A CA 1
ATOM 2634 C C . SER A 1 349 ? -3.079 8.032 -22.104 1.00 92.88 349 SER A C 1
ATOM 2636 O O . SER A 1 349 ? -3.618 6.986 -22.469 1.00 92.88 349 SER A O 1
ATOM 2638 N N . HIS A 1 350 ? -1.976 8.497 -22.682 1.00 95.12 350 HIS A N 1
ATOM 2639 C CA . HIS A 1 350 ? -1.208 7.749 -23.676 1.00 95.12 350 HIS A CA 1
ATOM 2640 C C . HIS A 1 350 ? 0.278 8.056 -23.537 1.00 95.12 350 HIS A C 1
ATOM 2642 O O . HIS A 1 350 ? 0.653 9.157 -23.138 1.00 95.12 350 HIS A O 1
ATOM 2648 N N . ILE A 1 351 ? 1.117 7.080 -23.869 1.00 96.38 351 ILE A N 1
ATOM 2649 C CA . ILE A 1 351 ? 2.573 7.202 -23.870 1.00 96.38 351 ILE A CA 1
ATOM 2650 C C . ILE A 1 351 ? 3.097 6.544 -25.140 1.00 96.38 351 ILE A C 1
ATOM 2652 O O . ILE A 1 351 ? 2.831 5.370 -25.407 1.00 96.38 351 ILE A O 1
ATOM 2656 N N . ARG A 1 352 ? 3.891 7.291 -25.896 1.00 97.00 352 ARG A N 1
ATOM 2657 C CA . ARG A 1 352 ? 4.695 6.808 -27.008 1.00 97.00 352 ARG A CA 1
ATOM 2658 C C . ARG A 1 352 ? 6.138 7.226 -26.768 1.00 97.00 352 ARG A C 1
ATOM 2660 O O . ARG A 1 352 ? 6.435 8.412 -26.691 1.00 97.00 352 ARG A O 1
ATOM 2667 N N . ALA A 1 353 ? 7.038 6.260 -26.664 1.00 96.56 353 ALA A N 1
ATOM 2668 C CA . ALA A 1 353 ? 8.463 6.526 -26.506 1.00 96.56 353 ALA A CA 1
ATOM 2669 C C . ALA A 1 353 ? 9.236 5.978 -27.704 1.00 96.56 353 ALA A C 1
ATOM 2671 O O . ALA A 1 353 ? 8.977 4.869 -28.169 1.00 96.56 353 ALA A O 1
ATOM 2672 N N . GLU A 1 354 ? 10.198 6.751 -28.192 1.00 97.00 354 GLU A N 1
ATOM 2673 C CA . GLU A 1 354 ? 11.060 6.400 -29.314 1.00 97.00 354 GLU A CA 1
ATOM 2674 C C . GLU A 1 354 ? 12.520 6.584 -28.905 1.00 97.00 354 GLU A C 1
ATOM 2676 O O . GLU A 1 354 ? 12.906 7.613 -28.349 1.00 97.00 354 GLU A O 1
ATOM 2681 N N . VAL A 1 355 ? 13.344 5.579 -29.181 1.00 96.88 355 VAL A N 1
ATOM 2682 C CA . VAL A 1 355 ? 14.775 5.581 -28.871 1.00 96.88 355 VAL A CA 1
ATOM 2683 C C . VAL A 1 355 ? 15.555 5.277 -30.137 1.00 96.88 355 VAL A C 1
ATOM 2685 O O . VAL A 1 355 ? 15.297 4.267 -30.795 1.00 96.88 355 VAL A O 1
ATOM 2688 N N . GLN A 1 356 ? 16.546 6.112 -30.451 1.00 97.06 356 GLN A N 1
ATOM 2689 C CA . GLN A 1 356 ? 17.490 5.824 -31.529 1.00 97.06 356 GLN A CA 1
ATOM 2690 C C . GLN A 1 356 ? 18.500 4.789 -31.037 1.00 97.06 356 GLN A C 1
ATOM 2692 O O . GLN A 1 356 ? 19.369 5.091 -30.215 1.00 97.06 356 GLN A O 1
ATOM 2697 N N . THR A 1 357 ? 18.416 3.562 -31.539 1.00 95.25 357 THR A N 1
ATOM 2698 C CA . THR A 1 357 ? 19.210 2.426 -31.040 1.00 95.25 357 THR A CA 1
ATOM 2699 C C . THR A 1 357 ? 20.716 2.612 -31.252 1.00 95.25 357 THR A C 1
ATOM 2701 O O . THR A 1 357 ? 21.522 2.156 -30.442 1.00 95.25 357 THR A O 1
ATOM 2704 N N . GLY A 1 358 ? 21.106 3.352 -32.296 1.00 93.12 358 GLY A N 1
ATOM 2705 C CA . GLY A 1 358 ? 22.497 3.713 -32.591 1.00 93.12 358 GLY A CA 1
ATOM 2706 C C . GLY A 1 358 ? 23.101 4.771 -31.656 1.00 93.12 358 GLY A C 1
ATOM 2707 O O . GLY A 1 358 ? 24.314 4.960 -31.670 1.00 93.12 358 GLY A O 1
ATOM 2708 N N . SER A 1 359 ? 22.286 5.440 -30.831 1.00 93.88 359 SER A N 1
ATOM 2709 C CA . SER A 1 359 ? 22.722 6.484 -29.881 1.00 93.88 359 SER A CA 1
ATOM 2710 C C . SER A 1 359 ? 23.231 5.925 -28.542 1.00 93.88 359 SER A C 1
ATOM 2712 O O . SER A 1 359 ? 23.388 6.650 -27.558 1.00 93.88 359 SER A O 1
ATOM 2714 N N . VAL A 1 360 ? 23.441 4.611 -28.483 1.00 90.38 360 VAL A N 1
ATOM 2715 C CA . VAL A 1 360 ? 23.790 3.897 -27.261 1.00 90.38 360 VAL A CA 1
ATOM 2716 C C . VAL A 1 360 ? 25.186 4.252 -26.752 1.00 90.38 360 VAL A C 1
ATOM 2718 O O . VAL A 1 360 ? 26.177 4.249 -27.482 1.00 90.38 360 VAL A O 1
ATOM 2721 N N . ILE A 1 361 ? 25.269 4.499 -25.450 1.00 83.00 361 ILE A N 1
ATOM 2722 C CA . ILE A 1 361 ? 26.502 4.719 -24.702 1.00 83.00 361 ILE A CA 1
ATOM 2723 C C . ILE A 1 361 ? 26.557 3.775 -23.501 1.00 83.00 361 ILE A C 1
ATOM 2725 O O . ILE A 1 361 ? 25.536 3.409 -22.921 1.00 83.00 361 ILE A O 1
ATOM 2729 N N . SER A 1 362 ? 27.762 3.379 -23.106 1.00 83.06 362 SER A N 1
ATOM 2730 C CA . SER A 1 362 ? 28.008 2.569 -21.912 1.00 83.06 362 SER A CA 1
ATOM 2731 C C . SER A 1 362 ? 29.392 2.887 -21.366 1.00 83.06 362 SER A C 1
ATOM 2733 O O . SER A 1 362 ? 30.312 3.194 -22.128 1.00 83.06 362 SER A O 1
ATOM 2735 N N . ASP A 1 363 ? 29.554 2.747 -20.053 1.00 73.62 363 ASP A N 1
ATOM 2736 C CA . ASP A 1 363 ? 30.857 2.847 -19.389 1.00 73.62 363 ASP A CA 1
ATOM 2737 C C . ASP A 1 363 ? 31.826 1.739 -19.850 1.00 73.62 363 ASP A C 1
ATOM 2739 O O . ASP A 1 363 ? 33.041 1.841 -19.668 1.00 73.62 363 ASP A O 1
ATOM 2743 N N . ASN A 1 364 ? 31.307 0.691 -20.501 1.00 74.81 364 ASN A N 1
ATOM 2744 C CA . ASN A 1 364 ? 32.092 -0.324 -21.185 1.00 74.81 364 ASN A CA 1
ATOM 2745 C C . ASN A 1 364 ? 32.122 -0.058 -22.701 1.00 74.81 364 ASN A C 1
ATOM 2747 O O . ASN A 1 364 ? 31.176 -0.363 -23.428 1.00 74.81 364 ASN A O 1
ATOM 2751 N N . ALA A 1 365 ? 33.253 0.456 -23.193 1.00 70.75 365 ALA A N 1
ATOM 2752 C CA . ALA A 1 365 ? 33.434 0.810 -24.603 1.00 70.75 365 ALA A CA 1
ATOM 2753 C C . ALA A 1 365 ? 33.284 -0.377 -25.577 1.00 70.75 365 ALA A C 1
ATOM 2755 O O . ALA A 1 365 ? 32.870 -0.181 -26.718 1.00 70.75 365 ALA A O 1
ATOM 2756 N N . GLN A 1 366 ? 33.600 -1.604 -25.147 1.00 73.12 366 GLN A N 1
ATOM 2757 C CA . GLN A 1 366 ? 33.420 -2.801 -25.974 1.00 73.12 366 GLN A CA 1
ATOM 2758 C C . GLN A 1 366 ? 31.935 -3.160 -26.121 1.00 73.12 366 GLN A C 1
ATOM 2760 O O . GLN A 1 366 ? 31.494 -3.544 -27.204 1.00 73.12 366 GLN A O 1
ATOM 2765 N N . VAL A 1 367 ? 31.157 -3.002 -25.048 1.00 77.06 367 VAL A N 1
ATOM 2766 C CA . VAL A 1 367 ? 29.699 -3.180 -25.078 1.00 77.06 367 VAL A CA 1
ATOM 2767 C C . VAL A 1 367 ? 29.068 -2.091 -25.943 1.00 77.06 367 VAL A C 1
ATOM 2769 O O . VAL A 1 367 ? 28.393 -2.412 -26.914 1.00 77.06 367 VAL A O 1
ATOM 2772 N N . ALA A 1 368 ? 29.372 -0.816 -25.685 1.00 74.81 368 ALA A N 1
ATOM 2773 C CA . ALA A 1 368 ? 28.844 0.299 -26.477 1.00 74.81 368 ALA A CA 1
ATOM 2774 C C . ALA A 1 368 ? 29.137 0.149 -27.981 1.00 74.81 368 ALA A C 1
ATOM 2776 O O . ALA A 1 368 ? 28.259 0.380 -28.804 1.00 74.81 368 ALA A O 1
ATOM 2777 N N . GLY A 1 369 ? 30.350 -0.283 -28.340 1.00 75.62 369 GLY A N 1
ATOM 2778 C CA . GLY A 1 369 ? 30.756 -0.439 -29.737 1.00 75.62 369 GLY A CA 1
ATOM 2779 C C . GLY A 1 369 ? 30.113 -1.612 -30.482 1.00 75.62 369 GLY A C 1
ATOM 2780 O O . GLY A 1 369 ? 30.154 -1.604 -31.705 1.00 75.62 369 GLY A O 1
ATOM 2781 N N . SER A 1 370 ? 29.543 -2.601 -29.783 1.00 81.88 370 SER A N 1
ATOM 2782 C CA . SER A 1 370 ? 28.936 -3.795 -30.404 1.00 81.88 370 SER A CA 1
ATOM 2783 C C . SER A 1 370 ? 27.413 -3.732 -30.497 1.00 81.88 370 SER A C 1
ATOM 2785 O O . SER A 1 370 ? 26.822 -4.362 -31.371 1.00 81.88 370 SER A O 1
ATOM 2787 N N . LEU A 1 371 ? 26.760 -2.959 -29.628 1.00 91.12 371 LEU A N 1
ATOM 2788 C CA . LEU A 1 371 ? 25.299 -2.858 -29.581 1.00 91.12 371 LEU A CA 1
ATOM 2789 C C . LEU A 1 371 ? 24.641 -2.359 -30.888 1.00 91.12 371 LEU A C 1
ATOM 2791 O O . LEU A 1 371 ? 23.563 -2.863 -31.209 1.00 91.12 371 LEU A O 1
ATOM 2795 N N . PRO A 1 372 ? 25.238 -1.438 -31.673 1.00 92.56 372 PRO A N 1
ATOM 2796 C CA . PRO A 1 372 ? 24.668 -1.035 -32.962 1.00 92.56 372 PRO A CA 1
ATOM 2797 C C . PRO A 1 372 ? 24.730 -2.107 -34.064 1.00 92.56 372 PRO A C 1
ATOM 2799 O O . PRO A 1 372 ? 24.023 -1.974 -35.063 1.00 92.56 372 PRO A O 1
ATOM 2802 N N . ASP A 1 373 ? 25.562 -3.144 -33.913 1.00 89.88 373 ASP A N 1
ATOM 2803 C CA . ASP A 1 373 ? 25.788 -4.160 -34.947 1.00 89.88 373 ASP A CA 1
ATOM 2804 C C . ASP A 1 373 ? 24.542 -5.027 -35.214 1.00 89.88 373 ASP A C 1
ATOM 2806 O O . ASP A 1 373 ? 23.653 -5.173 -34.372 1.00 89.88 373 ASP A O 1
ATOM 2810 N N . ALA A 1 374 ? 24.524 -5.691 -36.376 1.00 93.75 374 ALA A N 1
ATOM 2811 C CA . ALA A 1 374 ? 23.396 -6.489 -36.873 1.00 93.75 374 ALA A CA 1
ATOM 2812 C C . ALA A 1 374 ? 22.927 -7.625 -35.937 1.00 93.75 374 ALA A C 1
ATOM 2814 O O . ALA A 1 374 ? 21.748 -7.985 -35.910 1.00 93.75 374 ALA A O 1
ATOM 2815 N N . ASP A 1 375 ? 23.829 -8.224 -35.150 1.00 92.25 375 ASP A N 1
ATOM 2816 C CA . ASP A 1 375 ? 23.420 -9.266 -34.195 1.00 92.25 375 ASP A CA 1
ATOM 2817 C C . ASP A 1 375 ? 22.688 -8.682 -32.977 1.00 92.25 375 ASP A C 1
ATOM 2819 O O . ASP A 1 375 ? 21.816 -9.337 -32.411 1.00 92.25 375 ASP A O 1
ATOM 2823 N N . TRP A 1 376 ? 22.976 -7.433 -32.614 1.00 94.69 376 TRP A N 1
ATOM 2824 C CA . TRP A 1 376 ? 22.395 -6.737 -31.470 1.00 94.69 376 TRP A CA 1
ATOM 2825 C C . TRP A 1 376 ? 21.180 -5.916 -31.902 1.00 94.69 376 TRP A C 1
ATOM 2827 O O . TRP A 1 376 ? 20.183 -6.520 -32.304 1.00 94.69 376 TRP A O 1
ATOM 2837 N N . PHE A 1 377 ? 21.232 -4.583 -31.823 1.00 96.06 377 PHE A N 1
ATOM 2838 C CA . PHE A 1 377 ? 20.102 -3.731 -32.190 1.00 96.06 377 PHE A CA 1
ATOM 2839 C C . PHE A 1 377 ? 19.899 -3.598 -33.696 1.00 96.06 377 PHE A C 1
ATOM 2841 O O . PHE A 1 377 ? 18.805 -3.216 -34.099 1.00 96.06 377 PHE A O 1
ATOM 2848 N N . ASP A 1 378 ? 20.915 -3.920 -34.507 1.00 96.25 378 ASP A N 1
ATOM 2849 C CA . ASP A 1 378 ? 20.883 -3.735 -35.959 1.00 96.25 378 ASP A CA 1
ATOM 2850 C C . ASP A 1 378 ? 20.445 -2.315 -36.342 1.00 96.25 378 ASP A C 1
ATOM 2852 O O . ASP A 1 378 ? 19.491 -2.100 -37.088 1.00 96.25 378 ASP A O 1
ATOM 2856 N N . ALA A 1 379 ? 21.131 -1.317 -35.778 1.00 95.94 379 ALA A N 1
ATOM 2857 C CA . ALA A 1 379 ? 20.702 0.082 -35.816 1.00 95.94 379 ALA A CA 1
ATOM 2858 C C . ALA A 1 379 ? 20.626 0.671 -37.239 1.00 95.94 379 ALA A C 1
ATOM 2860 O O . ALA A 1 379 ? 20.043 1.734 -37.440 1.00 95.94 379 ALA A O 1
ATOM 2861 N N . GLN A 1 380 ? 21.219 0.000 -38.231 1.00 95.06 380 GLN A N 1
ATOM 2862 C CA . GLN A 1 380 ? 21.137 0.400 -39.632 1.00 95.06 380 GLN A CA 1
ATOM 2863 C C . GLN A 1 380 ? 19.768 0.078 -40.251 1.00 95.06 380 GLN A C 1
ATOM 2865 O O . GLN A 1 380 ? 19.186 0.944 -40.904 1.00 95.06 380 GLN A O 1
ATOM 2870 N N . GLU A 1 381 ? 19.256 -1.138 -40.053 1.00 96.88 381 GLU A N 1
ATOM 2871 C CA . GLU A 1 381 ? 17.954 -1.576 -40.586 1.00 96.88 381 GLU A CA 1
ATOM 2872 C C . GLU A 1 381 ? 16.806 -1.282 -39.604 1.00 96.88 381 GLU A C 1
ATOM 2874 O O . GLU A 1 381 ? 15.664 -1.052 -40.008 1.00 96.88 381 GLU A O 1
ATOM 2879 N N . HIS A 1 382 ? 17.118 -1.224 -38.308 1.00 96.69 382 HIS A N 1
ATOM 2880 C CA . HIS A 1 382 ? 16.196 -0.973 -37.205 1.00 96.69 382 HIS A CA 1
ATOM 2881 C C . HIS A 1 382 ? 16.669 0.216 -36.346 1.00 96.69 382 HIS A C 1
ATOM 2883 O O . HIS A 1 382 ? 17.060 0.046 -35.186 1.00 96.69 382 HIS A O 1
ATOM 2889 N N . PRO A 1 383 ? 16.626 1.448 -36.892 1.00 96.88 383 PRO A N 1
ATOM 2890 C CA . PRO A 1 383 ? 17.153 2.631 -36.209 1.00 96.88 383 PRO A CA 1
ATOM 2891 C C . PRO A 1 383 ? 16.372 3.006 -34.946 1.00 96.88 383 PRO A C 1
ATOM 2893 O O . PRO A 1 383 ? 16.933 3.619 -34.042 1.00 96.88 383 PRO A O 1
ATOM 2896 N N . LEU A 1 384 ? 15.096 2.618 -34.862 1.00 97.19 384 LEU A N 1
ATOM 2897 C CA . LEU A 1 384 ? 14.211 2.963 -33.755 1.00 97.19 384 LEU A CA 1
ATOM 2898 C C . LEU A 1 384 ? 13.778 1.727 -32.968 1.00 97.19 384 LEU A C 1
ATOM 2900 O O . LEU A 1 384 ? 13.314 0.740 -33.543 1.00 97.19 384 LEU A O 1
ATOM 2904 N N . ALA A 1 385 ? 13.856 1.839 -31.645 1.00 97.81 385 ALA A N 1
ATOM 2905 C CA . ALA A 1 385 ? 13.035 1.071 -30.723 1.00 97.81 385 ALA A CA 1
ATOM 2906 C C . ALA A 1 385 ? 11.847 1.943 -30.300 1.00 97.81 385 ALA A C 1
ATOM 2908 O O . ALA A 1 385 ? 12.022 3.128 -30.009 1.00 97.81 385 ALA A O 1
ATOM 2909 N N . VAL A 1 386 ? 10.644 1.370 -30.298 1.00 98.06 386 VAL A N 1
ATOM 2910 C CA . VAL A 1 386 ? 9.398 2.114 -30.067 1.00 98.06 386 VAL A CA 1
ATOM 2911 C C . VAL A 1 386 ? 8.565 1.409 -29.013 1.00 98.06 386 VAL A C 1
ATOM 2913 O O . VAL A 1 386 ? 8.357 0.202 -29.102 1.00 98.06 386 VAL A O 1
ATOM 2916 N N . PHE A 1 387 ? 8.067 2.167 -28.047 1.00 98.44 387 PHE A N 1
ATOM 2917 C CA . PHE A 1 387 ? 7.042 1.735 -27.108 1.00 98.44 387 PHE A CA 1
ATOM 2918 C C . PHE A 1 387 ? 5.757 2.525 -27.353 1.00 98.44 387 PHE A C 1
ATOM 2920 O O . PHE A 1 387 ? 5.810 3.746 -27.506 1.00 98.44 387 PHE A O 1
ATOM 2927 N N . GLU A 1 388 ? 4.614 1.845 -27.358 1.00 98.12 388 GLU A N 1
ATOM 2928 C CA . GLU A 1 388 ? 3.296 2.468 -27.475 1.00 98.12 388 GLU A CA 1
ATOM 2929 C C . GLU A 1 388 ? 2.330 1.856 -26.454 1.00 98.12 388 GLU A C 1
ATOM 2931 O O . GLU A 1 388 ? 2.098 0.646 -26.444 1.00 98.12 388 GLU A O 1
ATOM 2936 N N . SER A 1 389 ? 1.781 2.687 -25.567 1.00 97.62 389 SER A N 1
ATOM 2937 C CA . SER A 1 389 ? 0.835 2.247 -24.540 1.00 97.62 389 SER A CA 1
ATOM 2938 C C . SER A 1 389 ? -0.476 1.763 -25.163 1.00 97.62 389 SER A C 1
ATOM 2940 O O . SER A 1 389 ? -1.066 2.462 -25.988 1.00 97.62 389 SER A O 1
ATOM 2942 N N . THR A 1 390 ? -0.985 0.626 -24.704 1.00 96.94 390 THR A N 1
ATOM 2943 C CA . THR A 1 390 ? -2.283 0.061 -25.101 1.00 96.94 390 THR A CA 1
ATOM 2944 C C . THR A 1 390 ? -3.335 0.209 -24.003 1.00 96.94 390 THR A C 1
ATOM 2946 O O . THR A 1 390 ? -4.521 0.347 -24.310 1.00 96.94 390 THR A O 1
ATOM 2949 N N . ALA A 1 391 ? -2.916 0.233 -22.736 1.00 93.75 391 ALA A N 1
ATOM 2950 C CA . ALA A 1 391 ? -3.774 0.528 -21.597 1.00 93.75 391 ALA A CA 1
ATOM 2951 C C . ALA A 1 391 ? -2.981 1.214 -20.480 1.00 93.75 391 ALA A C 1
ATOM 2953 O O . ALA A 1 391 ? -1.860 0.825 -20.165 1.00 93.75 391 ALA A O 1
ATOM 2954 N N . ILE A 1 392 ? -3.584 2.225 -19.855 1.00 94.06 392 ILE A N 1
ATOM 2955 C CA . ILE A 1 392 ? -3.036 2.887 -18.670 1.00 94.06 392 ILE A CA 1
ATOM 2956 C C . ILE A 1 392 ? -4.118 2.889 -17.597 1.00 94.06 392 ILE A C 1
ATOM 2958 O O . ILE A 1 392 ? -5.261 3.285 -17.837 1.00 94.06 392 ILE A O 1
ATOM 2962 N N . THR A 1 393 ? -3.766 2.410 -16.409 1.00 90.25 393 THR A N 1
ATOM 2963 C CA . THR A 1 393 ? -4.672 2.321 -15.264 1.00 90.25 393 THR A CA 1
ATOM 2964 C C . THR A 1 393 ? -4.036 2.974 -14.045 1.00 90.25 393 THR A C 1
ATOM 2966 O O . THR A 1 393 ? -2.853 2.786 -13.777 1.00 90.25 393 THR A O 1
ATOM 2969 N N . ALA A 1 394 ? -4.805 3.781 -13.312 1.00 84.00 394 ALA A N 1
ATOM 2970 C CA . ALA A 1 394 ? -4.326 4.365 -12.065 1.00 84.00 394 ALA A CA 1
ATOM 2971 C C . ALA A 1 394 ? -4.278 3.278 -10.986 1.00 84.00 394 ALA A C 1
ATOM 2973 O O . ALA A 1 394 ? -5.276 2.592 -10.745 1.00 84.00 394 ALA A O 1
ATOM 2974 N N . THR A 1 395 ? -3.130 3.152 -10.327 1.00 80.19 395 THR A N 1
ATOM 2975 C CA . THR A 1 395 ? -2.941 2.268 -9.170 1.00 80.19 395 THR A CA 1
ATOM 2976 C C . THR A 1 395 ? -3.022 3.076 -7.869 1.00 80.19 395 THR A C 1
ATOM 2978 O O . THR A 1 395 ? -3.610 2.613 -6.891 1.00 80.19 395 THR A O 1
ATOM 2981 N N . SER A 1 396 ? -2.485 4.301 -7.873 1.00 75.44 396 SER A N 1
ATOM 2982 C CA . SER A 1 396 ? -2.617 5.337 -6.834 1.00 75.44 396 SER A CA 1
ATOM 2983 C C . SER A 1 396 ? -2.477 6.734 -7.464 1.00 75.44 396 SER A C 1
ATOM 2985 O O . SER A 1 396 ? -2.355 6.850 -8.680 1.00 75.44 396 SER A O 1
ATOM 2987 N N . ALA A 1 397 ? -2.498 7.802 -6.657 1.00 71.31 397 ALA A N 1
ATOM 2988 C CA . ALA A 1 397 ? -2.360 9.181 -7.147 1.00 71.31 397 ALA A CA 1
ATOM 2989 C C . ALA A 1 397 ? -1.010 9.461 -7.847 1.00 71.31 397 ALA A C 1
ATOM 2991 O O . ALA A 1 397 ? -0.932 10.300 -8.740 1.00 71.31 397 ALA A O 1
ATOM 2992 N N . ASP A 1 398 ? 0.042 8.751 -7.445 1.00 81.56 398 ASP A N 1
ATOM 2993 C CA . ASP A 1 398 ? 1.424 8.870 -7.915 1.00 81.56 398 ASP A CA 1
ATOM 2994 C C . ASP A 1 398 ? 1.881 7.671 -8.765 1.00 81.56 398 ASP A C 1
ATOM 2996 O O . ASP A 1 398 ? 3.024 7.645 -9.214 1.00 81.56 398 ASP A O 1
ATOM 3000 N N . ARG A 1 399 ? 1.029 6.655 -8.973 1.00 87.19 399 ARG A N 1
ATOM 3001 C CA . ARG A 1 399 ? 1.401 5.413 -9.675 1.00 87.19 399 ARG A CA 1
ATOM 3002 C C . ARG A 1 399 ? 0.366 4.991 -10.693 1.00 87.19 399 ARG A C 1
ATOM 3004 O O . ARG A 1 399 ? -0.830 4.917 -10.402 1.00 87.19 399 ARG A O 1
ATOM 3011 N N . MET A 1 400 ? 0.845 4.593 -11.862 1.00 90.38 400 MET A N 1
ATOM 3012 C CA . MET A 1 400 ? 0.015 4.068 -12.939 1.00 90.38 400 MET A CA 1
ATOM 3013 C C . MET A 1 400 ? 0.587 2.744 -13.438 1.00 90.38 400 MET A C 1
ATOM 3015 O O . MET A 1 400 ? 1.788 2.623 -13.655 1.00 90.38 400 MET A O 1
ATOM 3019 N N . SER A 1 401 ? -0.262 1.742 -13.640 1.00 93.88 401 SER A N 1
ATOM 3020 C CA . SER A 1 401 ? 0.111 0.540 -14.380 1.00 93.88 401 SER A CA 1
ATOM 3021 C C . SER A 1 401 ? -0.079 0.806 -15.871 1.00 93.88 401 SER A C 1
ATOM 3023 O O . SER A 1 401 ? -1.162 1.205 -16.308 1.00 93.88 401 SER A O 1
ATOM 3025 N N . VAL A 1 402 ? 0.995 0.619 -16.634 1.00 96.31 402 VAL A N 1
ATOM 3026 C CA . VAL A 1 402 ? 1.052 0.852 -18.076 1.00 96.31 402 VAL A CA 1
ATOM 3027 C C . VAL A 1 402 ? 1.282 -0.484 -18.771 1.00 96.31 402 VAL A C 1
ATOM 3029 O O . VAL A 1 402 ? 2.293 -1.143 -18.536 1.00 96.31 402 VAL A O 1
ATOM 3032 N N . GLU A 1 403 ? 0.362 -0.854 -19.651 1.00 97.19 403 GLU A N 1
ATOM 3033 C CA . GLU A 1 403 ? 0.509 -1.944 -20.612 1.00 97.19 403 GLU A CA 1
ATOM 3034 C C . GLU A 1 403 ? 0.759 -1.345 -21.999 1.00 97.19 403 GLU A C 1
ATOM 3036 O O . GLU A 1 403 ? 0.190 -0.307 -22.354 1.00 97.19 403 GLU A O 1
ATOM 3041 N N . GLY A 1 404 ? 1.606 -1.982 -22.802 1.00 96.38 404 GLY A N 1
ATOM 3042 C CA . GLY A 1 404 ? 1.893 -1.503 -24.148 1.00 96.38 404 GLY A CA 1
ATOM 3043 C C . GLY A 1 404 ? 2.723 -2.457 -24.986 1.00 96.38 404 GLY A C 1
ATOM 3044 O O . GLY A 1 404 ? 3.208 -3.483 -24.512 1.00 96.38 404 GLY A O 1
ATOM 3045 N N . ASP A 1 405 ? 2.891 -2.083 -26.244 1.00 98.25 405 ASP A N 1
ATOM 3046 C CA . ASP A 1 405 ? 3.668 -2.824 -27.222 1.00 98.25 405 ASP A CA 1
ATOM 3047 C C . ASP A 1 405 ? 5.067 -2.215 -27.326 1.00 98.25 405 ASP A C 1
ATOM 3049 O O . ASP A 1 405 ? 5.240 -1.062 -27.726 1.00 98.25 405 ASP A O 1
ATOM 3053 N N . LEU A 1 406 ? 6.083 -3.000 -26.974 1.00 98.50 406 LEU A N 1
ATOM 3054 C CA . LEU A 1 406 ? 7.487 -2.658 -27.160 1.00 98.50 406 LEU A CA 1
ATOM 3055 C C . LEU A 1 406 ? 8.000 -3.332 -28.428 1.00 98.50 406 LEU A C 1
ATOM 3057 O O . LEU A 1 406 ? 7.944 -4.551 -28.556 1.00 98.50 406 LEU A O 1
ATOM 3061 N N . THR A 1 407 ? 8.532 -2.546 -29.356 1.00 98.44 407 THR A N 1
ATOM 3062 C CA . THR A 1 407 ? 9.147 -3.026 -30.593 1.00 98.44 407 THR A CA 1
ATOM 3063 C C . THR A 1 407 ? 10.641 -2.747 -30.574 1.00 98.44 407 THR A C 1
ATOM 3065 O O . THR A 1 407 ? 11.063 -1.591 -30.574 1.00 98.44 407 THR A O 1
ATOM 3068 N N . ILE A 1 408 ? 11.445 -3.808 -30.605 1.00 97.88 408 ILE A N 1
ATOM 3069 C CA . ILE A 1 408 ? 12.907 -3.745 -30.719 1.00 97.88 408 ILE A CA 1
ATOM 3070 C C . ILE A 1 408 ? 13.307 -4.636 -31.889 1.00 97.88 408 ILE A C 1
ATOM 3072 O O . ILE A 1 408 ? 12.814 -5.756 -32.013 1.00 97.88 408 ILE A O 1
ATOM 3076 N N . LYS A 1 409 ? 14.185 -4.133 -32.767 1.00 96.38 409 LYS A N 1
ATOM 3077 C CA . LYS A 1 409 ? 14.672 -4.882 -33.939 1.00 96.38 409 LYS A CA 1
ATOM 3078 C C . LYS A 1 409 ? 13.532 -5.418 -34.827 1.00 96.38 409 LYS A C 1
ATOM 3080 O O . LYS A 1 409 ? 13.560 -6.541 -35.321 1.00 96.38 409 LYS A O 1
ATOM 3085 N N . GLY A 1 410 ? 12.464 -4.626 -34.958 1.00 95.19 410 GLY A N 1
ATOM 3086 C CA . GLY A 1 410 ? 11.265 -4.984 -35.724 1.00 95.19 410 GLY A CA 1
ATOM 3087 C C . GLY A 1 410 ? 10.393 -6.091 -35.116 1.00 95.19 410 GLY A C 1
ATOM 3088 O O . GLY A 1 410 ? 9.417 -6.489 -35.750 1.00 95.19 410 GLY A O 1
ATOM 3089 N N . ILE A 1 411 ? 10.712 -6.585 -33.916 1.00 97.94 411 ILE A N 1
ATOM 3090 C CA . ILE A 1 411 ? 9.931 -7.597 -33.200 1.00 97.94 411 ILE A CA 1
ATOM 3091 C C . ILE A 1 411 ? 9.171 -6.917 -32.064 1.00 97.94 411 ILE A C 1
ATOM 3093 O O . ILE A 1 411 ? 9.766 -6.209 -31.254 1.00 97.94 411 ILE A O 1
ATOM 3097 N N . THR A 1 412 ? 7.859 -7.137 -32.016 1.00 98.31 412 THR A N 1
ATOM 3098 C CA . THR A 1 412 ? 6.958 -6.529 -31.032 1.00 98.31 412 THR A CA 1
ATOM 3099 C C . THR A 1 412 ? 6.588 -7.529 -29.944 1.00 98.31 412 THR A C 1
ATOM 3101 O O . THR A 1 412 ? 6.183 -8.650 -30.251 1.00 98.31 412 THR A O 1
ATOM 3104 N N . GLN A 1 413 ? 6.690 -7.107 -28.685 1.00 97.62 413 GLN A N 1
ATOM 3105 C CA . GLN A 1 413 ? 6.238 -7.851 -27.512 1.00 97.62 413 GLN A CA 1
ATOM 3106 C C . GLN A 1 413 ? 5.385 -6.954 -26.621 1.00 97.62 413 GLN A C 1
ATOM 3108 O O . GLN A 1 413 ? 5.688 -5.773 -26.446 1.00 97.62 413 GLN A O 1
ATOM 3113 N N . ALA A 1 414 ? 4.354 -7.538 -26.019 1.00 96.44 414 ALA A N 1
ATOM 3114 C CA . ALA A 1 414 ? 3.579 -6.860 -24.993 1.00 96.44 414 ALA A CA 1
ATOM 3115 C C . ALA A 1 414 ? 4.397 -6.785 -23.697 1.00 96.44 414 ALA A C 1
ATOM 3117 O O . ALA A 1 414 ? 4.944 -7.791 -23.239 1.00 96.44 414 ALA A O 1
ATOM 3118 N N . VAL A 1 415 ? 4.459 -5.601 -23.097 1.00 96.19 415 VAL A N 1
ATOM 3119 C CA . VAL A 1 415 ? 5.127 -5.350 -21.818 1.00 96.19 415 VAL A CA 1
ATOM 3120 C C . VAL A 1 415 ? 4.181 -4.627 -20.867 1.00 96.19 415 VAL A C 1
ATOM 3122 O O . VAL A 1 415 ? 3.268 -3.918 -21.289 1.00 96.19 415 VAL A O 1
ATOM 3125 N N . SER A 1 416 ? 4.407 -4.817 -19.571 1.00 93.94 416 SER A N 1
ATOM 3126 C CA . SER A 1 416 ? 3.670 -4.141 -18.508 1.00 93.94 416 SER A CA 1
ATOM 3127 C C . SER A 1 416 ? 4.652 -3.642 -17.463 1.00 93.94 416 SER A C 1
ATOM 3129 O O . SER A 1 416 ? 5.543 -4.386 -17.050 1.00 93.94 416 SER A O 1
ATOM 3131 N N . PHE A 1 417 ? 4.472 -2.406 -17.012 1.00 93.44 417 PHE A N 1
ATOM 3132 C CA . PHE A 1 417 ? 5.315 -1.795 -15.992 1.00 93.44 417 PHE A CA 1
ATOM 3133 C C . PHE A 1 417 ? 4.548 -0.793 -15.133 1.00 93.44 417 PHE A C 1
ATOM 3135 O O . PHE A 1 417 ? 3.431 -0.382 -15.452 1.00 93.44 417 PHE A O 1
ATOM 3142 N N . GLU A 1 418 ? 5.156 -0.422 -14.012 1.00 93.94 418 GLU A N 1
ATOM 3143 C CA . GLU A 1 418 ? 4.648 0.617 -13.124 1.00 93.94 418 GLU A CA 1
ATOM 3144 C C . GLU A 1 418 ? 5.345 1.944 -13.446 1.00 93.94 418 GLU A C 1
ATOM 3146 O O . GLU A 1 418 ? 6.574 2.023 -13.483 1.00 93.94 418 GLU A O 1
ATOM 3151 N N . LEU A 1 419 ? 4.548 2.975 -13.711 1.00 93.88 419 LEU A N 1
ATOM 3152 C CA . LEU A 1 419 ? 4.983 4.351 -13.899 1.00 93.88 419 LEU A CA 1
ATOM 3153 C C . LEU A 1 419 ? 4.795 5.114 -12.589 1.00 93.88 419 LEU A C 1
ATOM 3155 O O . LEU A 1 419 ? 3.693 5.142 -12.042 1.00 93.88 419 LEU A O 1
ATOM 3159 N N . LEU A 1 420 ? 5.861 5.751 -12.123 1.00 89.56 420 LEU A N 1
ATOM 3160 C CA . LEU A 1 420 ? 5.913 6.575 -10.921 1.00 89.56 420 LEU A CA 1
ATOM 3161 C C . LEU A 1 420 ? 5.901 8.045 -11.325 1.00 89.56 420 LEU A C 1
ATOM 3163 O O . LEU A 1 420 ? 6.672 8.444 -12.195 1.00 89.56 420 LEU A O 1
ATOM 3167 N N . LEU A 1 421 ? 5.043 8.842 -10.699 1.00 88.06 421 LEU A N 1
ATOM 3168 C CA . LEU A 1 421 ? 4.913 10.276 -10.926 1.00 88.06 421 LEU A CA 1
ATOM 3169 C C . LEU A 1 421 ? 5.451 11.023 -9.708 1.00 88.06 421 LEU A C 1
ATOM 3171 O O . LEU A 1 421 ? 5.008 10.783 -8.585 1.00 88.06 421 LEU A O 1
ATOM 3175 N N . ASP A 1 422 ? 6.357 11.968 -9.933 1.00 83.12 422 ASP A N 1
ATOM 3176 C CA . ASP A 1 422 ? 6.806 12.867 -8.875 1.00 83.12 422 ASP A CA 1
ATOM 3177 C C . ASP A 1 422 ? 5.653 13.742 -8.357 1.00 83.12 422 ASP A C 1
ATOM 3179 O O . ASP A 1 422 ? 4.659 14.002 -9.059 1.00 83.12 422 ASP A O 1
ATOM 3183 N N . GLU A 1 423 ? 5.824 14.236 -7.126 1.00 72.56 423 GLU A N 1
ATOM 3184 C CA . GLU A 1 423 ? 4.843 15.072 -6.436 1.00 72.56 423 GLU A CA 1
ATOM 3185 C C . GLU A 1 423 ? 4.385 16.262 -7.292 1.00 72.56 423 GLU A C 1
ATOM 3187 O O . GLU A 1 423 ? 5.165 16.994 -7.913 1.00 72.56 423 GLU A O 1
ATOM 3192 N N . GLU A 1 424 ? 3.073 16.483 -7.293 1.00 62.41 424 GLU A N 1
ATOM 3193 C CA . GLU A 1 424 ? 2.456 17.589 -8.009 1.00 62.41 424 GLU A CA 1
ATOM 3194 C C . GLU A 1 424 ? 2.911 18.937 -7.412 1.00 62.41 424 GLU A C 1
ATOM 3196 O O . GLU A 1 424 ? 2.695 19.220 -6.233 1.00 62.41 424 GLU A O 1
ATOM 3201 N N . GLY A 1 425 ? 3.544 19.785 -8.234 1.00 61.28 425 GLY A N 1
ATOM 3202 C CA . GLY A 1 425 ? 4.076 21.092 -7.823 1.00 61.28 425 GLY A CA 1
ATOM 3203 C C . GLY A 1 425 ? 5.589 21.145 -7.575 1.00 61.28 425 GLY A C 1
ATOM 3204 O O . GLY A 1 425 ? 6.090 22.214 -7.222 1.00 61.28 425 GLY A O 1
ATOM 3205 N N . ALA A 1 426 ? 6.319 20.043 -7.779 1.00 62.25 426 ALA A N 1
ATOM 3206 C CA . ALA A 1 426 ? 7.778 20.071 -7.882 1.00 62.25 426 ALA A CA 1
ATOM 3207 C C . ALA A 1 426 ? 8.232 20.948 -9.069 1.00 62.25 426 ALA A C 1
ATOM 3209 O O . ALA A 1 426 ? 7.593 20.933 -10.121 1.00 62.25 426 ALA A O 1
ATOM 3210 N N . GLU A 1 427 ? 9.326 21.710 -8.906 1.00 60.66 427 GLU A N 1
ATOM 3211 C CA . GLU A 1 427 ? 9.881 22.546 -9.992 1.00 60.66 427 GLU A CA 1
ATOM 3212 C C . GLU A 1 427 ? 10.362 21.700 -11.187 1.00 60.66 427 GLU A C 1
ATOM 3214 O O . GLU A 1 427 ? 10.223 22.147 -12.320 1.00 60.66 427 GLU A O 1
ATOM 3219 N N . ASP A 1 428 ? 10.808 20.463 -10.933 1.00 69.12 428 ASP A N 1
ATOM 3220 C CA . ASP A 1 428 ? 11.304 19.497 -11.921 1.00 69.12 428 ASP A CA 1
ATOM 3221 C C . ASP A 1 428 ? 10.522 18.175 -11.810 1.00 69.12 428 ASP A C 1
ATOM 3223 O O . ASP A 1 428 ? 11.055 17.146 -11.392 1.00 69.12 428 ASP A O 1
ATOM 3227 N N . ARG A 1 429 ? 9.218 18.201 -12.105 1.00 83.44 429 ARG A N 1
ATOM 3228 C CA . ARG A 1 429 ? 8.364 17.007 -12.002 1.00 83.44 429 ARG A CA 1
ATOM 3229 C C . ARG A 1 429 ? 8.720 15.997 -13.096 1.00 83.44 429 ARG A C 1
ATOM 3231 O O . ARG A 1 429 ? 8.659 16.336 -14.275 1.00 83.44 429 ARG A O 1
ATOM 3238 N N . HIS A 1 430 ? 9.028 14.758 -12.722 1.00 86.88 430 HIS A N 1
ATOM 3239 C CA . HIS A 1 430 ? 9.303 13.674 -13.662 1.00 86.88 430 HIS A CA 1
ATOM 3240 C C . HIS A 1 430 ? 8.322 12.511 -13.517 1.00 86.88 430 HIS A C 1
ATOM 3242 O O . HIS A 1 430 ? 7.694 12.307 -12.477 1.00 86.88 430 HIS A O 1
ATOM 3248 N N . ALA A 1 431 ? 8.222 11.724 -14.582 1.00 90.12 431 ALA A N 1
ATOM 3249 C CA . ALA A 1 431 ? 7.701 10.371 -14.548 1.00 90.12 431 ALA A CA 1
ATOM 3250 C C . ALA A 1 431 ? 8.854 9.388 -14.764 1.00 90.12 431 ALA A C 1
ATOM 3252 O O . ALA A 1 431 ? 9.672 9.583 -15.664 1.00 90.12 431 ALA A O 1
ATOM 3253 N N . HIS A 1 432 ? 8.927 8.329 -13.966 1.00 92.06 432 HIS A N 1
ATOM 3254 C CA . HIS A 1 432 ? 10.000 7.341 -14.045 1.00 92.06 432 HIS A CA 1
ATOM 3255 C C . HIS A 1 432 ? 9.482 5.916 -13.870 1.00 92.06 432 HIS A C 1
ATOM 3257 O O . HIS A 1 432 ? 8.415 5.681 -13.308 1.00 92.06 432 HIS A O 1
ATOM 3263 N N . GLY A 1 433 ? 10.237 4.946 -14.368 1.00 87.31 433 GLY A N 1
ATOM 3264 C CA . GLY A 1 433 ? 9.867 3.543 -14.262 1.00 87.31 433 GLY A CA 1
ATOM 3265 C C . GLY A 1 433 ? 10.997 2.615 -14.669 1.00 87.31 433 GLY A C 1
ATOM 3266 O O . GLY A 1 433 ? 11.981 3.017 -15.299 1.00 87.31 433 GLY A O 1
ATOM 3267 N N . GLU A 1 434 ? 10.842 1.352 -14.298 1.00 91.75 434 GLU A N 1
ATOM 3268 C CA . GLU A 1 434 ? 11.736 0.277 -14.700 1.00 91.75 434 GLU A CA 1
ATOM 3269 C C . GLU A 1 434 ? 10.957 -1.015 -14.933 1.00 91.75 434 GLU A C 1
ATOM 3271 O O . GLU A 1 434 ? 9.924 -1.265 -14.310 1.00 91.75 434 GLU A O 1
ATOM 3276 N N . PHE A 1 435 ? 11.445 -1.830 -15.860 1.00 92.81 435 PHE A N 1
ATOM 3277 C CA . PHE A 1 435 ? 10.901 -3.152 -16.137 1.00 92.81 435 PHE A CA 1
ATOM 3278 C C . PHE A 1 435 ? 11.941 -4.038 -16.803 1.00 92.81 435 PHE A C 1
ATOM 3280 O O . PHE A 1 435 ? 12.885 -3.558 -17.426 1.00 92.81 435 PHE A O 1
ATOM 3287 N N . THR A 1 436 ? 11.761 -5.347 -16.687 1.00 94.94 436 THR A N 1
ATOM 3288 C CA . THR A 1 436 ? 12.696 -6.327 -17.239 1.00 94.94 436 THR A CA 1
ATOM 3289 C C . THR A 1 436 ? 12.103 -6.985 -18.471 1.00 94.94 436 THR A C 1
ATOM 3291 O O . THR A 1 436 ? 10.935 -7.369 -18.480 1.00 94.94 436 THR A O 1
ATOM 3294 N N . VAL A 1 437 ? 12.931 -7.145 -19.499 1.00 94.12 437 VAL A N 1
ATOM 3295 C CA . VAL A 1 437 ? 12.610 -7.898 -20.712 1.00 94.12 437 VAL A CA 1
ATOM 3296 C C . VAL A 1 437 ? 13.600 -9.039 -20.914 1.00 94.12 437 VAL A C 1
ATOM 3298 O O . VAL A 1 437 ? 14.730 -8.986 -20.427 1.00 94.12 437 VAL A O 1
ATOM 3301 N N . ASP A 1 438 ? 13.197 -10.056 -21.671 1.00 96.50 438 ASP A N 1
ATOM 3302 C CA . ASP A 1 438 ? 14.096 -11.109 -22.131 1.00 96.50 438 ASP A CA 1
ATOM 3303 C C . ASP A 1 438 ? 14.607 -10.777 -23.540 1.00 96.50 438 ASP A C 1
ATOM 3305 O O . ASP A 1 438 ? 13.841 -10.671 -24.500 1.00 96.50 438 ASP A O 1
ATOM 3309 N N . ARG A 1 439 ? 15.925 -10.623 -23.698 1.00 95.75 439 ARG A N 1
ATOM 3310 C CA . ARG A 1 439 ? 16.542 -10.259 -24.986 1.00 95.75 439 ARG A CA 1
ATOM 3311 C C . ARG A 1 439 ? 16.285 -11.283 -26.099 1.00 95.75 439 ARG A C 1
ATOM 3313 O O . ARG A 1 439 ? 16.412 -10.947 -27.279 1.00 95.75 439 ARG A O 1
ATOM 3320 N N . ARG A 1 440 ? 15.940 -12.531 -25.753 1.00 96.31 440 ARG A N 1
ATOM 3321 C CA . ARG A 1 440 ? 15.608 -13.587 -26.724 1.00 96.31 440 ARG A CA 1
ATOM 3322 C C . ARG A 1 440 ? 14.310 -13.292 -27.456 1.00 96.31 440 ARG A C 1
ATOM 3324 O O . ARG A 1 440 ? 14.228 -13.584 -28.648 1.00 96.31 440 ARG A O 1
ATOM 3331 N N . ASP A 1 441 ? 13.357 -12.656 -26.784 1.00 96.56 441 ASP A N 1
ATOM 3332 C CA . ASP A 1 441 ? 12.048 -12.324 -27.352 1.00 96.56 441 ASP A CA 1
ATOM 3333 C C . ASP A 1 441 ? 12.147 -11.281 -28.475 1.00 96.56 441 ASP A C 1
ATOM 3335 O O . ASP A 1 441 ? 11.234 -11.164 -29.292 1.00 96.56 441 ASP A O 1
ATOM 3339 N N . PHE A 1 442 ? 13.284 -10.582 -28.556 1.00 97.62 442 PHE A N 1
ATOM 3340 C CA . PHE A 1 442 ? 13.610 -9.571 -29.564 1.00 97.62 442 PHE A CA 1
ATOM 3341 C C . PHE A 1 442 ? 14.785 -9.967 -30.470 1.00 97.62 442 PHE A C 1
ATOM 3343 O O . PHE A 1 442 ? 15.271 -9.152 -31.252 1.00 97.62 442 PHE A O 1
ATOM 3350 N N . ALA A 1 443 ? 15.274 -11.207 -30.364 1.00 95.75 443 ALA A N 1
ATOM 3351 C CA . ALA A 1 443 ? 16.428 -11.701 -31.117 1.00 95.75 443 ALA A CA 1
ATOM 3352 C C . ALA A 1 443 ? 17.686 -10.805 -31.018 1.00 95.75 443 ALA A C 1
ATOM 3354 O O . ALA A 1 443 ? 18.408 -10.602 -32.003 1.00 95.75 443 ALA A O 1
ATOM 3355 N N . VAL A 1 444 ? 17.959 -10.279 -29.818 1.00 96.00 444 VAL A N 1
ATOM 3356 C CA . VAL A 1 444 ? 19.094 -9.386 -29.546 1.00 96.00 444 VAL A CA 1
ATOM 3357 C C . VAL A 1 444 ? 20.298 -10.181 -29.020 1.00 96.00 444 VAL A C 1
ATOM 3359 O O . VAL A 1 444 ? 20.264 -10.789 -27.944 1.00 96.00 444 VAL A O 1
ATOM 3362 N N . GLY A 1 445 ? 21.388 -10.167 -29.791 1.00 91.00 445 GLY A N 1
ATOM 3363 C CA . GLY A 1 445 ? 22.688 -10.750 -29.447 1.00 91.00 445 GLY A CA 1
ATOM 3364 C C . GLY A 1 445 ? 22.733 -12.279 -29.482 1.00 91.00 445 GLY A C 1
ATOM 3365 O O . GLY A 1 445 ? 23.564 -12.874 -28.802 1.00 91.00 445 GLY A O 1
ATOM 3366 N N . LEU A 1 446 ? 21.814 -12.947 -30.190 1.00 91.12 446 LEU A N 1
ATOM 3367 C CA . LEU A 1 446 ? 21.676 -14.411 -30.129 1.00 91.12 446 LEU A CA 1
ATOM 3368 C C . LEU A 1 446 ? 22.695 -15.177 -30.981 1.00 91.12 446 LEU A C 1
ATOM 3370 O O . LEU A 1 446 ? 22.959 -16.340 -30.681 1.00 91.12 446 LEU A O 1
ATOM 3374 N N . SER A 1 447 ? 23.277 -14.577 -32.022 1.00 87.88 447 SER A N 1
ATOM 3375 C CA . SER A 1 447 ? 24.268 -15.278 -32.852 1.00 87.88 447 SER A CA 1
ATOM 3376 C C . SER A 1 447 ? 25.635 -15.315 -32.175 1.00 87.88 447 SER A C 1
ATOM 3378 O O . SER A 1 447 ? 26.343 -16.317 -32.269 1.00 87.88 447 SER A O 1
ATOM 3380 N N . GLN A 1 448 ? 26.014 -14.232 -31.493 1.00 83.50 448 GLN A N 1
ATOM 3381 C CA . GLN A 1 448 ? 27.266 -14.131 -30.745 1.00 83.50 448 GLN A CA 1
ATOM 3382 C C . GLN A 1 448 ? 27.136 -14.656 -29.312 1.00 83.50 448 GLN A C 1
ATOM 3384 O O . GLN A 1 448 ? 28.092 -15.232 -28.799 1.00 83.50 448 GLN A O 1
ATOM 3389 N N . GLN A 1 449 ? 25.979 -14.458 -28.671 1.00 86.69 449 GLN A N 1
ATOM 3390 C CA . GLN A 1 449 ? 25.698 -14.858 -27.287 1.00 86.69 449 GLN A CA 1
ATOM 3391 C C . GLN A 1 449 ? 24.404 -15.691 -27.223 1.00 86.69 449 GLN A C 1
ATOM 3393 O O . GLN A 1 449 ? 23.360 -15.194 -26.782 1.00 86.69 449 GLN A O 1
ATOM 3398 N N . PRO A 1 450 ? 24.443 -16.958 -27.681 1.00 82.31 450 PRO A N 1
ATOM 3399 C CA . PRO A 1 450 ? 23.262 -17.821 -27.728 1.00 82.31 450 PRO A CA 1
ATOM 3400 C C . PRO A 1 450 ? 22.812 -18.323 -26.349 1.00 82.31 450 PRO A C 1
ATOM 3402 O O . PRO A 1 450 ? 21.662 -18.735 -26.211 1.00 82.31 450 PRO A O 1
ATOM 3405 N N . ASP A 1 451 ? 23.699 -18.306 -25.350 1.00 88.19 451 ASP A N 1
ATOM 3406 C CA . ASP A 1 451 ? 23.418 -18.723 -23.975 1.00 88.19 451 ASP A CA 1
ATOM 3407 C C . ASP A 1 451 ? 23.604 -17.580 -22.958 1.00 88.19 451 ASP A C 1
ATOM 3409 O O . ASP A 1 451 ? 23.984 -16.460 -23.313 1.00 88.19 451 ASP A O 1
ATOM 3413 N N . ASP A 1 452 ? 23.285 -17.855 -21.693 1.00 86.38 452 ASP A N 1
ATOM 3414 C CA . ASP A 1 452 ? 23.362 -16.919 -20.569 1.00 86.38 452 ASP A CA 1
ATOM 3415 C C . ASP A 1 452 ? 24.712 -16.937 -19.836 1.00 86.38 452 ASP A C 1
ATOM 3417 O O . ASP A 1 452 ? 24.873 -16.243 -18.831 1.00 86.38 452 ASP A O 1
ATOM 3421 N N . SER A 1 453 ? 25.701 -17.697 -20.323 1.00 80.06 453 SER A N 1
ATOM 3422 C CA . SER A 1 453 ? 26.983 -17.862 -19.625 1.00 80.06 453 SER A CA 1
ATOM 3423 C C . SER A 1 453 ? 27.792 -16.566 -19.564 1.00 80.06 453 SER A C 1
ATOM 3425 O O . SER A 1 453 ? 28.462 -16.288 -18.568 1.00 80.06 453 SER A O 1
ATOM 3427 N N . MET A 1 454 ? 27.707 -15.765 -20.626 1.00 83.69 454 MET A N 1
ATOM 3428 C CA . MET A 1 454 ? 28.422 -14.500 -20.763 1.00 83.69 454 MET A CA 1
ATOM 3429 C C . MET A 1 454 ? 27.494 -13.298 -20.665 1.00 83.69 454 MET A C 1
ATOM 3431 O O . MET A 1 454 ? 27.898 -12.302 -20.075 1.00 83.69 454 MET A O 1
ATOM 3435 N N . VAL A 1 455 ? 26.281 -13.371 -21.219 1.00 88.50 455 VAL A N 1
ATOM 3436 C CA . VAL A 1 455 ? 25.287 -12.290 -21.176 1.00 88.50 455 VAL A CA 1
ATOM 3437 C C . VAL A 1 455 ? 23.937 -12.886 -20.811 1.00 88.50 455 VAL A C 1
ATOM 3439 O O . VAL A 1 455 ? 23.361 -13.639 -21.601 1.00 88.50 455 VAL A O 1
ATOM 3442 N N . ALA A 1 456 ? 23.428 -12.526 -19.634 1.00 91.00 456 ALA A N 1
ATOM 3443 C CA . ALA A 1 456 ? 22.132 -12.985 -19.155 1.00 91.00 456 ALA A CA 1
ATOM 3444 C C . ALA A 1 456 ? 21.011 -12.662 -20.155 1.00 91.00 456 ALA A C 1
ATOM 3446 O O . ALA A 1 456 ? 21.117 -11.746 -20.976 1.00 91.00 456 ALA A O 1
ATOM 3447 N N . TYR A 1 457 ? 19.931 -13.438 -20.105 1.00 94.25 457 TYR A N 1
ATOM 3448 C CA . TYR A 1 457 ? 18.769 -13.190 -20.958 1.00 94.25 457 TYR A CA 1
ATOM 3449 C C . TYR A 1 457 ? 17.990 -11.948 -20.522 1.00 94.25 457 TYR A C 1
ATOM 3451 O O . TYR A 1 457 ? 17.537 -11.178 -21.366 1.00 94.25 457 TYR A O 1
ATOM 3459 N N . GLU A 1 458 ? 17.875 -11.747 -19.212 1.00 94.12 458 GLU A N 1
ATOM 3460 C CA . GLU A 1 458 ? 17.152 -10.630 -18.618 1.00 94.12 458 GLU A CA 1
ATOM 3461 C C . GLU A 1 458 ? 17.940 -9.323 -18.750 1.00 94.12 458 GLU A C 1
ATOM 3463 O O . GLU A 1 458 ? 19.118 -9.234 -18.383 1.00 94.12 458 GLU A O 1
ATOM 3468 N N . VAL A 1 459 ? 17.264 -8.295 -19.257 1.00 95.06 459 VAL A N 1
ATOM 3469 C CA . VAL A 1 459 ? 17.767 -6.927 -19.358 1.00 95.06 459 VAL A CA 1
ATOM 3470 C C . VAL A 1 459 ? 16.743 -6.005 -18.717 1.00 95.06 459 VAL A C 1
ATOM 3472 O O . VAL A 1 459 ? 15.582 -5.971 -19.122 1.00 95.06 459 VAL A O 1
ATOM 3475 N N . MET A 1 460 ? 17.178 -5.249 -17.715 1.00 93.62 460 MET A N 1
ATOM 3476 C CA . MET A 1 460 ? 16.343 -4.235 -17.084 1.00 93.62 460 MET A CA 1
ATOM 3477 C C . MET A 1 460 ? 16.401 -2.961 -17.917 1.00 93.62 460 MET A C 1
ATOM 3479 O O . MET A 1 460 ? 17.486 -2.450 -18.186 1.00 93.62 460 MET A O 1
ATOM 3483 N N . ILE A 1 461 ? 15.247 -2.441 -18.303 1.00 94.94 461 ILE A N 1
ATOM 3484 C CA . ILE A 1 461 ? 15.064 -1.131 -18.917 1.00 94.94 461 ILE A CA 1
ATOM 3485 C C . ILE A 1 461 ? 14.640 -0.170 -17.813 1.00 94.94 461 ILE A C 1
ATOM 3487 O O . ILE A 1 461 ? 13.790 -0.498 -16.991 1.00 94.94 461 ILE A O 1
ATOM 3491 N N . ARG A 1 462 ? 15.228 1.023 -17.801 1.00 91.38 462 ARG A N 1
ATOM 3492 C CA . ARG A 1 462 ? 14.874 2.110 -16.887 1.00 91.38 462 ARG A CA 1
ATOM 3493 C C . ARG A 1 462 ? 14.716 3.398 -17.670 1.00 91.38 462 ARG A C 1
ATOM 3495 O O . ARG A 1 462 ? 15.466 3.641 -18.619 1.00 91.38 462 ARG A O 1
ATOM 3502 N N . PHE A 1 463 ? 13.778 4.233 -17.265 1.00 91.81 463 PHE A N 1
ATOM 3503 C CA . PHE A 1 463 ? 13.528 5.493 -17.942 1.00 91.81 463 PHE A CA 1
ATOM 3504 C C . PHE A 1 463 ? 13.047 6.573 -16.975 1.00 91.81 463 PHE A C 1
ATOM 3506 O O . PHE A 1 463 ? 12.516 6.286 -15.902 1.00 91.81 463 PHE A O 1
ATOM 3513 N N . SER A 1 464 ? 13.246 7.821 -17.381 1.00 90.25 464 SER A N 1
ATOM 3514 C CA . SER A 1 464 ? 12.691 9.012 -16.749 1.00 90.25 464 SER A CA 1
ATOM 3515 C C . SER A 1 464 ? 12.408 10.059 -17.823 1.00 90.25 464 SER A C 1
ATOM 3517 O O . SER A 1 464 ? 13.197 10.191 -18.758 1.00 90.25 464 SER A O 1
ATOM 3519 N N . PHE A 1 465 ? 11.306 10.791 -17.722 1.00 91.31 465 PHE A N 1
ATOM 3520 C CA . PHE A 1 465 ? 11.019 11.939 -18.580 1.00 91.31 465 PHE A CA 1
ATOM 3521 C C . PHE A 1 465 ? 10.340 13.049 -17.786 1.00 91.31 465 PHE A C 1
ATOM 3523 O O . PHE A 1 465 ? 9.605 12.779 -16.834 1.00 91.31 465 PHE A O 1
ATOM 3530 N N . SER A 1 466 ? 10.615 14.299 -18.148 1.00 88.88 466 SER A N 1
ATOM 3531 C C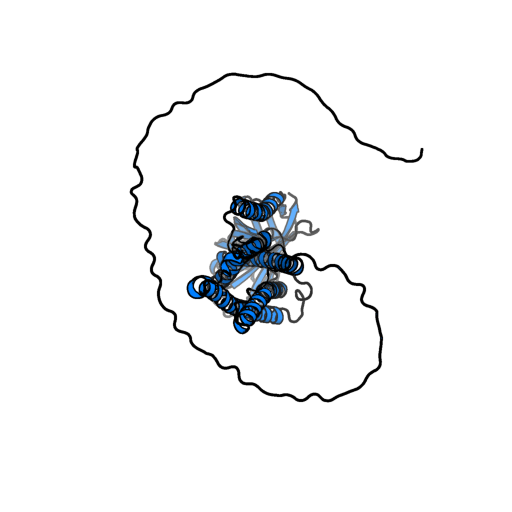A . SER A 1 466 ? 10.011 15.451 -17.486 1.00 88.88 466 SER A CA 1
ATOM 3532 C C . SER A 1 466 ? 8.528 15.565 -17.836 1.00 88.88 466 SER A C 1
ATOM 3534 O O . SER A 1 466 ? 8.080 15.123 -18.895 1.00 88.88 466 SER A O 1
ATOM 3536 N N . LEU A 1 467 ? 7.747 16.141 -16.928 1.00 88.25 467 LEU A N 1
ATOM 3537 C CA . LEU A 1 467 ? 6.328 16.419 -17.108 1.00 88.25 467 LEU A CA 1
ATOM 3538 C C . LEU A 1 467 ? 6.096 17.929 -17.107 1.00 88.25 467 LEU A C 1
ATOM 3540 O O . LEU A 1 467 ? 6.483 18.634 -16.176 1.00 88.25 467 LEU A O 1
ATOM 3544 N N . GLU A 1 468 ? 5.397 18.414 -18.124 1.00 85.38 468 GLU A N 1
ATOM 3545 C CA . GLU A 1 468 ? 4.981 19.805 -18.276 1.00 85.38 468 GLU A CA 1
ATOM 3546 C C . GLU A 1 468 ? 3.452 19.910 -18.177 1.00 85.38 468 GLU A C 1
ATOM 3548 O O . GLU A 1 468 ? 2.724 18.956 -18.452 1.00 85.38 468 GLU A O 1
ATOM 3553 N N . GLN A 1 469 ? 2.932 21.062 -17.746 1.00 76.25 469 GLN A N 1
ATOM 3554 C CA . GLN A 1 469 ? 1.481 21.293 -17.770 1.00 76.25 469 GLN A CA 1
ATOM 3555 C C . GLN A 1 469 ? 1.006 21.435 -19.222 1.00 76.25 469 GLN A C 1
ATOM 3557 O O . GLN A 1 469 ? 1.604 22.206 -19.974 1.00 76.25 469 GLN A O 1
ATOM 3562 N N . ALA A 1 470 ? -0.052 20.697 -19.580 1.00 61.19 470 ALA A N 1
ATOM 3563 C CA . ALA A 1 470 ? -0.623 20.669 -20.929 1.00 61.19 470 ALA A CA 1
ATOM 3564 C C . ALA A 1 470 ? -1.312 21.980 -21.348 1.00 61.19 470 ALA A C 1
ATOM 3566 O O . ALA A 1 470 ? -1.905 22.665 -20.475 1.00 61.19 470 ALA A O 1
#

Foldseek 3Di:
DDDDDDDDDDDDDDDDDDDDDDDDDDDDDDDDDDDDDDDDDDDDDDDDDDDDDDDDDDDDDDDDDDDDDDDDDDDDDPDPPDDPDDPPPPPPDDAADDLVLLLLVVVLVVLLVVLLVLVVVLVPDDPPDLVSVVSVLVSLLSLVVLQVSLVVSVVCPVVDPDDDDDPPDDPVVVVLLVVLVVLLSCLSNLLSVLVLQLQLLDPVVDFRDNLQFDTDDRDPVRNPDPCSVVRNVVSVVSNVVSSVVNVVSVCVNVVVLVCCVPPVVPCPVVNSDDDPDPCSVVVSVVVVCVVVVVSVVSVVVPPPQPFKWWFDPDKKKKKWWQFQNDTWIKTFPDKDKTWIDGLVCQQPIWIKIKGQQLRMDTPDPVVNVPQCPPQAQVCVVRRIWMWIFPGWARSGSFKIKTWTWTATSNQIDIDIWIWGWPDDPPPFTKIKTKDKDFRVSRSGNCVVDVDPNGIHRIMMMIMMTTIGRD